Protein AF-A3DPK4-F1 (afdb_monomer_lite)

Sequence (381 aa):
MKELIEYVLAALIIVSFIPIFDVIVTDFSRTNPPIIESSTLVYMSSGIRDVLTNISSQGNFTPQLVDIAGAISSRLNISRNIGYNVRIVSSGVSKINVQDNNIQVYTTSPGKLYVCIVYNDLSYSNYQLYKPTTTLANGTFLYTIIPSRTDIIAVSAILETGVARYIGYWISDNIYEAHAYNVNNTVTIAIPDTVPQPNYYTVSGLEAIDAILIYYTQGHFYNYSIASGSFIVNLTWIQYYSYYWGAGYYKQYFSRYIASYYDQTTIDGITYSLHKLQNYVEKDTHYILYEYYSGNLIIYYDSIVGTESRFFNIQYPIYNLVFIFLRDADNNIYYAVIYPHELSIGEPIPSNWVTYKTTYTARIGMVNYDIIITVWRRFQR

pLDDT: mean 85.28, std 12.18, range [42.0, 98.31]

Secondary structure (DSSP, 8-state):
-HHHHHHHHHHHHHHHHHHHHHHIIIIISS-PPPPPPHHHHHHHHHHHHHHHHHHHHHHS--TTTS-HHHHHHHHHT--TTEEEEEEEE-TTEEEEEEETTEEEEEESS--EEEEEEEETTS-EEEEEESS-SEE-TTS-EEEEE--S---EEEEEEEEE-SS-EEEEEEE-TTSEE-EEEEETTEEEEEEETTSPPPPPEEETTEEEEEEEEEEEETTEEEEE--EEEEEEEEEEEEEETTEEEEEEEEEEEEEEEEEEEEEEEEETTEEEEEEEEEEEEEEEEEEEEEEEETTEEEEEEEEEEEEEEEEEEPBSP-TTEEEEEEE-TT--EEEEESS-SEEEEESPPPTTS-EEEEEEEEEETTEEEEEEEEEEEPPP-

Foldseek 3Di:
DVVVVVVVVVVVVVVVVVVVVVCCVVPVVPPQFPDDDPVLVVLLVVQLVVLLVVQLVLFFDQPPFDQSQVSSCVSSVDDPQKFKKKKKFLQQFPDWDADFQKIKTKGQDWAWKWKWWAFLVRDIDIDIDGTAPDADPVRIGIHIGGDPGRRTAKMKMWGDPVVFIGIDMDGDPQAAEWTWDDDPQFTKIWGWPVDDDFAFDADVNFTKWFKWWWFDDDRHIDIPAKDKDKAFDDKDWDDDPQKIKIKGKIKIKIKTWIWTFDDWDADPRIIITMTTIKIKIKIFIWIWIWMDHPNDIDTPDIDGPDMDMDIGGDGHDPLGTAKMWTQGPVRHIYMYGRHDNMDMHTDDDDPPFDKDWDWDWDDRRRHIIIIIMIMGGHDDD

Organism: Staphylothermus marinus (strain ATCC 43588 / DSM 3639 / JCM 9404 / F1) (NCBI:txid399550)

Structure (mmCIF, N/CA/C/O backbone):
data_AF-A3DPK4-F1
#
_entry.id   AF-A3DPK4-F1
#
loop_
_atom_site.group_PDB
_atom_site.id
_atom_site.type_symbol
_atom_site.label_atom_id
_atom_site.label_alt_id
_atom_site.label_comp_id
_atom_site.label_asym_id
_atom_site.label_entity_id
_atom_site.label_seq_id
_atom_site.pdbx_PDB_ins_code
_atom_site.Cartn_x
_atom_site.Cartn_y
_atom_site.Cartn_z
_atom_site.occupancy
_atom_site.B_iso_or_equiv
_atom_site.auth_seq_id
_atom_site.auth_comp_id
_atom_site.auth_asym_id
_atom_site.auth_atom_id
_atom_site.pdbx_PDB_model_num
ATOM 1 N N . MET A 1 1 ? -74.441 -12.296 50.397 1.00 54.34 1 MET A N 1
ATOM 2 C CA . MET A 1 1 ? -73.593 -11.095 50.616 1.00 54.34 1 MET A CA 1
ATOM 3 C C . MET A 1 1 ? -72.146 -11.440 50.969 1.00 54.34 1 MET A C 1
ATOM 5 O O . MET A 1 1 ? -71.265 -10.737 50.502 1.00 54.34 1 MET A O 1
ATOM 9 N N . LYS A 1 2 ? -71.889 -12.514 51.733 1.00 53.78 2 LYS A N 1
ATOM 10 C CA . LYS A 1 2 ? -70.531 -12.966 52.087 1.00 53.78 2 LYS A CA 1
ATOM 11 C C . LYS A 1 2 ? -69.697 -13.411 50.872 1.00 53.78 2 LYS A C 1
ATOM 13 O O . LYS A 1 2 ? -68.580 -12.947 50.708 1.00 53.78 2 LYS A O 1
ATOM 18 N N . GLU A 1 3 ? -70.299 -14.181 49.964 1.00 62.78 3 GLU A N 1
ATOM 19 C CA . GLU A 1 3 ? -69.639 -14.657 48.734 1.00 62.78 3 GLU A CA 1
ATOM 20 C C . GLU A 1 3 ? -69.214 -13.511 47.804 1.00 62.78 3 GLU A C 1
ATOM 22 O O . GLU A 1 3 ? -68.103 -13.513 47.292 1.00 62.78 3 GLU A O 1
ATOM 27 N N . LEU A 1 4 ? -70.052 -12.479 47.633 1.00 68.94 4 LEU A N 1
ATOM 28 C CA . LEU A 1 4 ? -69.716 -11.325 46.787 1.00 68.94 4 LEU A CA 1
ATOM 29 C C . LEU A 1 4 ? -68.495 -10.563 47.331 1.00 68.94 4 LEU A C 1
ATOM 31 O O . LEU A 1 4 ? -67.636 -10.141 46.564 1.00 68.94 4 LEU A O 1
ATOM 35 N N . ILE A 1 5 ? -68.408 -10.413 48.657 1.00 71.25 5 ILE A N 1
ATOM 36 C CA . ILE A 1 5 ? -67.281 -9.752 49.326 1.00 71.25 5 ILE A CA 1
ATOM 37 C C . ILE A 1 5 ? -66.005 -10.588 49.173 1.00 71.25 5 ILE A C 1
ATOM 39 O O . ILE A 1 5 ? -64.955 -10.023 48.889 1.00 71.25 5 ILE A O 1
ATOM 43 N N . GLU A 1 6 ? -66.093 -11.914 49.290 1.00 67.88 6 GLU A N 1
ATOM 44 C CA . GLU A 1 6 ? -64.956 -12.824 49.103 1.00 67.88 6 GLU A CA 1
ATOM 45 C C . GLU A 1 6 ? -64.440 -12.822 47.655 1.00 67.88 6 GLU A C 1
ATOM 47 O O . GLU A 1 6 ? -63.230 -12.753 47.451 1.00 67.88 6 GLU A O 1
ATOM 52 N N . TYR A 1 7 ? -65.323 -12.787 46.649 1.00 68.50 7 TYR A N 1
ATOM 53 C CA . TYR A 1 7 ? -64.912 -12.660 45.243 1.00 68.50 7 TYR A CA 1
ATOM 54 C C . TYR A 1 7 ? -64.275 -11.301 44.933 1.00 68.50 7 TYR A C 1
ATOM 56 O O . TYR A 1 7 ? -63.282 -11.241 44.208 1.00 68.50 7 TYR A O 1
ATOM 64 N N . VAL A 1 8 ? -64.800 -10.212 45.502 1.00 69.94 8 VAL A N 1
ATOM 65 C CA . VAL A 1 8 ? -64.223 -8.867 45.338 1.00 69.94 8 VAL A CA 1
ATOM 66 C C . VAL A 1 8 ? -62.863 -8.761 46.037 1.00 69.94 8 VAL A C 1
ATOM 68 O O . VAL A 1 8 ? -61.930 -8.204 45.462 1.00 69.94 8 VAL A O 1
ATOM 71 N N . LEU A 1 9 ? -62.708 -9.343 47.230 1.00 68.75 9 LEU A N 1
ATOM 72 C CA . LEU A 1 9 ? -61.423 -9.418 47.934 1.00 68.75 9 LEU A CA 1
ATOM 73 C C . LEU A 1 9 ? -60.410 -10.289 47.188 1.00 68.75 9 LEU A C 1
ATOM 75 O O . LEU A 1 9 ? -59.261 -9.881 47.048 1.00 68.75 9 LEU A O 1
ATOM 79 N N . ALA A 1 10 ? -60.823 -11.442 46.661 1.00 70.38 10 ALA A N 1
ATOM 80 C CA . ALA A 1 10 ? -59.959 -12.295 45.850 1.00 70.38 10 ALA A CA 1
ATOM 81 C C . ALA A 1 10 ? -59.498 -11.576 44.571 1.00 70.38 10 ALA A C 1
ATOM 83 O O . ALA A 1 10 ? -58.316 -11.625 44.235 1.00 70.38 10 ALA A O 1
ATOM 84 N N . ALA A 1 11 ? -60.394 -10.844 43.900 1.00 67.19 11 ALA A N 1
ATOM 85 C CA . ALA A 1 11 ? -60.046 -10.033 42.737 1.00 67.19 11 ALA A CA 1
ATOM 86 C C . ALA A 1 11 ? -59.081 -8.888 43.096 1.00 67.19 11 ALA A C 1
ATOM 88 O O . ALA A 1 11 ? -58.105 -8.677 42.384 1.00 67.19 11 ALA A O 1
ATOM 89 N N . LEU A 1 12 ? -59.289 -8.190 44.218 1.00 69.31 12 LEU A N 1
ATOM 90 C CA . LEU A 1 12 ? -58.379 -7.145 44.712 1.00 69.31 12 LEU A CA 1
ATOM 91 C C . LEU A 1 12 ? -56.990 -7.690 45.064 1.00 69.31 12 LEU A C 1
ATOM 93 O O . LEU A 1 12 ? -55.981 -7.061 44.746 1.00 69.31 12 LEU A O 1
ATOM 97 N N . ILE A 1 13 ? -56.920 -8.874 45.676 1.00 70.44 13 ILE A N 1
ATOM 98 C CA . ILE A 1 13 ? -55.653 -9.561 45.944 1.00 70.44 13 ILE A CA 1
ATOM 99 C C . ILE A 1 13 ? -54.967 -9.906 44.617 1.00 70.44 13 ILE A C 1
ATOM 101 O O . ILE A 1 13 ? -53.836 -9.492 44.398 1.00 70.44 13 ILE A O 1
ATOM 105 N N . ILE A 1 14 ? -55.648 -10.565 43.677 1.00 66.75 14 ILE A N 1
ATOM 106 C CA . ILE A 1 14 ? -55.048 -10.943 42.385 1.00 66.75 14 ILE A CA 1
ATOM 107 C C . ILE A 1 14 ? -54.576 -9.708 41.601 1.00 66.75 14 ILE A C 1
ATOM 109 O O . ILE A 1 14 ? -53.455 -9.692 41.099 1.00 66.75 14 ILE A O 1
ATOM 113 N N . VAL A 1 15 ? -55.384 -8.645 41.542 1.00 65.69 15 VAL A N 1
ATOM 114 C CA . VAL A 1 15 ? -55.041 -7.407 40.823 1.00 65.69 15 VAL A CA 1
ATOM 115 C C . VAL A 1 15 ? -53.905 -6.644 41.511 1.00 65.69 15 VAL A C 1
ATOM 117 O O . VAL A 1 15 ? -53.112 -6.016 40.820 1.00 65.69 15 VAL A O 1
ATOM 120 N N . SER A 1 16 ? -53.753 -6.736 42.836 1.00 62.06 16 SER A N 1
ATOM 121 C CA . SER A 1 16 ? -52.602 -6.149 43.547 1.00 62.06 16 SER A CA 1
ATOM 122 C C . SER A 1 16 ? -51.300 -6.942 43.382 1.00 62.06 16 SER A C 1
ATOM 124 O O . SER A 1 16 ? -50.221 -6.364 43.515 1.00 62.06 16 SER A O 1
ATOM 126 N N . PHE A 1 17 ? -51.372 -8.226 43.012 1.00 62.78 17 PHE A N 1
ATOM 127 C CA . PHE A 1 17 ? -50.194 -9.014 42.648 1.00 62.78 17 PHE A CA 1
ATOM 128 C C . PHE A 1 17 ? -49.673 -8.699 41.242 1.00 62.78 17 PHE A C 1
ATOM 130 O O . PHE A 1 17 ? -48.476 -8.847 41.026 1.00 62.78 17 PHE A O 1
ATOM 137 N N . ILE A 1 18 ? -50.509 -8.227 40.309 1.00 66.06 18 ILE A N 1
ATOM 138 C CA . ILE A 1 18 ? -50.084 -7.924 38.929 1.00 66.06 18 ILE A CA 1
ATOM 139 C C . ILE A 1 18 ? -48.969 -6.855 38.888 1.00 66.06 18 ILE A C 1
ATOM 141 O O . ILE A 1 18 ? -47.926 -7.144 38.310 1.00 66.06 18 ILE A O 1
ATOM 145 N N . PRO A 1 19 ? -49.083 -5.686 39.556 1.00 56.84 19 PRO A N 1
ATOM 146 C CA . PRO A 1 19 ? -48.009 -4.690 39.588 1.00 56.84 19 PRO A CA 1
ATOM 147 C C . PRO A 1 19 ? -46.731 -5.196 40.263 1.00 56.84 19 PRO A C 1
ATOM 149 O O . PRO A 1 19 ? -45.632 -4.853 39.842 1.00 56.84 19 PRO A O 1
ATOM 152 N N . ILE A 1 20 ? -46.860 -6.017 41.312 1.00 60.09 20 ILE A N 1
ATOM 153 C CA . ILE A 1 20 ? -45.710 -6.585 42.031 1.00 60.09 20 ILE A CA 1
ATOM 154 C C . ILE A 1 20 ? -45.001 -7.616 41.152 1.00 60.09 20 ILE A C 1
ATOM 156 O O . ILE A 1 20 ? -43.776 -7.632 41.093 1.00 60.09 20 ILE A O 1
ATOM 160 N N . PHE A 1 21 ? -45.759 -8.456 40.450 1.00 59.06 21 PHE A N 1
ATOM 161 C CA . PHE A 1 21 ? -45.218 -9.440 39.523 1.00 59.06 21 PHE A CA 1
ATOM 162 C C . PHE A 1 21 ? -44.558 -8.754 38.326 1.00 59.06 21 PHE A C 1
ATOM 164 O O . PHE A 1 21 ? -43.453 -9.138 37.956 1.00 59.06 21 PHE A O 1
ATOM 171 N N . ASP A 1 22 ? -45.163 -7.688 37.795 1.00 54.25 22 ASP A N 1
ATOM 172 C CA . ASP A 1 22 ? -44.554 -6.867 36.749 1.00 54.25 22 ASP A CA 1
ATOM 173 C C . ASP A 1 22 ? -43.254 -6.225 37.229 1.00 54.25 22 ASP A C 1
ATOM 175 O O . ASP A 1 22 ? -42.270 -6.309 36.508 1.00 54.25 22 ASP A O 1
ATOM 179 N N . VAL A 1 23 ? -43.176 -5.669 38.444 1.00 54.03 23 VAL A N 1
ATOM 180 C CA . VAL A 1 23 ? -41.921 -5.117 39.003 1.00 54.03 23 VAL A CA 1
ATOM 181 C C . VAL A 1 23 ? -40.877 -6.215 39.243 1.00 54.03 23 VAL A C 1
ATOM 183 O O . VAL A 1 23 ? -39.708 -6.044 38.910 1.00 54.03 23 VAL A O 1
ATOM 186 N N . ILE A 1 24 ? -41.266 -7.383 39.757 1.00 56.16 24 ILE A N 1
ATOM 187 C CA . ILE A 1 24 ? -40.343 -8.515 39.950 1.00 56.16 24 ILE A CA 1
ATOM 188 C C . ILE A 1 24 ? -39.801 -9.013 38.602 1.00 56.16 24 ILE A C 1
ATOM 190 O O . ILE A 1 24 ? -38.606 -9.276 38.462 1.00 56.16 24 ILE A O 1
ATOM 194 N N . VAL A 1 25 ? -40.647 -9.100 37.579 1.00 53.09 25 VAL A N 1
ATOM 195 C CA . VAL A 1 25 ? -40.229 -9.519 36.240 1.00 53.09 25 VAL A CA 1
ATOM 196 C C . VAL A 1 25 ? -39.438 -8.414 35.536 1.00 53.09 25 VAL A C 1
ATOM 198 O O . VAL A 1 25 ? -38.434 -8.709 34.900 1.00 53.09 25 VAL A O 1
ATOM 201 N N . THR A 1 26 ? -39.804 -7.143 35.649 1.00 51.06 26 THR A N 1
ATOM 202 C CA . THR A 1 26 ? -39.123 -6.063 34.915 1.00 51.06 26 THR A CA 1
ATOM 203 C C . THR A 1 26 ? -37.828 -5.596 35.577 1.00 51.06 26 THR A C 1
ATOM 205 O O . THR A 1 26 ? -36.850 -5.383 34.856 1.00 51.06 26 THR A O 1
ATOM 208 N N . ASP A 1 27 ? -37.777 -5.521 36.911 1.00 48.84 27 ASP A N 1
ATOM 209 C CA . ASP A 1 27 ? -36.618 -5.006 37.653 1.00 48.84 27 ASP A CA 1
ATOM 210 C C . ASP A 1 27 ? -35.717 -6.110 38.226 1.00 48.84 27 ASP A C 1
ATOM 212 O O . ASP A 1 27 ? -34.496 -5.964 38.194 1.00 48.84 27 ASP A O 1
ATOM 216 N N . PHE A 1 28 ? -36.266 -7.237 38.706 1.00 42.81 28 PHE A N 1
ATOM 217 C CA . PHE A 1 28 ? -35.457 -8.296 39.340 1.00 42.81 28 PHE A CA 1
ATOM 218 C C . PHE A 1 28 ? -35.039 -9.433 38.396 1.00 42.81 28 PHE A C 1
ATOM 220 O O . PHE A 1 28 ? -34.034 -10.095 38.661 1.00 42.81 28 PHE A O 1
ATOM 227 N N . SER A 1 29 ? -35.748 -9.665 37.283 1.00 42.00 29 SER A N 1
ATOM 228 C CA . SER A 1 29 ? -35.330 -10.668 36.283 1.00 42.00 29 SER A CA 1
ATOM 229 C C . SER A 1 29 ? -34.277 -10.150 35.293 1.00 42.00 29 SER A C 1
ATOM 231 O O . SER A 1 29 ? -33.616 -10.941 34.612 1.00 42.00 29 SER A O 1
ATOM 233 N N . ARG A 1 30 ? -34.026 -8.830 35.275 1.00 43.38 30 ARG A N 1
ATOM 234 C CA . ARG A 1 30 ? -32.817 -8.254 34.678 1.00 43.38 30 ARG A CA 1
ATOM 235 C C . ARG A 1 30 ? -31.639 -8.584 35.583 1.00 43.38 30 ARG A C 1
ATOM 237 O O . ARG A 1 30 ? -31.162 -7.757 36.352 1.00 43.38 30 ARG A O 1
ATOM 244 N N . THR A 1 31 ? -31.163 -9.821 35.489 1.00 46.50 31 THR A N 1
ATOM 245 C CA . THR A 1 31 ? -29.823 -10.170 35.950 1.00 46.50 31 THR A CA 1
ATOM 246 C C . THR A 1 31 ? -28.876 -9.158 35.321 1.00 46.50 31 THR A C 1
ATOM 248 O O . THR A 1 31 ? -28.665 -9.174 34.107 1.00 46.50 31 THR A O 1
ATOM 251 N N . ASN A 1 32 ? -28.354 -8.227 36.130 1.00 45.78 32 ASN A N 1
ATOM 252 C CA . ASN A 1 32 ? -27.240 -7.393 35.704 1.00 45.78 32 ASN A CA 1
ATOM 253 C C . ASN A 1 32 ? -26.219 -8.357 35.097 1.00 45.78 32 ASN A C 1
ATOM 255 O O . ASN A 1 32 ? -25.852 -9.324 35.779 1.00 45.78 32 ASN A O 1
ATOM 259 N N . PRO A 1 33 ? -25.845 -8.189 33.814 1.00 52.38 33 PRO A N 1
ATOM 260 C CA . PRO A 1 33 ? -24.957 -9.132 33.165 1.00 52.38 33 PRO A CA 1
ATOM 261 C C . PRO A 1 33 ? -23.726 -9.294 34.061 1.00 52.38 33 PRO A C 1
ATOM 263 O O . PRO A 1 33 ? -23.196 -8.288 34.544 1.00 52.38 33 PRO A O 1
ATOM 266 N N . PRO A 1 34 ? -23.313 -10.537 34.360 1.00 56.12 34 PRO A N 1
ATOM 267 C CA . PRO A 1 34 ? -22.219 -10.777 35.281 1.00 56.12 34 PRO A CA 1
ATOM 268 C C . PRO A 1 34 ? -20.997 -9.953 34.882 1.00 56.12 34 PRO A C 1
ATOM 270 O O . PRO A 1 34 ? -20.621 -9.937 33.706 1.00 56.12 34 PRO A O 1
ATOM 273 N N . ILE A 1 35 ? -20.387 -9.295 35.864 1.00 64.62 35 ILE A N 1
ATOM 274 C CA . ILE A 1 35 ? -19.231 -8.429 35.650 1.00 64.62 35 ILE A CA 1
ATOM 275 C C . ILE A 1 35 ? -18.098 -9.242 35.012 1.00 64.62 35 ILE A C 1
ATOM 277 O O . ILE A 1 35 ? -17.796 -10.347 35.467 1.00 64.62 35 ILE A O 1
ATOM 281 N N . ILE A 1 36 ? -17.478 -8.714 33.952 1.00 70.56 36 ILE A N 1
ATOM 282 C CA . ILE A 1 36 ? -16.241 -9.293 33.419 1.00 70.56 36 ILE A CA 1
ATOM 283 C C . ILE A 1 36 ? -15.117 -8.961 34.395 1.00 70.56 36 ILE A C 1
ATOM 285 O O . ILE A 1 36 ? -14.846 -7.792 34.666 1.00 70.56 36 ILE A O 1
ATOM 289 N N . GLU A 1 37 ? -14.461 -9.990 34.924 1.00 69.88 37 GLU A N 1
ATOM 290 C CA . GLU A 1 37 ? -13.321 -9.809 35.817 1.00 69.88 37 GLU A CA 1
ATOM 291 C C . GLU A 1 37 ? -12.166 -9.099 35.098 1.00 69.88 37 GLU A C 1
ATOM 293 O O . GLU A 1 37 ? -11.840 -9.412 33.949 1.00 69.88 37 GLU A O 1
ATOM 298 N N . SER A 1 38 ? -11.475 -8.191 35.793 1.00 71.62 38 SER A N 1
ATOM 299 C CA . SER A 1 38 ? -10.306 -7.479 35.253 1.00 71.62 38 SER A CA 1
ATOM 300 C C . SER A 1 38 ? -9.205 -8.428 34.756 1.00 71.62 38 SER A C 1
ATOM 302 O O . SER A 1 38 ? -8.510 -8.117 33.791 1.00 71.62 38 SER A O 1
ATOM 304 N N . SER A 1 39 ? -9.084 -9.611 35.368 1.00 76.44 39 SER A N 1
ATOM 305 C CA . SER A 1 39 ? -8.199 -10.708 34.948 1.00 76.44 39 SER A CA 1
ATOM 306 C C . SER A 1 39 ? -8.456 -11.151 33.501 1.00 76.44 39 SER A C 1
ATOM 308 O O . SER A 1 39 ? -7.510 -11.396 32.753 1.00 76.44 39 SER A O 1
ATOM 310 N N . THR A 1 40 ? -9.723 -11.180 33.076 1.00 77.75 40 THR A N 1
ATOM 311 C CA . THR A 1 40 ? -10.133 -11.567 31.719 1.00 77.75 40 THR A CA 1
ATOM 312 C C . THR A 1 40 ? -9.677 -10.524 30.702 1.00 77.75 40 THR A C 1
ATOM 314 O O . THR A 1 40 ? -9.107 -10.879 29.675 1.00 77.75 40 THR A O 1
ATOM 317 N N . LEU A 1 41 ? -9.848 -9.231 30.999 1.00 80.81 41 LEU A N 1
ATOM 318 C CA . LEU A 1 41 ? -9.393 -8.148 30.116 1.00 80.81 41 LEU A CA 1
ATOM 319 C C . LEU A 1 41 ? -7.868 -8.141 29.954 1.00 80.81 41 LEU A C 1
ATOM 321 O O . LEU A 1 41 ? -7.371 -7.935 28.846 1.00 80.81 41 LEU A O 1
ATOM 325 N N . VAL A 1 42 ? -7.125 -8.397 31.034 1.00 82.00 42 VAL A N 1
ATOM 326 C CA . VAL A 1 42 ? -5.658 -8.510 30.993 1.00 82.00 42 VAL A CA 1
ATOM 327 C C . VAL A 1 42 ? -5.230 -9.715 30.156 1.00 82.00 42 VAL A C 1
ATOM 329 O O . VAL A 1 42 ? -4.379 -9.575 29.277 1.00 82.00 42 VAL A O 1
ATOM 332 N N . TYR A 1 43 ? -5.853 -10.877 30.373 1.00 84.69 43 TYR A N 1
ATOM 333 C CA . TYR A 1 43 ? -5.587 -12.086 29.594 1.00 84.69 43 TYR A CA 1
ATOM 334 C C . TYR A 1 43 ? -5.861 -11.875 28.097 1.00 84.69 43 TYR A C 1
ATOM 336 O O . TYR A 1 43 ? -5.006 -12.179 27.264 1.00 84.69 43 TYR A O 1
ATOM 344 N N . MET A 1 44 ? -7.004 -11.270 27.755 1.00 85.69 44 MET A N 1
ATOM 345 C CA . MET A 1 44 ? -7.352 -10.934 26.373 1.00 85.69 44 MET A CA 1
ATOM 346 C C . MET A 1 44 ? -6.361 -9.952 25.755 1.00 85.69 44 MET A C 1
ATOM 348 O O . MET A 1 44 ? -5.896 -10.184 24.642 1.00 85.69 44 MET A O 1
ATOM 352 N N . SER A 1 45 ? -5.985 -8.899 26.483 1.00 86.38 45 SER A N 1
ATOM 353 C CA . SER A 1 45 ? -5.003 -7.919 26.003 1.00 86.38 45 SER A CA 1
ATOM 354 C C . SER A 1 45 ? -3.659 -8.571 25.700 1.00 86.38 45 SER A C 1
ATOM 356 O O . SER A 1 45 ? -3.078 -8.319 24.647 1.00 86.38 45 SER A O 1
ATOM 358 N N . SER A 1 46 ? -3.184 -9.451 26.586 1.00 86.00 46 SER A N 1
ATOM 359 C CA . SER A 1 46 ? -1.933 -10.178 26.372 1.00 86.00 46 SER A CA 1
ATOM 360 C C . SER A 1 46 ? -2.018 -11.120 25.171 1.00 86.00 46 SER A C 1
ATOM 362 O O . SER A 1 46 ? -1.133 -11.098 24.323 1.00 86.00 46 SER A O 1
ATOM 364 N N . GLY A 1 47 ? -3.079 -11.925 25.055 1.00 87.69 47 GLY A N 1
ATOM 365 C CA . GLY A 1 47 ? -3.188 -12.880 23.950 1.00 87.69 47 GLY A CA 1
ATOM 366 C C . GLY A 1 47 ? -3.437 -12.220 22.591 1.00 87.69 47 GLY A C 1
ATOM 367 O O . GLY A 1 47 ? -2.870 -12.664 21.597 1.00 87.69 47 GLY A O 1
ATOM 368 N N . ILE A 1 48 ? -4.204 -11.125 22.531 1.00 87.38 48 ILE A N 1
ATOM 369 C CA . ILE A 1 48 ? -4.363 -10.327 21.302 1.00 87.38 48 ILE A CA 1
ATOM 370 C C . ILE A 1 48 ? -3.026 -9.702 20.908 1.00 87.38 48 ILE A C 1
ATOM 372 O O . ILE A 1 48 ? -2.646 -9.752 19.739 1.00 87.38 48 ILE A O 1
ATOM 376 N N . ARG A 1 49 ? -2.267 -9.169 21.872 1.00 85.19 49 ARG A N 1
ATOM 377 C CA . ARG A 1 49 ? -0.920 -8.654 21.614 1.00 85.19 49 ARG A CA 1
ATOM 378 C C . ARG A 1 49 ? 0.002 -9.725 21.038 1.00 85.19 49 ARG A C 1
ATOM 380 O O . ARG A 1 49 ? 0.701 -9.429 20.071 1.00 85.19 49 ARG A O 1
ATOM 387 N N . ASP A 1 50 ? -0.015 -10.942 21.578 1.00 85.19 50 ASP A N 1
ATOM 388 C CA . ASP A 1 50 ? 0.783 -12.061 21.061 1.00 85.19 50 ASP A CA 1
ATOM 389 C C . ASP A 1 50 ? 0.419 -12.384 19.606 1.00 85.19 50 ASP A C 1
ATOM 391 O O . ASP A 1 50 ? 1.306 -12.522 18.765 1.00 85.19 50 ASP A O 1
ATOM 395 N N . VAL A 1 51 ? -0.879 -12.461 19.290 1.00 86.19 51 VAL A N 1
ATOM 396 C CA . VAL A 1 51 ? -1.361 -12.760 17.931 1.00 86.19 51 VAL A CA 1
ATOM 397 C C . VAL A 1 51 ? -0.949 -11.668 16.949 1.00 86.19 51 VAL A C 1
ATOM 399 O O . VAL A 1 51 ? -0.384 -11.973 15.901 1.00 86.19 51 VAL A O 1
ATOM 402 N N . LEU A 1 52 ? -1.153 -10.396 17.300 1.00 81.56 52 LEU A N 1
ATOM 403 C CA . LEU A 1 52 ? -0.755 -9.267 16.453 1.00 81.56 52 LEU A CA 1
ATOM 404 C C . LEU A 1 52 ? 0.766 -9.191 16.274 1.00 81.56 52 LEU A C 1
ATOM 406 O O . LEU A 1 52 ? 1.249 -8.885 15.184 1.00 81.56 52 LEU A O 1
ATOM 410 N N . THR A 1 53 ? 1.535 -9.508 17.318 1.00 79.62 53 THR A N 1
ATOM 411 C CA . THR A 1 53 ? 3.001 -9.575 17.238 1.00 79.62 53 THR A CA 1
ATOM 412 C C . THR A 1 53 ? 3.435 -10.703 16.306 1.00 79.62 53 THR A C 1
ATOM 414 O O . THR A 1 53 ? 4.285 -10.489 15.449 1.00 79.62 53 THR A O 1
ATOM 417 N N . ASN A 1 54 ? 2.808 -11.877 16.400 1.00 78.38 54 ASN A N 1
ATOM 418 C CA . ASN A 1 54 ? 3.100 -13.000 15.515 1.00 78.38 54 ASN A CA 1
ATOM 419 C C . ASN A 1 54 ? 2.773 -12.662 14.050 1.00 78.38 54 ASN A C 1
ATOM 421 O O . ASN A 1 54 ? 3.652 -12.743 13.197 1.00 78.38 54 ASN A O 1
ATOM 425 N N . ILE A 1 55 ? 1.562 -12.169 13.770 1.00 75.88 55 ILE A N 1
ATOM 426 C CA . ILE A 1 55 ? 1.139 -11.774 12.415 1.00 75.88 55 ILE A CA 1
ATOM 427 C C . ILE A 1 55 ? 2.063 -10.692 11.849 1.00 75.88 55 ILE A C 1
ATOM 429 O O . ILE A 1 55 ? 2.553 -10.813 10.731 1.00 75.88 55 ILE A O 1
ATOM 433 N N . SER A 1 56 ? 2.374 -9.658 12.634 1.00 71.75 56 SER A N 1
ATOM 434 C CA . SER A 1 56 ? 3.286 -8.601 12.185 1.00 71.75 56 SER A CA 1
ATOM 435 C C . SER A 1 56 ? 4.715 -9.101 11.943 1.00 71.75 56 SER A C 1
ATOM 437 O O . SER A 1 56 ? 5.368 -8.606 11.027 1.00 71.75 56 SER A O 1
ATOM 439 N N . SER A 1 57 ? 5.183 -10.099 12.704 1.00 67.94 57 SER A N 1
ATOM 440 C CA . SER A 1 57 ? 6.507 -10.716 12.530 1.00 67.94 57 SER A CA 1
ATOM 441 C C . SER A 1 57 ? 6.600 -11.637 11.311 1.00 67.94 57 SER A C 1
ATOM 443 O O . SER A 1 57 ? 7.643 -11.688 10.665 1.00 67.94 57 SER A O 1
ATOM 445 N N . GLN A 1 58 ? 5.505 -12.320 10.965 1.00 65.00 58 GLN A N 1
ATOM 446 C CA . GLN A 1 58 ? 5.378 -13.091 9.722 1.00 65.00 58 GLN A CA 1
ATOM 447 C C . GLN A 1 58 ? 5.172 -12.183 8.511 1.00 65.00 58 GLN A C 1
ATOM 449 O O . GLN A 1 58 ? 5.365 -12.596 7.370 1.00 65.00 58 GLN A O 1
ATOM 454 N N . GLY A 1 59 ? 4.860 -10.924 8.785 1.00 55.22 59 GLY A N 1
ATOM 455 C CA . GLY A 1 59 ? 5.065 -9.829 7.886 1.00 55.22 59 GLY A CA 1
ATOM 456 C C . GLY A 1 59 ? 3.770 -9.123 7.541 1.00 55.22 59 GLY A C 1
ATOM 457 O O . GLY A 1 59 ? 2.856 -9.743 7.021 1.00 55.22 59 GLY A O 1
ATOM 458 N N . ASN A 1 60 ? 3.806 -7.813 7.822 1.00 54.59 60 ASN A N 1
ATOM 459 C CA . ASN A 1 60 ? 2.812 -6.745 7.714 1.00 54.59 60 ASN A CA 1
ATOM 460 C C . ASN A 1 60 ? 1.318 -7.104 7.684 1.00 54.59 60 ASN A C 1
ATOM 462 O O . ASN A 1 60 ? 0.799 -8.070 7.136 1.00 54.59 60 ASN A O 1
ATOM 466 N N . PHE A 1 61 ? 0.603 -6.199 8.329 1.00 62.22 61 PHE A N 1
ATOM 467 C CA . PHE A 1 61 ? -0.755 -6.357 8.780 1.00 62.22 61 PHE A CA 1
ATOM 468 C C . PHE A 1 61 ? -1.743 -6.244 7.619 1.00 62.22 61 PHE A C 1
ATOM 470 O O . PHE A 1 61 ? -2.196 -5.155 7.285 1.00 62.22 61 PHE A O 1
ATOM 477 N N . THR A 1 62 ? -2.061 -7.385 7.013 1.00 63.41 62 THR A N 1
ATOM 478 C CA . THR A 1 62 ? -2.950 -7.506 5.849 1.00 63.41 62 THR A CA 1
ATOM 479 C C . THR A 1 62 ? -4.188 -8.324 6.227 1.00 63.41 62 THR A C 1
ATOM 481 O O . THR A 1 62 ? -4.333 -9.494 5.878 1.00 63.41 62 THR A O 1
ATOM 484 N N . PRO A 1 63 ? -5.058 -7.739 7.064 1.00 61.66 63 PRO A N 1
ATOM 485 C CA . PRO A 1 63 ? -6.090 -8.465 7.795 1.00 61.66 63 PRO A CA 1
ATOM 486 C C . PRO A 1 63 ? -7.231 -9.001 6.931 1.00 61.66 63 PRO A C 1
ATOM 488 O O . PRO A 1 63 ? -7.990 -9.830 7.415 1.00 61.66 63 PRO A O 1
ATOM 491 N N . GLN A 1 64 ? -7.379 -8.532 5.690 1.00 68.06 64 GLN A N 1
ATOM 492 C CA . GLN A 1 64 ? -8.522 -8.868 4.838 1.00 68.06 64 GLN A CA 1
ATOM 493 C C . GLN A 1 64 ? -8.518 -10.331 4.373 1.00 68.06 64 GLN A C 1
ATOM 495 O O . GLN A 1 64 ? -9.580 -10.876 4.105 1.00 68.06 64 GLN A O 1
ATOM 500 N N . LEU A 1 65 ? -7.344 -10.968 4.290 1.00 73.38 65 LEU A N 1
ATOM 501 C CA . LEU A 1 65 ? -7.196 -12.354 3.814 1.00 73.38 65 LEU A CA 1
ATOM 502 C C . LEU A 1 65 ? -6.647 -13.305 4.882 1.00 73.38 65 LEU A C 1
ATOM 504 O O . LEU A 1 65 ? -6.561 -14.512 4.661 1.00 73.38 65 LEU A O 1
ATOM 508 N N . VAL A 1 66 ? -6.246 -12.768 6.035 1.00 77.56 66 VAL A N 1
ATOM 509 C CA . VAL A 1 66 ? -5.709 -13.541 7.155 1.00 77.56 66 VAL A CA 1
ATOM 510 C C . VAL A 1 66 ? -6.804 -13.689 8.201 1.00 77.56 66 VAL A C 1
ATOM 512 O O . VAL A 1 66 ? -7.326 -12.690 8.689 1.00 77.56 66 VAL A O 1
ATOM 515 N N . ASP A 1 67 ? -7.108 -14.921 8.612 1.00 77.75 67 ASP A N 1
ATOM 516 C CA . ASP A 1 67 ? -8.090 -15.186 9.669 1.00 77.75 67 ASP A CA 1
ATOM 517 C C . ASP A 1 67 ? -7.544 -14.811 11.065 1.00 77.75 67 ASP A C 1
ATOM 519 O O . ASP A 1 67 ? -7.149 -15.649 11.884 1.00 77.75 67 ASP A O 1
ATOM 523 N N . ILE A 1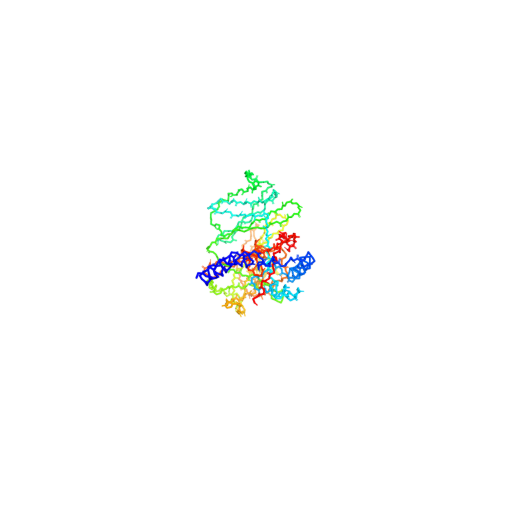 68 ? -7.491 -13.504 11.344 1.00 83.25 68 ILE A N 1
ATOM 524 C CA . ILE A 1 68 ? -7.028 -12.981 12.634 1.00 83.25 68 ILE A CA 1
ATOM 525 C C . ILE A 1 68 ? -8.022 -13.338 13.743 1.00 83.25 68 ILE A C 1
ATOM 527 O O . ILE A 1 68 ? -7.611 -13.623 14.869 1.00 83.25 68 ILE A O 1
ATOM 531 N N . ALA A 1 69 ? -9.322 -13.354 13.444 1.00 83.31 69 ALA A N 1
ATOM 532 C CA . ALA A 1 69 ? -10.352 -13.710 14.415 1.00 83.31 69 ALA A CA 1
ATOM 533 C C . ALA A 1 69 ? -10.199 -15.168 14.876 1.00 83.31 69 ALA A C 1
ATOM 535 O O . ALA A 1 69 ? -10.239 -15.445 16.080 1.00 83.31 69 ALA A O 1
ATOM 536 N N . GLY A 1 70 ? -9.949 -16.095 13.951 1.00 83.25 70 GLY A N 1
ATOM 537 C CA . GLY A 1 70 ? -9.634 -17.489 14.244 1.00 83.25 70 GLY A CA 1
ATOM 538 C C . GLY A 1 70 ? -8.330 -17.641 15.020 1.00 83.25 70 GLY A C 1
ATOM 539 O O . GLY A 1 70 ? -8.292 -18.385 16.005 1.00 83.25 70 GLY A O 1
ATOM 540 N N . ALA A 1 71 ? -7.286 -16.879 14.674 1.00 86.12 71 ALA A N 1
ATOM 541 C CA . ALA A 1 71 ? -6.024 -16.872 15.418 1.00 86.12 71 ALA A CA 1
ATOM 542 C C . ALA A 1 71 ? -6.193 -16.378 16.870 1.00 86.12 71 ALA A C 1
ATOM 544 O O . ALA A 1 71 ? -5.693 -17.013 17.804 1.00 86.12 71 ALA A O 1
ATOM 545 N N . ILE A 1 72 ? -6.946 -15.291 17.084 1.00 86.56 72 ILE A N 1
ATOM 546 C CA . ILE A 1 72 ? -7.289 -14.767 18.417 1.00 86.56 72 ILE A CA 1
ATOM 547 C C . ILE A 1 72 ? -8.097 -15.801 19.201 1.00 86.56 72 ILE A C 1
ATOM 549 O O . ILE A 1 72 ? -7.759 -16.113 20.344 1.00 86.56 72 ILE A O 1
ATOM 553 N N . SER A 1 73 ? -9.134 -16.365 18.584 1.00 84.75 73 SER A N 1
ATOM 554 C CA . SER A 1 73 ? -10.024 -17.335 19.228 1.00 84.75 73 SER A CA 1
ATOM 555 C C . SER A 1 73 ? -9.273 -18.606 19.633 1.00 84.75 73 SER A C 1
ATOM 557 O O . SER A 1 73 ? -9.446 -19.091 20.752 1.00 84.75 73 SER A O 1
ATOM 559 N N . SER A 1 74 ? -8.376 -19.092 18.769 1.00 85.19 74 SER A N 1
ATOM 560 C CA . SER A 1 74 ? -7.512 -20.248 19.036 1.00 85.19 74 SER A CA 1
ATOM 561 C C . SER A 1 74 ? -6.513 -19.972 20.159 1.00 85.19 74 SER A C 1
ATOM 563 O O . SER A 1 74 ? -6.282 -20.831 21.007 1.00 85.19 74 SER A O 1
ATOM 565 N N . ARG A 1 75 ? -5.932 -18.763 20.204 1.00 86.75 75 ARG A N 1
ATOM 566 C CA . ARG A 1 75 ? -4.956 -18.376 21.233 1.00 86.75 75 ARG A CA 1
ATOM 567 C C . ARG A 1 75 ? -5.588 -18.197 22.610 1.00 86.75 75 ARG A C 1
ATOM 569 O O . ARG A 1 75 ? -4.977 -18.576 23.607 1.00 86.75 75 ARG A O 1
ATOM 576 N N . LEU A 1 76 ? -6.764 -17.579 22.661 1.00 84.38 76 LEU A N 1
ATOM 577 C CA . LEU A 1 76 ? -7.426 -17.189 23.904 1.00 84.38 76 LEU A CA 1
ATOM 578 C C . LEU A 1 76 ? -8.390 -18.253 24.448 1.00 84.38 76 LEU A C 1
ATOM 580 O O . LEU A 1 76 ? -8.852 -18.108 25.576 1.00 84.38 76 LEU A O 1
ATOM 584 N N . ASN A 1 77 ? -8.718 -19.292 23.669 1.00 80.56 77 ASN A N 1
ATOM 585 C CA . ASN A 1 77 ? -9.693 -20.329 24.032 1.00 80.56 77 ASN A CA 1
ATOM 586 C C . ASN A 1 77 ? -10.972 -19.731 24.658 1.00 80.56 77 ASN A C 1
ATOM 588 O O . ASN A 1 77 ? -11.416 -20.116 25.744 1.00 80.56 77 ASN A O 1
ATOM 592 N N . ILE A 1 78 ? -11.506 -18.694 24.003 1.00 72.56 78 ILE A N 1
ATOM 593 C CA . ILE A 1 78 ? -12.574 -17.859 24.555 1.00 72.56 78 ILE A CA 1
ATOM 594 C C . ILE A 1 78 ? -13.831 -18.710 24.731 1.00 72.56 78 ILE A C 1
ATOM 596 O O . ILE A 1 78 ? -14.309 -19.354 23.796 1.00 72.56 78 ILE A O 1
ATOM 600 N N . SER A 1 79 ? -14.399 -18.691 25.940 1.00 73.62 79 SER A N 1
ATOM 601 C CA . SER A 1 79 ? -15.693 -19.323 26.198 1.00 73.62 79 SER A CA 1
ATOM 602 C C . SER A 1 79 ? -16.748 -18.771 25.240 1.00 73.62 79 SER A C 1
ATOM 604 O O . SER A 1 79 ? -16.857 -17.559 25.071 1.00 73.62 79 SER A O 1
ATOM 606 N N . ARG A 1 80 ? -17.618 -19.634 24.700 1.00 77.88 80 ARG A N 1
ATOM 607 C CA . ARG A 1 80 ? -18.752 -19.222 23.847 1.00 77.88 80 ARG A CA 1
ATOM 608 C C . ARG A 1 80 ? -19.685 -18.194 24.503 1.00 77.88 80 ARG A C 1
ATOM 610 O O . ARG A 1 80 ? -20.490 -17.584 23.805 1.00 77.88 80 ARG A O 1
ATOM 617 N N . ASN A 1 81 ? -19.592 -18.010 25.819 1.00 80.25 81 ASN A N 1
ATOM 618 C CA . ASN A 1 81 ? -20.358 -17.029 26.585 1.00 80.25 81 ASN A CA 1
ATOM 619 C C . ASN A 1 81 ? -19.746 -15.617 26.564 1.00 80.25 81 ASN A C 1
ATOM 621 O O . ASN A 1 81 ? -20.319 -14.713 27.165 1.00 80.25 81 ASN A O 1
ATOM 625 N N . ILE A 1 82 ? -18.590 -15.413 25.935 1.00 85.44 82 ILE A N 1
ATOM 626 C CA . ILE A 1 82 ? -17.911 -14.118 25.850 1.00 85.44 82 ILE A CA 1
ATOM 627 C C . ILE A 1 82 ? -17.888 -13.696 24.382 1.00 85.44 82 ILE A C 1
ATOM 629 O O . ILE A 1 82 ? -17.406 -14.441 23.532 1.00 85.44 82 ILE A O 1
ATOM 633 N N . GLY A 1 83 ? -18.431 -12.515 24.097 1.00 88.38 83 GLY A N 1
ATOM 634 C CA . GLY A 1 83 ? -18.279 -11.850 22.807 1.00 88.38 83 GLY A CA 1
ATOM 635 C C . GLY A 1 83 ? -17.210 -10.768 22.896 1.00 88.38 83 GLY A C 1
ATOM 636 O O . GLY A 1 83 ? -16.982 -10.191 23.968 1.00 88.38 83 GLY A O 1
ATOM 637 N N . TYR A 1 84 ? -16.532 -10.515 21.781 1.00 90.56 84 TYR A N 1
ATOM 638 C CA . TYR A 1 84 ? -15.454 -9.538 21.734 1.00 90.56 84 TYR A CA 1
ATOM 639 C C . TYR A 1 84 ? -15.367 -8.820 20.394 1.00 90.56 84 TYR A C 1
ATOM 641 O O . TYR A 1 84 ? -15.710 -9.364 19.346 1.00 90.56 84 TYR A O 1
ATOM 649 N N . ASN A 1 85 ? -14.842 -7.601 20.457 1.00 92.50 85 ASN A N 1
ATOM 650 C CA . ASN A 1 85 ? -14.448 -6.800 19.315 1.00 92.50 85 ASN A CA 1
ATOM 651 C C . ASN A 1 85 ? -13.078 -6.176 19.590 1.00 92.50 85 ASN A C 1
ATOM 653 O O . ASN A 1 85 ? -12.865 -5.579 20.649 1.00 92.50 85 ASN A O 1
ATOM 657 N N . VAL A 1 86 ? -12.154 -6.307 18.645 1.00 91.19 86 VAL A N 1
ATOM 658 C CA . VAL A 1 86 ? -10.852 -5.643 18.675 1.00 91.19 86 VAL A CA 1
ATOM 659 C C . VAL A 1 86 ? -10.822 -4.624 17.556 1.00 91.19 86 VAL A C 1
ATOM 661 O O . VAL A 1 86 ? -10.809 -4.988 16.383 1.00 91.19 86 VAL A O 1
ATOM 664 N N . ARG A 1 87 ? -10.774 -3.347 17.920 1.00 93.12 87 ARG A N 1
ATOM 665 C CA . ARG A 1 87 ? -10.599 -2.247 16.978 1.00 93.12 87 ARG A CA 1
ATOM 666 C C . ARG A 1 87 ? -9.153 -1.773 17.025 1.00 93.12 87 ARG A C 1
ATOM 668 O O . ARG A 1 87 ? -8.646 -1.454 18.095 1.00 93.12 87 ARG A O 1
ATOM 675 N N . ILE A 1 88 ? -8.494 -1.733 15.878 1.00 89.94 88 ILE A N 1
ATOM 676 C CA . ILE A 1 88 ? -7.101 -1.317 15.717 1.00 89.94 88 ILE A CA 1
ATOM 677 C C . ILE A 1 88 ? -7.121 -0.088 14.826 1.00 89.94 88 ILE A C 1
ATOM 679 O O . ILE A 1 88 ? -7.556 -0.177 13.684 1.00 89.94 88 ILE A O 1
ATOM 683 N N . VAL A 1 89 ? -6.703 1.063 15.346 1.00 92.19 89 VAL A N 1
ATOM 684 C CA . VAL A 1 89 ? -6.844 2.338 14.633 1.00 92.19 89 VAL A CA 1
ATOM 685 C C . VAL A 1 89 ? -5.601 3.202 14.773 1.00 92.19 89 VAL A C 1
ATOM 687 O O . VAL A 1 89 ? -5.028 3.344 15.853 1.00 92.19 89 VAL A O 1
ATOM 690 N N . SER A 1 90 ? -5.172 3.792 13.663 1.00 92.38 90 SER A N 1
ATOM 691 C CA . SER A 1 90 ? -4.115 4.797 13.640 1.00 92.38 90 SER A CA 1
ATOM 692 C C . SER A 1 90 ? -4.719 6.176 13.940 1.00 92.38 90 SER A C 1
ATOM 694 O O . SER A 1 90 ? -5.008 6.973 13.050 1.00 92.38 90 SER A O 1
ATOM 696 N N . SER A 1 91 ? -4.946 6.453 15.224 1.00 88.94 91 SER A N 1
ATOM 697 C CA . SER A 1 91 ? -5.763 7.577 15.717 1.00 88.94 91 SER A CA 1
ATOM 698 C C . SER A 1 91 ? -5.162 8.979 15.527 1.00 88.94 91 SER A C 1
ATOM 700 O O . SER A 1 91 ? -5.858 9.984 15.703 1.00 88.94 91 SER A O 1
ATOM 702 N N . GLY A 1 92 ? -3.873 9.083 15.188 1.00 91.00 92 GLY A N 1
ATOM 703 C CA . GLY A 1 92 ? -3.186 10.371 15.061 1.00 91.00 92 GLY A CA 1
ATOM 704 C C . GLY A 1 92 ? -3.621 11.203 13.856 1.00 91.00 92 GLY A C 1
ATOM 705 O O . GLY A 1 92 ? -3.661 12.428 13.955 1.00 91.00 92 GLY A O 1
ATOM 706 N N . VAL A 1 93 ? -3.962 10.556 12.739 1.00 94.81 93 VAL A N 1
ATOM 707 C CA . VAL A 1 93 ? -4.489 11.205 11.527 1.00 94.81 93 VAL A CA 1
ATOM 708 C C . VAL A 1 93 ? -5.976 10.891 11.454 1.00 94.81 93 VAL A C 1
ATOM 710 O O . VAL A 1 93 ? -6.342 9.785 11.093 1.00 94.81 93 VAL A O 1
ATOM 713 N N . SER A 1 94 ? -6.840 11.830 11.825 1.00 93.50 94 SER A N 1
ATOM 714 C CA . SER A 1 94 ? -8.277 11.558 11.956 1.00 93.50 94 SER A CA 1
ATOM 715 C C . SER A 1 94 ? -9.027 11.604 10.629 1.00 93.50 94 SER A C 1
ATOM 717 O O . SER A 1 94 ? -10.032 10.916 10.470 1.00 93.50 94 SER A O 1
ATOM 719 N N . LYS A 1 95 ? -8.582 12.445 9.690 1.00 94.94 95 LYS A N 1
ATOM 720 C CA . LYS A 1 95 ? -9.224 12.598 8.383 1.00 94.94 95 LYS A CA 1
ATOM 721 C C . LYS A 1 95 ? -8.266 13.191 7.360 1.00 94.94 95 LYS A C 1
ATOM 723 O O . LYS A 1 95 ? -7.472 14.070 7.691 1.00 94.94 95 LYS A O 1
ATOM 728 N N . ILE A 1 96 ? -8.411 12.772 6.107 1.00 97.69 96 ILE A N 1
ATOM 729 C CA . ILE A 1 96 ? -7.820 13.432 4.945 1.00 97.69 96 ILE A CA 1
ATOM 730 C C . ILE A 1 96 ? -8.960 13.791 3.990 1.00 97.69 96 ILE A C 1
ATOM 732 O O . ILE A 1 96 ? -9.713 12.915 3.572 1.00 97.69 96 ILE A O 1
ATOM 736 N N . ASN A 1 97 ? -9.108 15.077 3.678 1.00 97.56 97 ASN A N 1
ATOM 737 C CA . ASN A 1 97 ? -10.013 15.553 2.635 1.00 97.56 97 ASN A CA 1
ATOM 738 C C . ASN A 1 97 ? -9.190 15.997 1.433 1.00 97.56 97 ASN A C 1
ATOM 740 O O . ASN A 1 97 ? -8.194 16.704 1.598 1.00 97.56 97 ASN A O 1
ATOM 744 N N . VAL A 1 98 ? -9.658 15.644 0.243 1.00 97.31 98 VAL A N 1
ATOM 745 C CA . VAL A 1 98 ? -9.112 16.125 -1.023 1.00 97.31 98 VAL A CA 1
ATOM 746 C C . VAL A 1 98 ? -10.250 16.759 -1.806 1.00 97.31 98 VAL A C 1
ATOM 748 O O . VAL A 1 98 ? -11.295 16.140 -1.997 1.00 97.31 98 VAL A O 1
ATOM 751 N N . GLN A 1 99 ? -10.056 18.007 -2.213 1.00 95.56 99 GLN A N 1
ATOM 752 C CA . GLN A 1 99 ? -10.960 18.732 -3.094 1.00 95.56 99 GLN A CA 1
ATOM 753 C C . GLN A 1 99 ? -10.113 19.452 -4.140 1.00 95.56 99 GLN A C 1
ATOM 755 O O . GLN A 1 99 ? -9.381 20.381 -3.800 1.00 95.56 99 GLN A O 1
ATOM 760 N N . ASP A 1 100 ? -10.187 19.001 -5.391 1.00 92.00 100 ASP A N 1
ATOM 761 C CA . ASP A 1 100 ? -9.320 19.453 -6.482 1.00 92.00 100 ASP A CA 1
ATOM 762 C C . ASP A 1 100 ? -7.836 19.378 -6.085 1.00 92.00 100 ASP A C 1
ATOM 764 O O . ASP A 1 100 ? -7.323 18.310 -5.762 1.00 92.00 100 ASP A O 1
ATOM 768 N N . ASN A 1 101 ? -7.139 20.513 -6.065 1.00 93.81 101 ASN A N 1
ATOM 769 C CA . ASN A 1 101 ? -5.754 20.626 -5.631 1.00 93.81 101 ASN A CA 1
ATOM 770 C C . ASN A 1 101 ? -5.623 21.124 -4.185 1.00 93.81 101 ASN A C 1
ATOM 772 O O . ASN A 1 101 ? -4.614 21.728 -3.844 1.00 93.81 101 ASN A O 1
ATOM 776 N N . ASN A 1 102 ? -6.629 20.936 -3.336 1.00 96.75 102 ASN A N 1
ATOM 777 C CA . ASN A 1 102 ? -6.574 21.303 -1.927 1.00 96.75 102 ASN A CA 1
ATOM 778 C C . ASN A 1 102 ? -6.701 20.054 -1.058 1.00 96.75 102 ASN A C 1
ATOM 780 O O . ASN A 1 102 ? -7.738 19.389 -1.036 1.00 96.75 102 ASN A O 1
ATOM 784 N N . ILE A 1 103 ? -5.637 19.755 -0.319 1.00 98.19 103 ILE A N 1
ATOM 785 C CA . ILE A 1 103 ? -5.576 18.619 0.594 1.00 98.19 103 ILE A CA 1
ATOM 786 C C . ILE A 1 103 ? -5.545 19.141 2.020 1.00 98.19 103 ILE A C 1
ATOM 788 O O . ILE A 1 103 ? -4.678 19.933 2.396 1.00 98.19 103 ILE A O 1
ATOM 792 N N . GLN A 1 104 ? -6.471 18.643 2.827 1.00 98.19 104 GLN A N 1
ATOM 793 C CA . GLN A 1 104 ? -6.597 18.971 4.237 1.00 98.19 104 GLN A CA 1
ATOM 794 C C . GLN A 1 104 ? -6.419 17.711 5.072 1.00 98.19 104 GLN A C 1
ATOM 796 O O . GLN A 1 104 ? -7.215 16.777 4.980 1.00 98.19 104 GLN A O 1
ATOM 801 N N . VAL A 1 105 ? -5.387 17.701 5.911 1.00 98.12 105 VAL A N 1
ATOM 802 C CA . VAL A 1 105 ? -5.106 16.605 6.840 1.00 98.12 105 VAL A CA 1
ATOM 803 C C . VAL A 1 105 ? -5.399 17.071 8.258 1.00 98.12 105 VAL A C 1
ATOM 805 O O . VAL A 1 105 ? -4.821 18.048 8.737 1.00 98.12 105 VAL A O 1
ATOM 808 N N . TYR A 1 106 ? -6.298 16.357 8.925 1.00 97.62 106 TYR A N 1
ATOM 809 C CA . TYR A 1 106 ? -6.720 16.614 10.295 1.00 97.62 106 TYR A CA 1
ATOM 810 C C . TYR A 1 106 ? -6.015 15.634 11.225 1.00 97.62 106 TYR A C 1
ATOM 812 O O . TYR A 1 106 ? -6.014 14.425 10.980 1.00 97.62 106 TYR A O 1
ATOM 820 N N . THR A 1 107 ? -5.422 16.145 12.299 1.00 97.12 107 THR A N 1
ATOM 821 C CA . THR A 1 107 ? -4.706 15.328 13.278 1.00 97.12 107 THR A CA 1
ATOM 822 C C . THR A 1 107 ? -5.149 15.626 14.703 1.00 97.12 107 THR A C 1
ATOM 824 O O . THR A 1 107 ? -5.566 16.736 15.041 1.00 97.12 107 THR A O 1
ATOM 827 N N . THR A 1 108 ? -5.054 14.615 15.563 1.00 94.44 108 THR A N 1
ATOM 828 C CA . THR A 1 108 ? -5.417 14.704 16.990 1.00 94.44 108 THR A CA 1
ATOM 829 C C . THR A 1 108 ? -4.269 15.210 17.863 1.00 94.44 108 THR A C 1
ATOM 831 O O . THR A 1 108 ? -4.459 15.526 19.033 1.00 94.44 108 THR A O 1
ATOM 834 N N . SER A 1 109 ? -3.059 15.291 17.308 1.00 91.69 109 SER A N 1
ATOM 835 C CA . SER A 1 109 ? -1.855 15.783 17.980 1.00 91.69 109 SER A CA 1
ATOM 836 C C . SER A 1 109 ? -1.022 16.645 17.029 1.00 91.69 109 SER A C 1
ATOM 838 O O . SER A 1 109 ? -1.052 16.408 15.814 1.00 91.69 109 SER A O 1
ATOM 840 N N . PRO A 1 110 ? -0.255 17.621 17.548 1.00 91.25 110 PRO A N 1
ATOM 841 C CA . PRO A 1 110 ? 0.682 18.371 16.731 1.00 91.25 110 PRO A CA 1
ATOM 842 C C . PRO A 1 110 ? 1.916 17.505 16.440 1.00 91.25 110 PRO A C 1
ATOM 844 O O . PRO A 1 110 ? 2.350 16.704 17.270 1.00 91.25 110 PRO A O 1
ATOM 847 N N . GLY A 1 111 ? 2.509 17.673 15.263 1.00 93.88 111 GLY A N 1
ATOM 848 C CA . GLY A 1 111 ? 3.718 16.948 14.875 1.00 93.88 111 GLY A CA 1
ATOM 849 C C . GLY A 1 111 ? 4.244 17.353 13.503 1.00 93.88 111 GLY A C 1
ATOM 850 O O . GLY A 1 111 ? 3.714 18.265 12.860 1.00 93.88 111 GLY A O 1
ATOM 851 N N . LYS A 1 112 ? 5.292 16.666 13.046 1.00 96.50 112 LYS A N 1
ATOM 852 C CA . LYS A 1 112 ? 5.752 16.773 11.659 1.00 96.50 112 LYS A CA 1
ATOM 853 C C . LYS A 1 112 ? 4.861 15.891 10.795 1.00 96.50 112 LYS A C 1
ATOM 855 O O . LYS A 1 112 ? 4.746 14.698 11.063 1.00 96.50 112 LYS A O 1
ATOM 860 N N . LEU A 1 113 ? 4.232 16.478 9.786 1.00 97.38 113 LEU A N 1
ATOM 861 C CA . LEU A 1 113 ? 3.402 15.759 8.833 1.00 97.38 113 LEU A CA 1
ATOM 862 C C . LEU A 1 113 ? 4.172 15.556 7.530 1.00 97.38 113 LEU A C 1
ATOM 864 O O . LEU A 1 113 ? 4.650 16.516 6.924 1.00 97.38 113 LEU A O 1
ATOM 868 N N . TYR A 1 114 ? 4.255 14.307 7.102 1.00 97.69 114 TYR A N 1
ATOM 869 C CA . TYR A 1 114 ? 4.832 13.890 5.836 1.00 97.69 114 TYR A CA 1
ATOM 870 C C . TYR A 1 114 ? 3.709 13.369 4.955 1.00 97.69 114 TYR A C 1
ATOM 872 O O . TYR A 1 114 ? 2.984 12.467 5.366 1.00 97.69 114 TYR A O 1
ATOM 880 N N . VAL A 1 115 ? 3.545 13.923 3.761 1.00 97.62 115 VAL A N 1
ATOM 881 C CA . VAL A 1 115 ? 2.439 13.572 2.865 1.00 97.62 115 VAL A CA 1
ATOM 882 C C . VAL A 1 115 ? 2.978 13.148 1.510 1.00 97.62 115 VAL A C 1
ATOM 884 O O . VAL A 1 115 ? 3.825 13.833 0.942 1.00 97.62 115 VAL A O 1
ATOM 887 N N . CYS A 1 116 ? 2.471 12.027 1.006 1.00 97.50 116 CYS A N 1
ATOM 888 C CA . CYS A 1 116 ? 2.663 11.552 -0.356 1.00 97.50 116 CYS A CA 1
ATOM 889 C C . CYS A 1 116 ? 1.344 11.697 -1.110 1.00 97.50 116 CYS A C 1
ATOM 891 O O . CYS A 1 116 ? 0.322 11.176 -0.661 1.00 97.50 116 CYS A O 1
ATOM 893 N N . ILE A 1 117 ? 1.374 12.409 -2.231 1.00 97.69 117 ILE A N 1
ATOM 894 C CA . ILE A 1 117 ? 0.248 12.577 -3.152 1.00 97.69 117 ILE A CA 1
ATOM 895 C C . ILE A 1 117 ? 0.581 11.784 -4.407 1.00 97.69 117 ILE A C 1
ATOM 897 O O . ILE A 1 117 ? 1.651 11.999 -4.971 1.00 97.69 117 ILE A O 1
ATOM 901 N N . VAL A 1 118 ? -0.316 10.905 -4.841 1.00 97.00 118 VAL A N 1
ATOM 902 C CA . VAL A 1 118 ? -0.179 10.097 -6.059 1.00 97.00 118 VAL A CA 1
ATOM 903 C C . VAL A 1 118 ? -1.206 10.573 -7.080 1.00 97.00 118 VAL A C 1
ATOM 905 O O . VAL A 1 118 ? -2.379 10.749 -6.740 1.00 97.00 118 VAL A O 1
ATOM 908 N N . TYR A 1 119 ? -0.764 10.783 -8.318 1.00 96.31 119 TYR A N 1
ATOM 909 C CA . TYR A 1 119 ? -1.596 11.264 -9.425 1.00 96.31 119 TYR A CA 1
ATOM 910 C C . TYR A 1 119 ? -2.011 10.127 -10.367 1.00 96.31 119 TYR A C 1
ATOM 912 O O . TYR A 1 119 ? -1.513 9.006 -10.245 1.00 96.31 119 TYR A O 1
ATOM 920 N N . ASN A 1 120 ? -2.914 10.398 -11.316 1.00 95.25 120 ASN A N 1
ATOM 921 C CA . ASN A 1 120 ? -3.448 9.380 -12.235 1.00 95.25 120 ASN A CA 1
ATOM 922 C C . ASN A 1 120 ? -2.363 8.679 -13.070 1.00 95.25 120 ASN A C 1
ATOM 924 O O . ASN A 1 120 ? -2.497 7.510 -13.426 1.00 95.25 120 ASN A O 1
ATOM 928 N N . ASP A 1 121 ? -1.253 9.370 -13.324 1.00 92.81 121 ASP A N 1
ATOM 929 C CA . ASP A 1 121 ? -0.112 8.873 -14.079 1.00 92.81 121 ASP A CA 1
ATOM 930 C C . ASP A 1 121 ? 0.825 8.024 -13.205 1.00 92.81 121 ASP A C 1
ATOM 932 O O . ASP A 1 121 ? 1.782 7.459 -13.730 1.00 92.81 121 ASP A O 1
ATOM 936 N N . LEU A 1 122 ? 0.475 7.813 -11.929 1.00 92.31 122 LEU A N 1
ATOM 937 C CA . LEU A 1 122 ? 1.253 7.141 -10.885 1.00 92.31 122 LEU A CA 1
ATOM 938 C C . LEU A 1 122 ? 2.580 7.837 -10.550 1.00 92.31 122 LEU A C 1
ATOM 940 O O . LEU A 1 122 ? 3.406 7.296 -9.809 1.00 92.31 122 LEU A O 1
ATOM 944 N N . SER A 1 123 ? 2.776 9.065 -11.033 1.00 93.12 123 SER A N 1
ATOM 945 C CA . SER A 1 123 ? 3.763 9.962 -10.448 1.00 93.12 123 SER A CA 1
ATOM 946 C C . SER A 1 123 ? 3.308 10.389 -9.053 1.00 93.12 123 SER A C 1
ATOM 948 O O . SER A 1 123 ? 2.128 10.302 -8.696 1.00 93.12 123 SER A O 1
ATOM 950 N N . TYR A 1 124 ? 4.256 10.850 -8.243 1.00 93.94 124 TYR A N 1
ATOM 951 C CA . TYR A 1 124 ? 3.968 11.268 -6.881 1.00 93.94 124 TYR A CA 1
ATOM 952 C C . TYR A 1 124 ? 4.702 12.551 -6.512 1.00 93.94 124 TYR A C 1
ATOM 954 O O . TYR A 1 124 ? 5.697 12.944 -7.122 1.00 93.94 124 TYR A O 1
ATOM 962 N N . SER A 1 125 ? 4.188 13.231 -5.496 1.00 95.38 125 SER A N 1
ATOM 963 C CA . SER A 1 125 ? 4.805 14.409 -4.896 1.00 95.38 125 SER A CA 1
ATOM 964 C C . SER A 1 125 ? 4.814 14.284 -3.384 1.00 95.38 125 SER A C 1
ATOM 966 O O . SER A 1 125 ? 3.865 13.786 -2.778 1.00 95.38 125 SER A O 1
ATOM 968 N N . ASN A 1 126 ? 5.891 14.776 -2.782 1.00 95.19 126 ASN A N 1
ATOM 969 C CA . ASN A 1 126 ? 6.108 14.703 -1.348 1.00 95.19 126 ASN A CA 1
ATOM 970 C C . ASN A 1 126 ? 6.042 16.087 -0.724 1.00 95.19 126 ASN A C 1
ATOM 972 O O . ASN A 1 126 ? 6.657 17.031 -1.219 1.00 95.19 126 ASN A O 1
ATOM 976 N N . TYR A 1 127 ? 5.363 16.175 0.410 1.00 96.06 127 TYR A N 1
ATOM 977 C CA . TYR A 1 127 ? 5.248 17.393 1.195 1.00 96.06 127 TYR A CA 1
ATOM 978 C C . TYR A 1 127 ? 5.654 17.116 2.632 1.00 96.06 127 TYR A C 1
ATOM 980 O O . TYR A 1 127 ? 5.329 16.075 3.202 1.00 96.06 127 TYR A O 1
ATOM 988 N N . GLN A 1 128 ? 6.353 18.077 3.223 1.00 96.25 128 GLN A N 1
ATOM 989 C CA . GLN A 1 128 ? 6.752 18.037 4.619 1.00 96.25 128 GLN A CA 1
ATOM 990 C C . GLN A 1 128 ? 6.290 19.317 5.305 1.00 96.25 128 GLN A C 1
ATOM 992 O O . GLN A 1 128 ? 6.695 20.417 4.929 1.00 96.25 128 GLN A O 1
ATOM 997 N N . LEU A 1 129 ? 5.465 19.170 6.338 1.00 96.00 129 LEU A N 1
ATOM 998 C CA . LEU A 1 129 ? 4.954 20.273 7.138 1.00 96.00 129 LEU A CA 1
ATOM 999 C C . LEU A 1 129 ? 5.398 20.095 8.586 1.00 96.00 129 LEU A C 1
ATOM 1001 O O . LEU A 1 129 ? 5.004 19.159 9.274 1.00 96.00 129 LEU A O 1
ATOM 1005 N N . TYR A 1 130 ? 6.228 21.017 9.066 1.00 94.44 130 TYR A N 1
ATOM 1006 C CA . TYR A 1 130 ? 6.792 20.949 10.417 1.00 94.44 130 TYR A CA 1
ATOM 1007 C C . TYR A 1 130 ? 5.813 21.353 11.524 1.00 94.44 130 TYR A C 1
ATOM 1009 O O . TYR A 1 130 ? 6.065 21.072 12.693 1.00 94.44 130 TYR A O 1
ATOM 1017 N N . LYS A 1 131 ? 4.732 22.048 11.165 1.00 93.75 131 LYS A N 1
ATOM 1018 C CA . LYS A 1 131 ? 3.707 22.551 12.080 1.00 93.75 131 LYS A CA 1
ATOM 1019 C C . LYS A 1 131 ? 2.358 22.625 11.359 1.00 93.75 131 LYS A C 1
ATOM 1021 O O . LYS A 1 131 ? 2.359 22.758 10.132 1.00 93.75 131 LYS A O 1
ATOM 1026 N N . PRO A 1 132 ? 1.236 22.559 12.092 1.00 95.81 132 PRO A N 1
ATOM 1027 C CA . PRO A 1 132 ? -0.080 22.724 11.496 1.00 95.81 132 PRO A CA 1
ATOM 1028 C C . PRO A 1 132 ? -0.251 24.126 10.910 1.00 95.81 132 PRO A C 1
ATOM 1030 O O . PRO A 1 132 ? 0.323 25.102 11.400 1.00 95.81 132 PRO A O 1
ATOM 1033 N N . THR A 1 133 ? -1.066 24.216 9.864 1.00 95.88 133 THR A N 1
ATOM 1034 C CA . THR A 1 133 ? -1.515 25.480 9.275 1.00 95.88 133 THR A CA 1
ATOM 1035 C C . THR A 1 133 ? -2.387 26.247 10.265 1.00 95.88 133 THR A C 1
ATOM 1037 O O . THR A 1 133 ? -2.259 27.462 10.387 1.00 95.88 133 THR A O 1
ATOM 1040 N N . THR A 1 134 ? -3.257 25.541 10.992 1.00 96.06 134 THR A N 1
ATOM 1041 C CA . THR A 1 134 ? -4.094 26.121 12.048 1.00 96.06 134 THR A CA 1
ATOM 1042 C C . THR A 1 134 ? -4.498 25.073 13.086 1.00 96.06 134 THR A C 1
ATOM 1044 O O . THR A 1 134 ? -4.438 23.869 12.828 1.00 96.06 134 THR A O 1
ATOM 1047 N N . THR A 1 135 ? -4.939 25.535 14.253 1.00 95.38 135 THR A N 1
ATOM 1048 C CA . THR A 1 135 ? -5.541 24.708 15.303 1.00 95.38 135 THR A CA 1
ATOM 1049 C C . THR A 1 135 ? -7.011 25.083 15.425 1.00 95.38 135 THR A C 1
ATOM 1051 O O . THR A 1 135 ? -7.347 26.250 15.625 1.00 95.38 135 THR A O 1
ATOM 1054 N N . LEU A 1 136 ? -7.892 24.098 15.288 1.00 94.69 136 LEU A N 1
ATOM 1055 C CA . LEU A 1 136 ? -9.335 24.280 15.379 1.00 94.69 136 LEU A CA 1
ATOM 1056 C C . LEU A 1 136 ? -9.783 24.364 16.844 1.00 94.69 136 LEU A C 1
ATOM 1058 O O . LEU A 1 136 ? -9.133 23.835 17.745 1.00 94.69 136 LEU A O 1
ATOM 1062 N N . ALA A 1 137 ? -10.938 24.989 17.086 1.00 90.88 137 ALA A N 1
ATOM 1063 C CA . ALA A 1 137 ? -11.472 25.206 18.436 1.00 90.88 137 ALA A CA 1
ATOM 1064 C C . ALA A 1 137 ? -11.733 23.906 19.224 1.00 90.88 137 ALA A C 1
ATOM 1066 O O . ALA A 1 137 ? -11.726 23.913 20.449 1.00 90.88 137 ALA A O 1
ATOM 1067 N N . ASN A 1 138 ? -11.930 22.783 18.529 1.00 90.88 138 ASN A N 1
ATOM 1068 C CA . ASN A 1 138 ? -12.103 21.458 19.126 1.00 90.88 138 ASN A CA 1
ATOM 1069 C C . ASN A 1 138 ? -10.769 20.756 19.471 1.00 90.88 138 ASN A C 1
ATOM 1071 O O . ASN A 1 138 ? -10.776 19.567 19.778 1.00 90.88 138 ASN A O 1
ATOM 1075 N N . GLY A 1 139 ? -9.629 21.448 19.362 1.00 90.06 139 GLY A N 1
ATOM 1076 C CA . GLY A 1 139 ? -8.299 20.891 19.624 1.00 90.06 139 GLY A CA 1
ATOM 1077 C C . GLY A 1 139 ? -7.718 20.041 18.488 1.00 90.06 139 GLY A C 1
ATOM 1078 O O . GLY A 1 139 ? -6.649 19.464 18.657 1.00 90.06 139 GLY A O 1
ATOM 1079 N N . THR A 1 140 ? -8.387 19.959 17.332 1.00 95.44 140 THR A N 1
ATOM 1080 C CA . THR A 1 140 ? -7.854 19.287 16.134 1.00 95.44 140 THR A CA 1
ATOM 1081 C C . THR A 1 140 ? -6.855 20.192 15.418 1.00 95.44 140 THR A C 1
ATOM 1083 O O . THR A 1 140 ? -7.102 21.386 15.242 1.00 95.44 140 THR A O 1
ATOM 1086 N N . PHE A 1 141 ? -5.745 19.631 14.951 1.00 97.44 141 PHE A N 1
ATOM 1087 C CA . PHE A 1 141 ? -4.741 20.355 14.177 1.00 97.44 141 PHE A CA 1
ATOM 1088 C C . PHE A 1 141 ? -4.970 20.119 12.683 1.00 97.44 141 PHE A C 1
ATOM 1090 O O . PHE A 1 141 ? -5.215 18.991 12.260 1.00 97.44 141 PHE A O 1
ATOM 1097 N N . LEU A 1 142 ? -4.915 21.184 11.886 1.00 97.81 142 LEU A N 1
ATOM 1098 C CA . LEU A 1 142 ? -5.158 21.142 10.446 1.00 97.81 142 LEU A CA 1
ATOM 1099 C C . LEU A 1 142 ? -3.882 21.489 9.682 1.00 97.81 142 LEU A C 1
ATOM 1101 O O . LEU A 1 142 ? -3.256 22.520 9.933 1.00 97.81 142 LEU A O 1
ATOM 1105 N N . TYR A 1 143 ? -3.547 20.653 8.708 1.00 98.31 143 TYR A N 1
ATOM 1106 C CA . TYR A 1 143 ? -2.479 20.862 7.740 1.00 98.31 143 TYR A CA 1
ATOM 1107 C C . TYR A 1 143 ? -3.096 21.002 6.352 1.00 98.31 143 TYR A C 1
ATOM 1109 O O . TYR A 1 143 ? -3.862 20.137 5.930 1.00 98.31 143 TYR A O 1
ATOM 1117 N N . THR A 1 144 ? -2.746 22.075 5.649 1.00 97.62 144 THR A N 1
ATOM 1118 C CA . THR A 1 144 ? -3.245 22.357 4.299 1.00 97.62 144 THR A CA 1
ATOM 1119 C C . THR A 1 144 ? -2.107 22.293 3.293 1.00 97.62 144 THR A C 1
ATOM 1121 O O . THR A 1 144 ? -1.046 22.881 3.512 1.00 97.62 144 THR A O 1
ATOM 1124 N N . ILE A 1 145 ? -2.336 21.598 2.181 1.00 97.56 145 ILE A N 1
ATOM 1125 C CA . ILE A 1 145 ? -1.379 21.425 1.089 1.00 97.56 145 ILE A CA 1
ATOM 1126 C C . ILE A 1 145 ? -2.088 21.762 -0.217 1.00 97.56 145 ILE A C 1
ATOM 1128 O O . ILE A 1 145 ? -3.194 21.284 -0.459 1.00 97.56 145 ILE A O 1
ATOM 1132 N N . ILE A 1 146 ? -1.436 22.570 -1.052 1.00 96.56 146 ILE A N 1
ATOM 1133 C CA . ILE A 1 146 ? -1.950 22.958 -2.366 1.00 96.56 146 ILE A CA 1
ATOM 1134 C C . ILE A 1 146 ? -0.974 22.452 -3.437 1.00 96.56 146 ILE A C 1
ATOM 1136 O O . ILE A 1 146 ? -0.001 23.152 -3.739 1.00 96.56 146 ILE A O 1
ATOM 1140 N N . PRO A 1 147 ? -1.139 21.220 -3.959 1.00 95.69 147 PRO A N 1
ATOM 1141 C CA . PRO A 1 147 ? -0.377 20.756 -5.113 1.00 95.69 147 PRO A CA 1
ATOM 1142 C C . PRO A 1 147 ? -0.622 21.590 -6.378 1.00 95.69 147 PRO A C 1
ATOM 1144 O O . PRO A 1 147 ? -1.607 22.316 -6.516 1.00 95.69 147 PRO A O 1
ATOM 1147 N N . SER A 1 148 ? 0.295 21.459 -7.337 1.00 94.25 148 SER A N 1
ATOM 1148 C CA . SER A 1 148 ? 0.180 22.074 -8.668 1.00 94.25 148 SER A CA 1
ATOM 1149 C C . SER A 1 148 ? -0.809 21.353 -9.590 1.00 94.25 148 SER A C 1
ATOM 1151 O O . SER A 1 148 ? -1.160 21.881 -10.641 1.00 94.25 148 SER A O 1
ATOM 1153 N N . ARG A 1 149 ? -1.235 20.147 -9.209 1.00 95.56 149 ARG A N 1
ATOM 1154 C CA . ARG A 1 149 ? -2.050 19.218 -9.995 1.00 95.56 149 ARG A CA 1
ATOM 1155 C C . ARG A 1 149 ? -3.325 18.843 -9.240 1.00 95.56 149 ARG A C 1
ATOM 1157 O O . ARG A 1 149 ? -3.327 18.824 -8.010 1.00 95.56 149 ARG A O 1
ATOM 1164 N N . THR A 1 150 ? -4.383 18.530 -9.985 1.00 95.38 150 THR A N 1
ATOM 1165 C CA . THR A 1 150 ? -5.719 18.176 -9.467 1.00 95.38 150 THR A CA 1
ATOM 1166 C C . THR A 1 150 ? -6.090 16.709 -9.691 1.00 95.38 150 THR A C 1
ATOM 1168 O O . THR A 1 150 ? -7.045 16.224 -9.097 1.00 95.38 150 THR A O 1
ATOM 1171 N N . ASP A 1 151 ? -5.353 15.981 -10.529 1.00 95.88 151 ASP A N 1
ATOM 1172 C CA . ASP A 1 151 ? -5.620 14.594 -10.921 1.00 95.88 151 ASP A CA 1
ATOM 1173 C C . ASP A 1 151 ? -5.123 13.583 -9.874 1.00 95.88 151 ASP A C 1
ATOM 1175 O O . ASP A 1 151 ? -4.423 12.619 -10.180 1.00 95.88 151 ASP A O 1
ATOM 1179 N N . ILE A 1 152 ? -5.457 13.843 -8.611 1.00 97.19 152 ILE A N 1
ATOM 1180 C CA . ILE A 1 152 ? -5.021 13.082 -7.441 1.00 97.19 152 ILE A CA 1
ATOM 1181 C C . ILE A 1 152 ? -5.873 11.818 -7.310 1.00 97.19 152 ILE A C 1
ATOM 1183 O O . ILE A 1 152 ? -7.099 11.895 -7.249 1.00 97.19 152 ILE A O 1
ATOM 1187 N N . ILE A 1 153 ? -5.223 10.659 -7.197 1.00 97.12 153 ILE A N 1
ATOM 1188 C CA . ILE A 1 153 ? -5.898 9.365 -7.007 1.00 97.12 153 ILE A CA 1
ATOM 1189 C C . ILE A 1 153 ? -5.706 8.793 -5.602 1.00 97.12 153 ILE A C 1
ATOM 1191 O O . ILE A 1 153 ? -6.534 8.014 -5.140 1.00 97.12 153 ILE A O 1
ATOM 1195 N N . ALA A 1 154 ? -4.637 9.178 -4.902 1.00 97.62 154 ALA A N 1
ATOM 1196 C CA . ALA A 1 154 ? -4.385 8.728 -3.540 1.00 97.62 154 ALA A CA 1
ATOM 1197 C C . ALA A 1 154 ? -3.531 9.731 -2.760 1.00 97.62 154 ALA A C 1
ATOM 1199 O O . ALA A 1 154 ? -2.657 10.404 -3.308 1.00 97.62 154 ALA A O 1
ATOM 1200 N N . VAL A 1 155 ? -3.756 9.791 -1.452 1.00 97.94 155 VAL A N 1
ATOM 1201 C CA . VAL A 1 155 ? -2.961 10.561 -0.497 1.00 97.94 155 VAL A CA 1
ATOM 1202 C C . VAL A 1 155 ? -2.651 9.673 0.699 1.00 97.94 155 VAL A C 1
ATOM 1204 O O . VAL A 1 155 ? -3.555 9.100 1.299 1.00 97.94 155 VAL A O 1
ATOM 1207 N N . SER A 1 156 ? -1.378 9.590 1.080 1.00 97.25 156 SER A N 1
ATOM 1208 C CA . SER A 1 156 ? -0.941 9.017 2.358 1.00 97.25 156 SER A CA 1
ATOM 1209 C C . SER A 1 156 ? -0.327 10.110 3.212 1.00 97.25 156 SER A C 1
ATOM 1211 O O . SER A 1 156 ? 0.546 10.840 2.745 1.00 97.25 156 SER A O 1
ATOM 1213 N N . ALA A 1 157 ? -0.723 10.182 4.478 1.00 97.25 157 ALA A N 1
ATOM 1214 C CA . ALA A 1 157 ? -0.148 11.100 5.447 1.00 97.25 157 ALA A CA 1
ATOM 1215 C C . ALA A 1 157 ? 0.428 10.334 6.638 1.00 97.25 157 ALA A C 1
ATOM 1217 O O . ALA A 1 157 ? -0.257 9.516 7.247 1.00 97.25 157 ALA A O 1
ATOM 1218 N N . ILE A 1 158 ? 1.677 10.635 6.987 1.00 96.56 158 ILE A N 1
ATOM 1219 C CA . ILE A 1 158 ? 2.368 10.121 8.164 1.00 96.56 158 ILE A CA 1
ATOM 1220 C C . ILE A 1 158 ? 2.633 11.275 9.129 1.00 96.56 158 ILE A C 1
ATOM 1222 O O . ILE A 1 158 ? 3.350 12.222 8.805 1.00 96.56 158 ILE A O 1
ATOM 1226 N N . LEU A 1 159 ? 2.065 11.184 10.328 1.00 96.44 159 LEU A N 1
ATOM 1227 C CA . LEU A 1 159 ? 2.285 12.123 11.422 1.00 96.44 159 LEU A CA 1
ATOM 1228 C C . LEU A 1 159 ? 3.338 11.570 12.380 1.00 96.44 159 LEU A C 1
ATOM 1230 O O . LEU A 1 159 ? 3.122 10.534 13.007 1.00 96.44 159 LEU A O 1
ATOM 1234 N N . GLU A 1 160 ? 4.438 12.296 12.555 1.00 95.25 160 GLU A N 1
ATOM 1235 C CA . GLU A 1 160 ? 5.452 12.011 13.569 1.00 95.25 160 GLU A CA 1
ATOM 1236 C C . GLU A 1 160 ? 5.369 13.024 14.717 1.00 95.25 160 GLU A C 1
ATOM 1238 O O . GLU A 1 160 ? 5.648 14.214 14.549 1.00 95.25 160 GLU A O 1
ATOM 1243 N N . THR A 1 161 ? 5.018 12.545 15.913 1.00 90.81 161 THR A N 1
ATOM 1244 C CA . THR A 1 161 ? 4.898 13.372 17.132 1.00 90.81 161 THR A CA 1
ATOM 1245 C C . THR A 1 161 ? 6.186 13.409 17.965 1.00 90.81 161 THR A C 1
ATOM 1247 O O . THR A 1 161 ? 6.224 14.006 19.036 1.00 90.81 161 THR A O 1
ATOM 1250 N N . GLY A 1 162 ? 7.244 12.733 17.504 1.00 83.75 162 GLY A N 1
ATOM 1251 C CA . GLY A 1 162 ? 8.499 12.515 18.235 1.00 83.75 162 GLY A CA 1
ATOM 1252 C C . GLY A 1 162 ? 8.514 11.232 19.073 1.00 83.75 162 GLY A C 1
ATOM 1253 O O . GLY A 1 162 ? 9.572 10.632 19.236 1.00 83.75 162 GLY A O 1
ATOM 1254 N N . VAL A 1 163 ? 7.350 10.762 19.535 1.00 82.38 163 VAL A N 1
ATOM 1255 C CA . VAL A 1 163 ? 7.210 9.504 20.302 1.00 82.38 163 VAL A CA 1
ATOM 1256 C C . VAL A 1 163 ? 6.396 8.436 19.571 1.00 82.38 163 VAL A C 1
ATOM 1258 O O . VAL A 1 163 ? 6.612 7.241 19.778 1.00 82.38 163 VAL A O 1
ATOM 1261 N N . ALA A 1 164 ? 5.493 8.850 18.682 1.00 88.31 164 ALA A N 1
ATOM 1262 C CA . ALA A 1 164 ? 4.632 7.965 17.913 1.00 88.31 164 ALA A CA 1
ATOM 1263 C C . ALA A 1 164 ? 4.611 8.363 16.434 1.00 88.31 164 ALA A C 1
ATOM 1265 O O . ALA A 1 164 ? 4.875 9.516 16.075 1.00 88.31 164 ALA A O 1
ATOM 1266 N N . ARG A 1 165 ? 4.292 7.382 15.588 1.00 90.94 165 ARG A N 1
ATOM 1267 C CA . ARG A 1 165 ? 4.068 7.567 14.157 1.00 90.94 165 ARG A CA 1
ATOM 1268 C C . ARG A 1 165 ? 2.682 7.065 13.791 1.00 90.94 165 ARG A C 1
ATOM 1270 O O . ARG A 1 165 ? 2.409 5.887 13.981 1.00 90.94 165 ARG A O 1
ATOM 1277 N N . TYR A 1 166 ? 1.849 7.926 13.231 1.00 93.69 166 TYR A N 1
ATOM 1278 C CA . TYR A 1 166 ? 0.503 7.574 12.785 1.00 93.69 166 TYR A CA 1
ATOM 1279 C C . TYR A 1 166 ? 0.396 7.718 11.277 1.00 93.69 166 TYR A C 1
ATOM 1281 O O . TYR A 1 166 ? 1.079 8.556 10.696 1.00 93.69 166 TYR A O 1
ATOM 1289 N N . ILE A 1 167 ? -0.462 6.916 10.663 1.00 94.44 167 ILE A N 1
ATOM 1290 C CA . ILE A 1 167 ? -0.748 6.935 9.234 1.00 94.44 167 ILE A CA 1
ATOM 1291 C C . ILE A 1 167 ? -2.242 7.137 8.954 1.00 94.44 167 ILE A C 1
ATOM 1293 O O . ILE A 1 167 ? -3.104 6.704 9.726 1.00 94.44 167 ILE A O 1
ATOM 1297 N N . GLY A 1 168 ? -2.547 7.791 7.843 1.00 95.56 168 GLY A N 1
ATOM 1298 C CA . GLY A 1 168 ? -3.898 7.923 7.316 1.00 95.56 168 GLY A CA 1
ATOM 1299 C C . GLY A 1 168 ? -3.877 8.025 5.800 1.00 95.56 168 GLY A C 1
ATOM 1300 O O . GLY A 1 168 ? -2.846 8.358 5.208 1.00 95.56 168 GLY A O 1
ATOM 1301 N N . TYR A 1 169 ? -5.026 7.746 5.191 1.00 96.38 169 TYR A N 1
ATOM 1302 C CA . TYR A 1 169 ? -5.166 7.674 3.743 1.00 96.38 169 TYR A CA 1
ATOM 1303 C C . TYR A 1 169 ? -6.426 8.380 3.264 1.00 96.38 169 TYR A C 1
ATOM 1305 O O . TYR A 1 169 ? -7.435 8.426 3.966 1.00 96.38 169 TYR A O 1
ATOM 1313 N N . TRP A 1 170 ? -6.356 8.887 2.043 1.00 97.38 170 TRP A N 1
ATOM 1314 C CA . TRP A 1 170 ? -7.507 9.168 1.200 1.00 97.38 170 TRP A CA 1
ATOM 1315 C C . TRP A 1 170 ? -7.259 8.488 -0.139 1.00 97.38 170 TRP A C 1
ATOM 1317 O O . TRP A 1 170 ? -6.155 8.593 -0.674 1.00 97.38 170 TRP A O 1
ATOM 1327 N N . ILE A 1 171 ? -8.255 7.783 -0.658 1.00 97.06 171 ILE A N 1
ATOM 1328 C CA . ILE A 1 171 ? -8.181 7.066 -1.928 1.00 97.06 171 ILE A CA 1
ATOM 1329 C C . ILE A 1 171 ? -9.381 7.499 -2.765 1.00 97.06 171 ILE A C 1
ATOM 1331 O O . ILE A 1 171 ? -10.479 7.629 -2.231 1.00 97.06 171 ILE A O 1
ATOM 1335 N N . SER A 1 172 ? -9.155 7.778 -4.046 1.00 96.00 172 SER A N 1
ATOM 1336 C CA . SER A 1 172 ? -10.214 8.123 -4.990 1.00 96.00 172 SER A CA 1
ATOM 1337 C C . SER A 1 172 ? -11.064 6.898 -5.323 1.00 96.00 172 SER A C 1
ATOM 1339 O O . SER A 1 172 ? -10.530 5.809 -5.504 1.00 96.00 172 SER A O 1
ATOM 1341 N N . ASP A 1 173 ? -12.366 7.100 -5.519 1.00 94.38 173 ASP A N 1
ATOM 1342 C CA . ASP A 1 173 ? -13.296 6.047 -5.951 1.00 94.38 173 ASP A CA 1
ATOM 1343 C C . ASP A 1 173 ? -13.034 5.545 -7.391 1.00 94.38 173 ASP A C 1
ATOM 1345 O O . ASP A 1 173 ? -13.643 4.577 -7.835 1.00 94.38 173 ASP A O 1
ATOM 1349 N N . ASN A 1 174 ? -12.135 6.199 -8.140 1.00 93.06 174 ASN A N 1
ATOM 1350 C CA . ASN A 1 174 ? -11.806 5.860 -9.531 1.00 93.06 174 ASN A CA 1
ATOM 1351 C C . ASN A 1 174 ? -10.732 4.767 -9.674 1.00 93.06 174 ASN A C 1
ATOM 1353 O O . ASN A 1 174 ? -10.302 4.481 -10.792 1.00 93.06 174 ASN A O 1
ATOM 1357 N N . ILE A 1 175 ? -10.242 4.210 -8.567 1.00 97.00 175 ILE A N 1
ATOM 1358 C CA . ILE A 1 175 ? -9.231 3.148 -8.558 1.00 97.00 175 ILE A CA 1
ATOM 1359 C C . ILE A 1 175 ? -9.709 1.974 -7.707 1.00 97.00 175 ILE A C 1
ATOM 1361 O O . ILE A 1 175 ? -10.515 2.138 -6.794 1.00 97.00 175 ILE A O 1
ATOM 1365 N N . TYR A 1 176 ? -9.226 0.776 -8.018 1.00 97.06 176 TYR A N 1
ATOM 1366 C CA . TYR A 1 176 ? -9.781 -0.465 -7.486 1.00 97.06 176 TYR A CA 1
ATOM 1367 C C . TYR A 1 176 ? -8.954 -1.006 -6.322 1.00 97.06 176 TYR A C 1
ATOM 1369 O O . TYR A 1 176 ? -7.725 -1.045 -6.373 1.00 97.06 176 TYR A O 1
ATOM 1377 N N . GLU A 1 177 ? -9.619 -1.444 -5.258 1.00 94.81 177 GLU A N 1
ATOM 13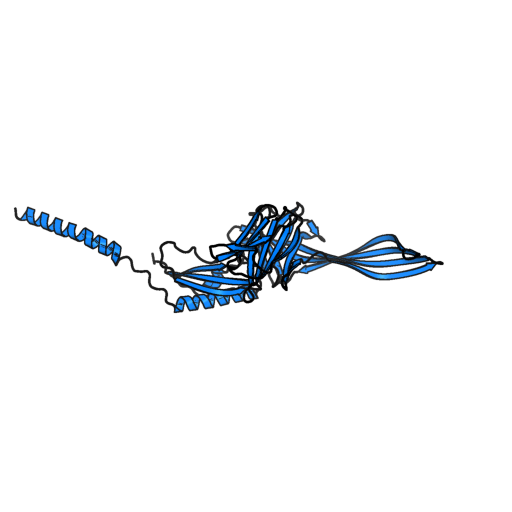78 C CA . GLU A 1 177 ? -8.927 -2.028 -4.112 1.00 94.81 177 GLU A CA 1
ATOM 1379 C C . GLU A 1 177 ? -8.391 -3.430 -4.437 1.00 94.81 177 GLU A C 1
ATOM 1381 O O . GLU A 1 177 ? -9.068 -4.271 -5.029 1.00 94.81 177 GLU A O 1
ATOM 1386 N N . ALA A 1 178 ? -7.159 -3.678 -4.013 1.00 94.44 178 ALA A N 1
ATOM 1387 C CA . ALA A 1 178 ? -6.499 -4.970 -3.989 1.00 94.44 178 ALA A CA 1
ATOM 1388 C C . ALA A 1 178 ? -5.891 -5.205 -2.599 1.00 94.44 178 ALA A C 1
ATOM 1390 O O . ALA A 1 178 ? -5.669 -4.279 -1.813 1.00 94.44 178 ALA A O 1
ATOM 1391 N N . HIS A 1 179 ? -5.566 -6.456 -2.294 1.00 91.56 179 HIS A N 1
ATOM 1392 C CA . HIS A 1 179 ? -5.014 -6.833 -0.997 1.00 91.56 179 HIS A CA 1
ATOM 1393 C C . HIS A 1 179 ? -3.629 -7.445 -1.167 1.00 91.56 179 HIS A C 1
ATOM 1395 O O . HIS A 1 179 ? -3.454 -8.444 -1.858 1.00 91.56 179 HIS A O 1
ATOM 1401 N N . ALA A 1 180 ? -2.626 -6.856 -0.523 1.00 88.38 180 ALA A N 1
ATOM 1402 C CA . ALA A 1 180 ? -1.319 -7.489 -0.400 1.00 88.38 180 ALA A CA 1
ATOM 1403 C C . ALA A 1 180 ? -1.358 -8.501 0.748 1.00 88.38 180 ALA A C 1
ATOM 1405 O O . ALA A 1 180 ? -2.037 -8.241 1.726 1.00 88.38 180 ALA A O 1
ATOM 1406 N N . TYR A 1 181 ? -0.633 -9.614 0.672 1.00 84.88 181 TYR A N 1
ATOM 1407 C CA . TYR A 1 181 ? -0.434 -10.546 1.788 1.00 84.88 181 TYR A CA 1
ATOM 1408 C C . TYR A 1 181 ? 0.796 -11.438 1.551 1.00 84.88 181 TYR A C 1
ATOM 1410 O O . TYR A 1 181 ? 1.408 -11.409 0.480 1.00 84.88 181 TYR A O 1
ATOM 1418 N N . ASN A 1 182 ? 1.212 -12.191 2.572 1.00 83.56 182 ASN A N 1
ATOM 1419 C CA . ASN A 1 182 ? 2.383 -13.066 2.502 1.00 83.56 182 ASN A CA 1
ATOM 1420 C C . ASN A 1 182 ? 1.988 -14.509 2.148 1.00 83.56 182 ASN A C 1
ATOM 1422 O O . ASN A 1 182 ? 1.240 -15.145 2.889 1.00 83.56 182 ASN A O 1
ATOM 1426 N N . VAL A 1 183 ? 2.562 -15.050 1.069 1.00 82.81 183 VAL A N 1
ATOM 1427 C CA . VAL A 1 183 ? 2.503 -16.481 0.730 1.00 82.81 183 VAL A CA 1
ATOM 1428 C C . VAL A 1 183 ? 3.926 -17.011 0.610 1.00 82.81 183 VAL A C 1
ATOM 1430 O O . VAL A 1 183 ? 4.667 -16.610 -0.286 1.00 82.81 183 VAL A O 1
ATOM 1433 N N . ASN A 1 184 ? 4.326 -17.925 1.501 1.00 82.25 184 ASN A N 1
ATOM 1434 C CA . ASN A 1 184 ? 5.655 -18.555 1.493 1.00 82.25 184 ASN A CA 1
ATOM 1435 C C . ASN A 1 184 ? 6.813 -17.544 1.370 1.00 82.25 184 ASN A C 1
ATOM 1437 O O . ASN A 1 184 ? 7.717 -17.708 0.549 1.00 82.25 184 ASN A O 1
ATOM 1441 N N . ASN A 1 185 ? 6.772 -16.483 2.180 1.00 80.62 185 ASN A N 1
ATOM 1442 C CA . ASN A 1 185 ? 7.768 -15.409 2.209 1.00 80.62 185 ASN A CA 1
ATOM 1443 C C . ASN A 1 185 ? 7.814 -14.528 0.946 1.00 80.62 185 ASN A C 1
ATOM 1445 O O . ASN A 1 185 ? 8.794 -13.817 0.728 1.00 80.62 185 ASN A O 1
ATOM 1449 N N . THR A 1 186 ? 6.775 -14.569 0.109 1.00 85.81 186 THR A N 1
ATOM 1450 C CA . THR A 1 186 ? 6.640 -13.757 -1.107 1.00 85.81 186 THR A CA 1
ATOM 1451 C C . THR A 1 186 ? 5.441 -12.823 -0.983 1.00 85.81 186 THR A C 1
ATOM 1453 O O . THR A 1 186 ? 4.353 -13.246 -0.584 1.00 85.81 186 THR A O 1
ATOM 1456 N N . VAL A 1 187 ? 5.628 -11.552 -1.351 1.00 87.75 187 VAL A N 1
ATOM 1457 C CA . VAL A 1 187 ? 4.528 -10.584 -1.446 1.00 87.75 187 VAL A CA 1
ATOM 1458 C C . VAL A 1 187 ? 3.594 -10.996 -2.580 1.00 87.75 187 VAL A C 1
ATOM 1460 O O . VAL A 1 187 ? 3.995 -11.058 -3.742 1.00 87.75 187 VAL A O 1
ATOM 1463 N N . THR A 1 188 ? 2.345 -11.274 -2.224 1.00 91.00 188 THR A N 1
ATOM 1464 C CA . THR A 1 188 ? 1.277 -11.653 -3.148 1.00 91.00 188 THR A CA 1
ATOM 1465 C C . THR A 1 188 ? 0.199 -10.581 -3.136 1.00 91.00 188 THR A C 1
ATOM 1467 O O . THR A 1 188 ? -0.170 -10.102 -2.066 1.00 91.00 188 THR A O 1
ATOM 1470 N N . ILE A 1 189 ? -0.293 -10.197 -4.311 1.00 93.56 189 ILE A N 1
ATOM 1471 C CA . ILE A 1 189 ? -1.428 -9.290 -4.475 1.00 93.56 189 ILE A CA 1
ATOM 1472 C C . ILE A 1 189 ? -2.641 -10.096 -4.922 1.00 93.56 189 ILE A C 1
ATOM 1474 O O . ILE A 1 189 ? -2.606 -10.772 -5.949 1.00 93.56 189 ILE A O 1
ATOM 1478 N N . ALA A 1 190 ? -3.708 -10.013 -4.146 1.00 93.75 190 ALA A N 1
ATOM 1479 C CA . ALA A 1 190 ? -5.009 -10.580 -4.440 1.00 93.75 190 ALA A CA 1
ATOM 1480 C C . ALA A 1 190 ? -5.941 -9.476 -4.938 1.00 93.75 190 ALA A C 1
ATOM 1482 O O . ALA A 1 190 ? -6.145 -8.474 -4.248 1.00 93.75 190 ALA A O 1
ATOM 1483 N N . ILE A 1 191 ? -6.513 -9.675 -6.119 1.00 95.69 191 ILE A N 1
ATOM 1484 C CA . ILE A 1 191 ? -7.512 -8.777 -6.700 1.00 95.69 191 ILE A CA 1
ATOM 1485 C C . ILE A 1 191 ? -8.856 -9.507 -6.649 1.00 95.69 191 ILE A C 1
ATOM 1487 O O . ILE A 1 191 ? -8.949 -10.589 -7.235 1.00 95.69 191 ILE A O 1
ATOM 1491 N N . PRO A 1 192 ? -9.860 -8.990 -5.920 1.00 95.00 192 PRO A N 1
ATOM 1492 C CA . PRO A 1 192 ? -11.156 -9.650 -5.817 1.00 95.00 192 PRO A CA 1
ATOM 1493 C C . PRO A 1 192 ? -11.918 -9.593 -7.145 1.00 95.00 192 PRO A C 1
ATOM 1495 O O . PRO A 1 192 ? -11.756 -8.667 -7.937 1.00 95.00 192 PRO A O 1
ATOM 1498 N N . ASP A 1 193 ? -12.798 -10.559 -7.373 1.00 95.38 193 ASP A N 1
ATOM 1499 C CA . ASP A 1 193 ? -13.737 -10.600 -8.501 1.00 95.38 193 ASP A CA 1
ATOM 1500 C C . ASP A 1 193 ? -14.858 -9.547 -8.417 1.00 95.38 193 ASP A C 1
ATOM 1502 O O . ASP A 1 193 ? -15.601 -9.342 -9.377 1.00 95.38 193 ASP A O 1
ATOM 1506 N N . THR A 1 194 ? -14.948 -8.828 -7.296 1.00 94.50 194 THR A N 1
ATOM 1507 C CA . THR A 1 194 ? -15.860 -7.695 -7.090 1.00 94.50 194 THR A CA 1
ATOM 1508 C C . THR A 1 194 ? -15.420 -6.412 -7.799 1.00 94.50 194 THR A C 1
ATOM 1510 O O . THR A 1 194 ? -16.214 -5.475 -7.902 1.00 94.50 194 THR A O 1
ATOM 1513 N N . VAL A 1 195 ? -14.182 -6.357 -8.302 1.00 95.19 195 VAL A N 1
ATOM 1514 C CA . VAL A 1 195 ? -13.657 -5.260 -9.130 1.00 95.19 195 VAL A CA 1
ATOM 1515 C C . VAL A 1 195 ? -13.338 -5.763 -10.545 1.00 95.19 195 VAL A C 1
ATOM 1517 O O . VAL A 1 195 ? -13.169 -6.973 -10.741 1.00 95.19 195 VAL A O 1
ATOM 1520 N N . PRO A 1 196 ? -13.250 -4.873 -11.557 1.00 95.12 196 PRO A N 1
ATOM 1521 C CA . PRO A 1 196 ? -12.858 -5.268 -12.907 1.00 95.12 196 PRO A CA 1
ATOM 1522 C C . PRO A 1 196 ? -11.554 -6.062 -12.890 1.00 95.12 196 PRO A C 1
ATOM 1524 O O . PRO A 1 196 ? -10.582 -5.648 -12.256 1.00 95.12 196 PRO A O 1
ATOM 1527 N N . GLN A 1 197 ? -11.536 -7.211 -13.566 1.00 95.06 197 GLN A N 1
ATOM 1528 C CA . GLN A 1 197 ? -10.332 -8.034 -13.623 1.00 95.06 197 GLN A CA 1
ATOM 1529 C C . GLN A 1 197 ? -9.269 -7.372 -14.507 1.00 95.06 197 GLN A C 1
ATOM 1531 O O . GLN A 1 197 ? -9.633 -6.766 -15.516 1.00 95.06 197 GLN A O 1
ATOM 1536 N N . PRO A 1 198 ? -7.979 -7.469 -14.140 1.00 95.19 198 PRO A N 1
ATOM 1537 C CA . PRO A 1 198 ? -6.928 -6.779 -14.872 1.00 95.19 198 PRO A CA 1
ATOM 1538 C C . PRO A 1 198 ? -6.748 -7.336 -16.276 1.00 95.19 198 PRO A C 1
ATOM 1540 O O . PRO A 1 198 ? -6.727 -8.553 -16.469 1.00 95.19 198 PRO A O 1
ATOM 1543 N N . ASN A 1 199 ? -6.494 -6.449 -17.233 1.00 95.75 199 ASN A N 1
ATOM 1544 C CA . ASN A 1 199 ? -5.962 -6.854 -18.528 1.00 95.75 199 ASN A CA 1
ATOM 1545 C C . ASN A 1 199 ? -4.432 -6.926 -18.482 1.00 95.75 199 ASN A C 1
ATOM 1547 O O . ASN A 1 199 ? -3.745 -5.962 -18.146 1.00 95.75 199 ASN A O 1
ATOM 1551 N N . TYR A 1 200 ? -3.879 -8.092 -18.800 1.00 95.44 200 TYR A N 1
ATOM 1552 C CA . TYR A 1 200 ? -2.461 -8.378 -18.598 1.00 95.44 200 TYR A CA 1
ATOM 1553 C C . TYR A 1 200 ? -1.581 -7.952 -19.776 1.00 95.44 200 TYR A C 1
ATOM 1555 O O . TYR A 1 200 ? -1.935 -8.122 -20.943 1.00 95.44 200 TYR A O 1
ATOM 1563 N N . TYR A 1 201 ? -0.368 -7.496 -19.465 1.00 92.81 201 TYR A N 1
ATOM 1564 C CA . TYR A 1 201 ? 0.742 -7.476 -20.412 1.00 92.81 201 TYR A CA 1
ATOM 1565 C C . TYR A 1 201 ? 1.439 -8.837 -20.438 1.00 92.81 201 TYR A C 1
ATOM 1567 O O . TYR A 1 201 ? 1.415 -9.586 -19.462 1.00 92.81 201 TYR A O 1
ATOM 1575 N N . THR A 1 202 ? 2.142 -9.140 -21.529 1.00 91.38 202 THR A N 1
ATOM 1576 C CA . THR A 1 202 ? 3.063 -10.283 -21.573 1.00 91.38 202 THR A CA 1
ATOM 1577 C C . THR A 1 202 ? 4.489 -9.823 -21.278 1.00 91.38 202 THR A C 1
ATOM 1579 O O . THR A 1 202 ? 5.061 -9.039 -22.033 1.00 91.38 202 THR A O 1
ATOM 1582 N N . VAL A 1 203 ? 5.097 -10.348 -20.212 1.00 88.12 203 VAL A N 1
ATOM 1583 C CA . VAL A 1 203 ? 6.499 -10.093 -19.846 1.00 88.12 203 VAL A CA 1
ATOM 1584 C C . VAL A 1 203 ? 7.250 -11.419 -19.814 1.00 88.12 203 VAL A C 1
ATOM 1586 O O . VAL A 1 203 ? 7.029 -12.239 -18.928 1.00 88.12 203 VAL A O 1
ATOM 1589 N N . SER A 1 204 ? 8.129 -11.651 -20.797 1.00 86.88 204 SER A N 1
ATOM 1590 C CA . SER A 1 204 ? 8.871 -12.919 -20.952 1.00 86.88 204 SER A CA 1
ATOM 1591 C C . SER A 1 204 ? 7.975 -14.174 -20.849 1.00 86.88 204 SER A C 1
ATOM 1593 O O . SER A 1 204 ? 8.339 -15.163 -20.218 1.00 86.88 204 SER A O 1
ATOM 1595 N N . GLY A 1 205 ? 6.785 -14.122 -21.463 1.00 87.25 205 GLY A N 1
ATOM 1596 C CA . GLY A 1 205 ? 5.821 -15.231 -21.503 1.00 87.25 205 GLY A CA 1
ATOM 1597 C C . GLY A 1 205 ? 4.897 -15.358 -20.286 1.00 87.25 205 GLY A C 1
ATOM 1598 O O . GLY A 1 205 ? 4.090 -16.281 -20.260 1.00 87.25 205 GLY A O 1
ATOM 1599 N N . LEU A 1 206 ? 4.988 -14.456 -19.303 1.00 91.00 206 LEU A N 1
ATOM 1600 C CA . LEU A 1 206 ? 4.073 -14.400 -18.159 1.00 91.00 206 LEU A CA 1
ATOM 1601 C C . LEU A 1 206 ? 3.052 -13.274 -18.319 1.00 91.00 206 LEU A C 1
ATOM 1603 O O . LEU A 1 206 ? 3.400 -12.182 -18.773 1.00 91.00 206 LEU A O 1
ATOM 1607 N N . GLU A 1 207 ? 1.821 -13.534 -17.887 1.00 95.19 207 GLU A N 1
ATOM 1608 C CA . GLU A 1 207 ? 0.785 -12.517 -17.702 1.00 95.19 207 GLU A CA 1
ATOM 1609 C C . GLU A 1 207 ? 1.133 -11.659 -16.485 1.00 95.19 207 GLU A C 1
ATOM 1611 O O . GLU A 1 207 ? 1.276 -12.159 -15.364 1.00 95.19 207 GLU A O 1
ATOM 1616 N N . ALA A 1 208 ? 1.338 -10.365 -16.714 1.00 94.31 208 ALA A N 1
ATOM 1617 C CA . ALA A 1 208 ? 1.855 -9.452 -15.713 1.00 94.31 208 ALA A CA 1
ATOM 1618 C C . ALA A 1 208 ? 1.219 -8.064 -15.793 1.00 94.31 208 ALA A C 1
ATOM 1620 O O . ALA A 1 208 ? 0.765 -7.613 -16.842 1.00 94.31 208 ALA A O 1
ATOM 1621 N N . ILE A 1 209 ? 1.240 -7.383 -14.654 1.00 95.00 209 ILE A N 1
ATOM 1622 C CA . ILE A 1 209 ? 0.786 -6.006 -14.471 1.00 95.00 209 ILE A CA 1
ATOM 1623 C C . ILE A 1 209 ? 1.973 -5.190 -13.958 1.00 95.00 209 ILE A C 1
ATOM 1625 O O . ILE A 1 209 ? 2.713 -5.679 -13.101 1.00 95.00 209 ILE A O 1
ATOM 1629 N N . ASP A 1 210 ? 2.171 -3.965 -14.446 1.00 92.62 210 ASP A N 1
ATOM 1630 C CA . ASP A 1 210 ? 3.234 -3.101 -13.926 1.00 92.62 210 ASP A CA 1
ATOM 1631 C C . ASP A 1 210 ? 2.908 -2.662 -12.495 1.00 92.62 210 ASP A C 1
ATOM 1633 O O . ASP A 1 210 ? 1.765 -2.328 -12.178 1.00 92.62 210 ASP A O 1
ATOM 1637 N N . ALA A 1 211 ? 3.919 -2.652 -11.625 1.00 93.88 211 ALA A N 1
ATOM 1638 C CA . ALA A 1 211 ? 3.770 -2.326 -10.214 1.00 93.88 211 ALA A CA 1
ATOM 1639 C C . ALA A 1 211 ? 4.642 -1.132 -9.806 1.00 93.88 211 ALA A C 1
ATOM 1641 O O . ALA A 1 211 ? 5.820 -1.045 -10.152 1.00 93.88 211 ALA A O 1
ATOM 1642 N N . ILE A 1 212 ? 4.083 -0.238 -8.992 1.00 93.19 212 ILE A N 1
ATOM 1643 C CA . ILE A 1 212 ? 4.795 0.861 -8.337 1.00 93.19 212 ILE A CA 1
ATOM 1644 C C . ILE A 1 212 ? 4.630 0.711 -6.831 1.00 93.19 212 ILE A C 1
ATOM 1646 O O . ILE A 1 212 ? 3.525 0.715 -6.292 1.00 93.19 212 ILE A O 1
ATOM 1650 N N . LEU A 1 213 ? 5.756 0.581 -6.140 1.00 91.81 213 LEU A N 1
ATOM 1651 C CA . LEU A 1 213 ? 5.803 0.369 -4.701 1.00 91.81 213 LEU A CA 1
ATOM 1652 C C . LEU A 1 213 ? 6.241 1.674 -4.036 1.00 91.81 213 LEU A C 1
ATOM 1654 O O . LEU A 1 213 ? 7.372 2.111 -4.254 1.00 91.81 213 LEU A O 1
ATOM 1658 N N . ILE A 1 214 ? 5.384 2.279 -3.214 1.00 93.00 214 ILE A N 1
ATOM 1659 C CA . ILE A 1 214 ? 5.709 3.500 -2.464 1.00 93.00 214 ILE A CA 1
ATOM 1660 C C . ILE A 1 214 ? 6.061 3.127 -1.030 1.00 93.00 214 ILE A C 1
ATOM 1662 O O . ILE A 1 214 ? 5.268 2.497 -0.327 1.00 93.00 214 ILE A O 1
ATOM 1666 N N . TYR A 1 215 ? 7.236 3.553 -0.577 1.00 90.81 215 TYR A N 1
ATOM 1667 C CA . TYR A 1 215 ? 7.743 3.297 0.764 1.00 90.81 215 TYR A CA 1
ATOM 1668 C C . TYR A 1 215 ? 8.094 4.592 1.496 1.00 90.81 215 TYR A C 1
ATOM 1670 O O . TYR A 1 215 ? 8.346 5.625 0.881 1.00 90.81 215 TYR A O 1
ATOM 1678 N N . TYR A 1 216 ? 8.138 4.530 2.825 1.00 90.88 216 TYR A N 1
ATOM 1679 C CA . TYR A 1 216 ? 8.466 5.661 3.688 1.00 90.88 216 TYR A CA 1
ATOM 1680 C C . TYR A 1 216 ? 9.704 5.382 4.539 1.00 90.88 216 TYR A C 1
ATOM 1682 O O . TYR A 1 216 ? 9.735 4.448 5.337 1.00 90.88 216 TYR A O 1
ATOM 1690 N N . THR A 1 217 ? 10.732 6.217 4.422 1.00 87.81 217 THR A N 1
ATOM 1691 C CA . THR A 1 217 ? 11.929 6.124 5.263 1.00 87.81 217 THR A CA 1
ATOM 1692 C C . THR A 1 217 ? 12.464 7.507 5.607 1.00 87.81 217 THR A C 1
ATOM 1694 O O . THR A 1 217 ? 12.416 8.417 4.788 1.00 87.81 217 THR A O 1
ATOM 1697 N N . GLN A 1 218 ? 12.977 7.666 6.831 1.00 81.62 218 GLN A N 1
ATOM 1698 C CA . GLN A 1 218 ? 13.685 8.874 7.280 1.00 81.62 218 GLN A CA 1
ATOM 1699 C C . GLN A 1 218 ? 12.947 10.206 7.009 1.00 81.62 218 GLN A C 1
ATOM 1701 O O . GLN A 1 218 ? 13.579 11.206 6.686 1.00 81.62 218 GLN A O 1
ATOM 1706 N N . GLY A 1 219 ? 11.616 10.248 7.151 1.00 84.38 219 GLY A N 1
ATOM 1707 C CA . GLY A 1 219 ? 10.853 11.479 6.907 1.00 84.38 219 GLY A CA 1
ATOM 1708 C C . GLY A 1 219 ? 10.551 11.753 5.433 1.00 84.38 219 GLY A C 1
ATOM 1709 O O . GLY A 1 219 ? 10.186 12.865 5.076 1.00 84.38 219 GLY A O 1
ATOM 1710 N N . HIS A 1 220 ? 10.707 10.774 4.550 1.00 89.44 220 HIS A N 1
ATOM 1711 C CA . HIS A 1 220 ? 10.443 10.960 3.131 1.00 89.44 220 HIS A CA 1
ATOM 1712 C C . HIS A 1 220 ? 9.780 9.724 2.533 1.00 89.44 220 HIS A C 1
ATOM 1714 O O . HIS A 1 220 ? 10.053 8.589 2.929 1.00 89.44 220 HIS A O 1
ATOM 1720 N N . PHE A 1 221 ? 8.894 9.963 1.570 1.00 92.69 221 PHE A N 1
ATOM 1721 C CA . PHE A 1 221 ? 8.373 8.905 0.721 1.00 92.69 221 PHE A CA 1
ATOM 1722 C C . PHE A 1 221 ? 9.236 8.777 -0.524 1.00 92.69 221 PHE A C 1
ATOM 1724 O O . PHE A 1 221 ? 9.730 9.763 -1.069 1.00 92.69 221 PHE A O 1
ATOM 1731 N N . TYR A 1 222 ? 9.381 7.553 -0.985 1.00 90.69 222 TYR A N 1
ATOM 1732 C CA . TYR A 1 222 ? 10.102 7.207 -2.194 1.00 90.69 222 TYR A CA 1
ATOM 1733 C C . TYR A 1 222 ? 9.330 6.106 -2.905 1.00 90.69 222 TYR A C 1
ATOM 1735 O O . TYR A 1 222 ? 8.447 5.474 -2.320 1.00 90.69 222 TYR A O 1
ATOM 1743 N N . ASN A 1 223 ? 9.694 5.838 -4.149 1.00 88.38 223 ASN A N 1
ATOM 1744 C CA . ASN A 1 223 ? 9.208 4.676 -4.864 1.00 88.38 223 ASN A CA 1
ATOM 1745 C C . ASN A 1 223 ? 10.356 3.755 -5.257 1.00 88.38 223 ASN A C 1
ATOM 1747 O O . ASN A 1 223 ? 11.476 4.190 -5.524 1.00 88.38 223 ASN A O 1
ATOM 1751 N N . TYR A 1 224 ? 10.049 2.467 -5.327 1.00 78.94 224 TYR A N 1
ATOM 1752 C CA . TYR A 1 224 ? 10.866 1.547 -6.094 1.00 78.94 224 TYR A CA 1
ATOM 1753 C C . TYR A 1 224 ? 10.493 1.726 -7.567 1.00 78.94 224 TYR A C 1
ATOM 1755 O O . TYR A 1 224 ? 9.423 1.301 -8.001 1.00 78.94 224 TYR A O 1
ATOM 1763 N N . SER A 1 225 ? 11.333 2.447 -8.304 1.00 66.44 225 SER A N 1
ATOM 1764 C CA . SER A 1 225 ? 11.117 2.765 -9.713 1.00 66.44 225 SER A CA 1
ATOM 1765 C C . SER A 1 225 ? 11.926 1.860 -10.636 1.00 66.44 225 SER A C 1
ATOM 1767 O O . SER A 1 225 ? 12.772 1.071 -10.205 1.00 66.44 225 SER A O 1
ATOM 1769 N N . ILE A 1 226 ? 11.645 2.003 -11.931 1.00 65.94 226 ILE A N 1
ATOM 1770 C CA . ILE A 1 226 ? 12.426 1.392 -12.993 1.00 65.94 226 ILE A CA 1
ATOM 1771 C C . ILE A 1 226 ? 13.867 1.899 -12.910 1.00 65.94 226 ILE A C 1
ATOM 1773 O O . ILE A 1 226 ? 14.106 3.107 -12.954 1.00 65.94 226 ILE A O 1
ATOM 1777 N N . ALA A 1 227 ? 14.823 0.979 -12.819 1.00 68.06 227 ALA A N 1
ATOM 1778 C CA . ALA A 1 227 ? 16.241 1.298 -12.912 1.00 68.06 227 ALA A CA 1
ATOM 1779 C C . ALA A 1 227 ? 16.768 0.824 -14.267 1.00 68.06 227 ALA A C 1
ATOM 1781 O O . ALA A 1 227 ? 16.715 -0.368 -14.575 1.00 68.06 227 ALA A O 1
ATOM 1782 N N . SER A 1 228 ? 17.286 1.755 -15.067 1.00 69.38 228 SER A N 1
ATOM 1783 C CA . SER A 1 228 ? 17.991 1.454 -16.313 1.00 69.38 228 SER A CA 1
ATOM 1784 C C . SER A 1 228 ? 19.463 1.826 -16.193 1.00 69.38 228 SER A C 1
ATOM 1786 O O . SER A 1 228 ? 19.786 2.903 -15.688 1.00 69.38 228 SER A O 1
ATOM 1788 N N . GLY A 1 229 ? 20.356 0.976 -16.689 1.00 70.75 229 GLY A N 1
ATOM 1789 C CA . GLY A 1 229 ? 21.787 1.265 -16.700 1.00 70.75 229 GLY A CA 1
ATOM 1790 C C . GLY A 1 229 ? 22.510 0.554 -17.832 1.00 70.75 229 GLY A C 1
ATOM 1791 O O . GLY A 1 229 ? 22.177 -0.580 -18.167 1.00 70.75 229 GLY A O 1
ATOM 1792 N N . SER A 1 230 ? 23.520 1.214 -18.393 1.00 77.06 230 SER A N 1
ATOM 1793 C CA . SER A 1 230 ? 24.357 0.658 -19.457 1.00 77.06 230 SER A CA 1
ATOM 1794 C C . SER A 1 230 ? 25.759 0.391 -18.926 1.00 77.06 230 SER A C 1
ATOM 1796 O O . SER A 1 230 ? 26.387 1.268 -18.335 1.00 77.06 230 SER A O 1
ATOM 1798 N N . PHE A 1 231 ? 26.264 -0.818 -19.155 1.00 75.00 231 PHE A N 1
ATOM 1799 C CA . PHE A 1 231 ? 27.609 -1.228 -18.770 1.00 75.00 231 PHE A CA 1
ATOM 1800 C C . PHE A 1 231 ? 28.364 -1.731 -19.991 1.00 75.00 231 PHE A C 1
ATOM 1802 O O . PHE A 1 231 ? 27.933 -2.656 -20.682 1.00 75.00 231 PHE A O 1
ATOM 1809 N N . ILE A 1 232 ? 29.521 -1.132 -20.244 1.00 73.69 232 ILE A N 1
ATOM 1810 C CA . ILE A 1 232 ? 30.402 -1.536 -21.333 1.00 73.69 232 ILE A CA 1
ATOM 18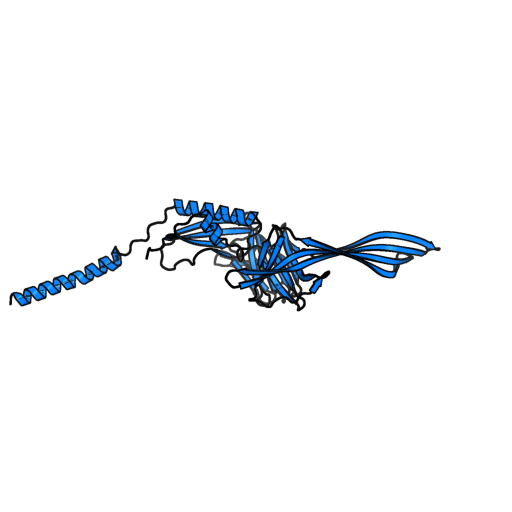11 C C . ILE A 1 232 ? 31.053 -2.874 -20.968 1.00 73.69 232 ILE A C 1
ATOM 1813 O O . ILE A 1 232 ? 31.664 -2.997 -19.909 1.00 73.69 232 ILE A O 1
ATOM 1817 N N . VAL A 1 233 ? 30.929 -3.876 -21.842 1.00 72.62 233 VAL A N 1
ATOM 1818 C CA . VAL A 1 233 ? 31.500 -5.213 -21.605 1.00 72.62 233 VAL A CA 1
ATOM 1819 C C . VAL A 1 233 ? 32.799 -5.388 -22.367 1.00 72.62 233 VAL A C 1
ATOM 1821 O O . VAL A 1 233 ? 33.777 -5.883 -21.815 1.00 72.62 233 VAL A O 1
ATOM 1824 N N . ASN A 1 234 ? 32.803 -5.005 -23.641 1.00 74.31 234 ASN A N 1
ATOM 1825 C CA . ASN A 1 234 ? 33.974 -5.121 -24.490 1.00 74.31 234 ASN A CA 1
ATOM 1826 C C . ASN A 1 234 ? 33.881 -4.090 -25.613 1.00 74.31 234 ASN A C 1
ATOM 1828 O O . ASN A 1 234 ? 32.973 -4.175 -26.434 1.00 74.31 234 ASN A O 1
ATOM 1832 N N . LEU A 1 235 ? 34.810 -3.139 -25.654 1.00 73.00 235 LEU A N 1
ATOM 1833 C CA . LEU A 1 235 ? 34.967 -2.238 -26.791 1.00 73.00 235 LEU A CA 1
ATOM 1834 C C . LEU A 1 235 ? 36.341 -2.458 -27.390 1.00 73.00 235 LEU A C 1
ATOM 1836 O O . LEU A 1 235 ? 37.355 -2.404 -26.695 1.00 73.00 235 LEU A O 1
ATOM 1840 N N . THR A 1 236 ? 36.354 -2.643 -28.700 1.00 74.38 236 THR A N 1
ATOM 1841 C CA . THR A 1 236 ? 37.571 -2.581 -29.494 1.00 74.38 236 THR A CA 1
ATOM 1842 C C . THR A 1 236 ? 37.512 -1.331 -30.344 1.00 74.38 236 THR A C 1
ATOM 1844 O O . THR A 1 236 ? 36.489 -1.039 -30.960 1.00 74.38 236 THR A O 1
ATOM 1847 N N . TRP A 1 237 ? 38.603 -0.578 -30.368 1.00 75.00 237 TRP A N 1
ATOM 1848 C CA . TRP A 1 237 ? 38.712 0.605 -31.202 1.00 75.00 237 TRP A CA 1
ATOM 1849 C C . TRP A 1 237 ? 40.025 0.596 -31.965 1.00 75.00 237 TRP A C 1
ATOM 1851 O O . TRP A 1 237 ? 41.027 0.032 -31.525 1.00 75.00 237 TRP A O 1
ATOM 1861 N N . ILE A 1 238 ? 39.990 1.225 -33.130 1.00 73.75 238 ILE A N 1
ATOM 1862 C CA . ILE A 1 238 ? 41.131 1.457 -33.997 1.00 73.75 238 ILE A CA 1
ATOM 1863 C C . ILE A 1 238 ? 41.157 2.953 -34.288 1.00 73.75 238 ILE A C 1
ATOM 1865 O O . ILE A 1 238 ? 40.145 3.557 -34.649 1.00 73.75 238 ILE A O 1
ATOM 1869 N N . GLN A 1 239 ? 42.321 3.565 -34.102 1.00 72.56 239 GLN A N 1
ATOM 1870 C CA . GLN A 1 239 ? 42.522 4.964 -34.440 1.00 72.56 239 GLN A CA 1
ATOM 1871 C C . GLN A 1 239 ? 42.920 5.090 -35.909 1.00 72.56 239 GLN A C 1
ATOM 1873 O O . GLN A 1 239 ? 43.905 4.497 -36.348 1.00 72.56 239 GLN A O 1
ATOM 1878 N N . TYR A 1 240 ? 42.183 5.918 -36.640 1.00 65.69 240 TYR A N 1
ATOM 1879 C CA . TYR A 1 240 ? 42.526 6.355 -37.986 1.00 65.69 240 TYR A CA 1
ATOM 1880 C C . TYR A 1 240 ? 42.635 7.882 -37.984 1.00 65.69 240 TYR A C 1
ATOM 1882 O O . TYR A 1 240 ? 41.638 8.593 -37.883 1.00 65.69 240 TYR A O 1
ATOM 1890 N N . TYR A 1 241 ? 43.860 8.404 -38.090 1.00 72.31 241 TYR A N 1
ATOM 1891 C CA . TYR A 1 241 ? 44.148 9.842 -37.976 1.00 72.31 241 TYR A CA 1
ATOM 1892 C C . TYR A 1 241 ? 43.609 10.446 -36.656 1.00 72.31 241 TYR A C 1
ATOM 1894 O O . TYR A 1 241 ? 43.981 9.994 -35.572 1.00 72.31 241 TYR A O 1
ATOM 1902 N N . SER A 1 242 ? 42.750 11.469 -36.737 1.00 70.31 242 SER A N 1
ATOM 1903 C CA . SER A 1 242 ? 42.100 12.124 -35.591 1.00 70.31 242 SER A CA 1
ATOM 1904 C C . SER A 1 242 ? 40.786 11.450 -35.165 1.00 70.31 242 SER A C 1
ATOM 1906 O O . SER A 1 242 ? 40.107 11.963 -34.276 1.00 70.31 242 SER A O 1
ATOM 1908 N N . TYR A 1 243 ? 40.410 10.342 -35.811 1.00 72.31 243 TYR A N 1
ATOM 1909 C CA . TYR A 1 243 ? 39.160 9.621 -35.593 1.00 72.31 243 TYR A CA 1
ATOM 1910 C C . TYR A 1 243 ? 39.421 8.309 -34.854 1.00 72.31 243 TYR A C 1
ATOM 1912 O O . TYR A 1 243 ? 40.369 7.583 -35.165 1.00 72.31 243 TYR A O 1
ATOM 1920 N N . TYR A 1 244 ? 38.553 7.976 -33.904 1.00 80.44 244 TYR A N 1
ATOM 1921 C CA . TYR A 1 244 ? 38.534 6.662 -33.267 1.00 80.44 244 TYR A CA 1
ATOM 1922 C C . TYR A 1 244 ? 37.306 5.909 -33.758 1.00 80.44 244 TYR A C 1
ATOM 1924 O O . TYR A 1 244 ? 36.188 6.275 -33.405 1.00 80.44 244 TYR A O 1
ATOM 1932 N N . TRP A 1 245 ? 37.515 4.868 -34.562 1.00 84.62 245 TRP A N 1
ATOM 1933 C CA . TRP A 1 245 ? 36.454 3.965 -35.004 1.00 84.62 245 TRP A CA 1
ATOM 1934 C C . TRP A 1 245 ? 36.420 2.757 -34.088 1.00 84.62 245 TRP A C 1
ATOM 1936 O O . TRP A 1 245 ? 37.446 2.114 -33.865 1.00 84.62 245 TRP A O 1
ATOM 1946 N N . GLY A 1 246 ? 35.251 2.446 -33.543 1.00 84.56 246 GLY A N 1
ATOM 1947 C CA . GLY A 1 246 ? 35.102 1.355 -32.598 1.00 84.56 246 GLY A CA 1
ATOM 1948 C C . GLY A 1 246 ? 33.885 0.500 -32.874 1.00 84.56 246 GLY A C 1
ATOM 1949 O O . GLY A 1 246 ? 32.853 0.970 -33.346 1.00 84.56 246 GLY A O 1
ATOM 1950 N N . ALA A 1 247 ? 34.031 -0.775 -32.546 1.00 87.69 247 ALA A N 1
ATOM 1951 C CA . ALA A 1 247 ? 32.941 -1.724 -32.488 1.00 87.69 247 ALA A CA 1
ATOM 1952 C C . ALA A 1 247 ? 33.035 -2.504 -31.180 1.00 87.69 247 ALA A C 1
ATOM 1954 O O . ALA A 1 247 ? 34.129 -2.759 -30.657 1.00 87.69 247 ALA A O 1
ATOM 1955 N N . GLY A 1 248 ? 31.895 -2.910 -30.645 1.00 86.88 248 GLY A N 1
ATOM 1956 C CA . GLY A 1 248 ? 31.901 -3.746 -29.462 1.00 86.88 248 GLY A CA 1
ATOM 1957 C C . GLY A 1 248 ? 30.524 -4.058 -28.929 1.00 86.88 248 GLY A C 1
ATOM 1958 O O . GLY A 1 248 ? 29.515 -3.871 -29.602 1.00 86.88 248 GLY A O 1
ATOM 1959 N N . TYR A 1 249 ? 30.519 -4.548 -27.697 1.00 86.81 249 TYR A N 1
ATOM 1960 C CA . TYR A 1 249 ? 29.323 -4.948 -26.991 1.00 86.81 249 TYR A CA 1
ATOM 1961 C C . TYR A 1 249 ? 29.191 -4.202 -25.671 1.00 86.81 249 TYR A C 1
ATOM 1963 O O . TYR A 1 249 ? 30.136 -4.107 -24.874 1.00 86.81 249 TYR A O 1
ATOM 1971 N N . TYR A 1 250 ? 27.978 -3.743 -25.402 1.00 87.25 250 TYR A N 1
ATOM 1972 C CA . TYR A 1 250 ? 27.582 -3.262 -24.089 1.00 87.25 250 TYR A CA 1
ATOM 1973 C C . TYR A 1 250 ? 26.317 -3.990 -23.633 1.00 87.25 250 TYR A C 1
ATOM 1975 O O . TYR A 1 250 ? 25.583 -4.564 -24.435 1.00 87.25 250 TYR A O 1
ATOM 1983 N N . LYS A 1 251 ? 26.107 -4.033 -22.320 1.00 87.31 251 LYS A N 1
ATOM 1984 C CA . LYS A 1 251 ? 24.906 -4.594 -21.708 1.00 87.31 251 LYS A CA 1
ATOM 1985 C C . LYS A 1 251 ? 24.039 -3.461 -21.205 1.00 87.31 251 LYS A C 1
ATOM 1987 O O . LYS A 1 251 ? 24.515 -2.640 -20.420 1.00 87.31 251 LYS A O 1
ATOM 1992 N N . GLN A 1 252 ? 22.785 -3.451 -21.619 1.00 88.56 252 GLN A N 1
ATOM 1993 C CA . GLN A 1 252 ? 21.763 -2.592 -21.055 1.00 88.56 252 GLN A CA 1
ATOM 1994 C C . GLN A 1 252 ? 20.924 -3.420 -20.088 1.00 88.56 252 GLN A C 1
ATOM 1996 O O . GLN A 1 252 ? 20.439 -4.495 -20.428 1.00 88.56 252 GLN A O 1
ATOM 2001 N N . TYR A 1 253 ? 20.805 -2.940 -18.857 1.00 87.38 253 TYR A N 1
ATOM 2002 C CA . TYR A 1 253 ? 19.952 -3.535 -17.843 1.00 87.38 253 TYR A CA 1
ATOM 2003 C C . TYR A 1 253 ? 18.717 -2.673 -17.682 1.00 87.38 253 TYR A C 1
ATOM 2005 O O . TYR A 1 253 ? 18.822 -1.453 -17.542 1.00 87.38 253 TYR A O 1
ATOM 2013 N N . PHE A 1 254 ? 17.570 -3.329 -17.645 1.00 87.44 254 PHE A N 1
ATOM 2014 C CA . PHE A 1 254 ? 16.288 -2.727 -17.346 1.00 87.44 254 PHE A CA 1
ATOM 2015 C C . PHE A 1 254 ? 15.647 -3.509 -16.206 1.00 87.44 254 PHE A C 1
ATOM 2017 O O . PHE A 1 254 ? 15.450 -4.717 -16.297 1.00 87.44 254 PHE A O 1
ATOM 2024 N N . SER A 1 255 ? 15.354 -2.831 -15.104 1.00 87.94 255 SER A N 1
ATOM 2025 C CA . SER A 1 255 ? 14.664 -3.412 -13.958 1.00 87.94 255 SER A CA 1
ATOM 2026 C C . SER A 1 255 ? 13.324 -2.720 -13.785 1.00 87.94 255 SER A C 1
ATOM 2028 O O . SER A 1 255 ? 13.291 -1.496 -13.742 1.00 87.94 255 SER A O 1
ATOM 2030 N N . ARG A 1 256 ? 12.236 -3.480 -13.650 1.00 89.25 256 ARG A N 1
ATOM 2031 C CA . ARG A 1 256 ? 10.899 -2.971 -13.307 1.00 89.25 256 ARG A CA 1
ATOM 2032 C C . ARG A 1 256 ? 10.222 -3.886 -12.299 1.00 89.25 256 ARG A C 1
ATOM 2034 O O . ARG A 1 256 ? 10.545 -5.068 -12.211 1.00 89.25 256 ARG A O 1
ATOM 2041 N N . TYR A 1 257 ? 9.276 -3.348 -11.545 1.00 92.50 257 TYR A N 1
ATOM 2042 C CA . TYR A 1 257 ? 8.444 -4.151 -10.657 1.00 92.50 257 TYR A CA 1
ATOM 2043 C C . TYR A 1 257 ? 7.165 -4.535 -11.384 1.00 92.50 257 TYR A C 1
ATOM 2045 O O . TYR A 1 257 ? 6.562 -3.707 -12.060 1.00 92.50 257 TYR A O 1
ATOM 2053 N N . ILE A 1 258 ? 6.777 -5.796 -11.245 1.00 94.06 258 ILE A N 1
ATOM 2054 C CA . ILE A 1 258 ? 5.579 -6.354 -11.862 1.00 94.06 258 ILE A CA 1
ATOM 2055 C C . ILE A 1 258 ? 4.837 -7.238 -10.860 1.00 94.06 258 ILE A C 1
ATOM 2057 O O . ILE A 1 258 ? 5.434 -7.754 -9.912 1.00 94.06 258 ILE A O 1
ATOM 2061 N N . ALA A 1 259 ? 3.553 -7.457 -11.101 1.00 95.56 259 ALA A N 1
ATOM 2062 C CA . ALA A 1 259 ? 2.747 -8.468 -10.437 1.00 95.56 259 ALA A CA 1
ATOM 2063 C C . ALA A 1 259 ? 2.336 -9.525 -11.473 1.00 95.56 259 ALA A C 1
ATOM 2065 O O . ALA A 1 259 ? 1.560 -9.222 -12.376 1.00 95.56 259 ALA A O 1
ATOM 2066 N N . SER A 1 260 ? 2.888 -10.738 -11.377 1.00 96.31 260 SER A N 1
ATOM 2067 C CA . SER A 1 260 ? 2.611 -11.830 -12.320 1.00 96.31 260 SER A CA 1
ATOM 2068 C C . SER A 1 260 ? 1.486 -12.724 -11.819 1.00 96.31 260 SER A C 1
ATOM 2070 O O . SER A 1 260 ? 1.546 -13.219 -10.690 1.00 96.31 260 SER A O 1
ATOM 2072 N N . TYR A 1 261 ? 0.462 -12.933 -12.645 1.00 96.31 261 TYR A N 1
ATOM 2073 C CA . TYR A 1 261 ? -0.630 -13.850 -12.327 1.00 96.31 261 TYR A CA 1
ATOM 2074 C C . TYR A 1 261 ? -0.094 -15.281 -12.195 1.00 96.31 261 TYR A C 1
ATOM 2076 O O . TYR A 1 261 ? 0.788 -15.698 -12.952 1.00 96.31 261 TYR A O 1
ATOM 2084 N N . TYR A 1 262 ? -0.586 -16.034 -11.209 1.00 94.94 262 TYR A N 1
ATOM 2085 C CA . TYR A 1 262 ? -0.166 -17.429 -11.044 1.00 94.94 262 TYR A CA 1
ATOM 2086 C C . TYR A 1 262 ? -1.250 -18.391 -10.559 1.00 94.94 262 TYR A C 1
ATOM 2088 O O . TYR A 1 262 ? -1.060 -19.594 -10.727 1.00 94.94 262 TYR A O 1
ATOM 2096 N N . ASP A 1 263 ? -2.316 -17.910 -9.915 1.00 94.88 263 ASP A N 1
ATOM 2097 C CA . ASP A 1 263 ? -3.375 -18.767 -9.373 1.00 94.88 263 ASP A CA 1
ATOM 2098 C C . ASP A 1 263 ? -4.625 -17.953 -9.003 1.00 94.88 263 ASP A C 1
ATOM 2100 O O . ASP A 1 263 ? -4.637 -16.723 -9.081 1.00 94.88 263 ASP A O 1
ATOM 2104 N N . GLN A 1 264 ? -5.664 -18.638 -8.535 1.00 94.50 264 GLN A N 1
ATOM 2105 C CA . GLN A 1 264 ? -6.852 -18.049 -7.929 1.00 94.50 264 GLN A CA 1
ATOM 2106 C C . GLN A 1 264 ? -7.238 -18.780 -6.638 1.00 94.50 264 GLN A C 1
ATOM 2108 O O . GLN A 1 264 ? -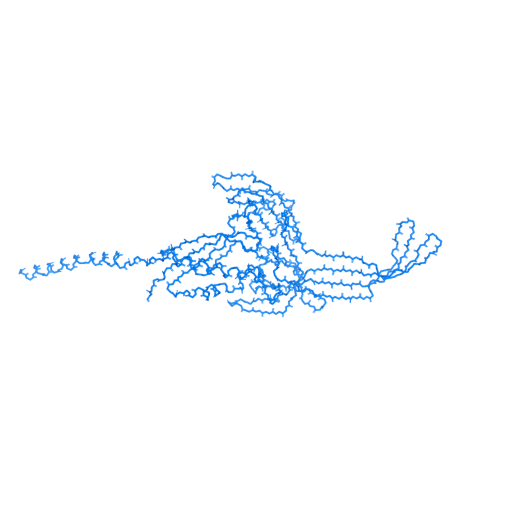7.018 -19.980 -6.490 1.00 94.50 264 GLN A O 1
ATOM 2113 N N . THR A 1 265 ? -7.852 -18.069 -5.695 1.00 91.62 265 THR A N 1
ATOM 2114 C CA . THR A 1 265 ? -8.377 -18.661 -4.452 1.00 91.62 265 THR A CA 1
ATOM 2115 C C . THR A 1 265 ? -9.745 -18.092 -4.111 1.00 91.62 265 THR A C 1
ATOM 2117 O O . THR A 1 265 ? -10.087 -17.011 -4.568 1.00 91.62 265 THR A O 1
ATOM 2120 N N . THR A 1 266 ? -10.543 -18.801 -3.313 1.00 91.06 266 THR A N 1
ATOM 2121 C CA . THR A 1 266 ? -11.849 -18.313 -2.843 1.00 91.06 266 THR A CA 1
ATOM 2122 C C . THR A 1 266 ? -11.881 -18.292 -1.322 1.00 91.06 266 THR A C 1
ATOM 2124 O O . THR A 1 266 ? -11.636 -19.318 -0.687 1.00 91.06 266 THR A O 1
ATOM 2127 N N . ILE A 1 267 ? -12.182 -17.128 -0.744 1.00 84.19 267 ILE A N 1
ATOM 2128 C CA . ILE A 1 267 ? -12.270 -16.901 0.706 1.00 84.19 267 ILE A CA 1
ATOM 2129 C C . ILE A 1 267 ? -13.614 -16.231 0.977 1.00 84.19 267 ILE A C 1
ATOM 2131 O O . ILE A 1 267 ? -13.959 -15.256 0.317 1.00 84.19 267 ILE A O 1
ATOM 2135 N N . ASP A 1 268 ? -14.400 -16.799 1.893 1.00 83.12 268 ASP A N 1
ATOM 2136 C CA . ASP A 1 268 ? -15.726 -16.290 2.277 1.00 83.12 268 ASP A CA 1
ATOM 2137 C C . ASP A 1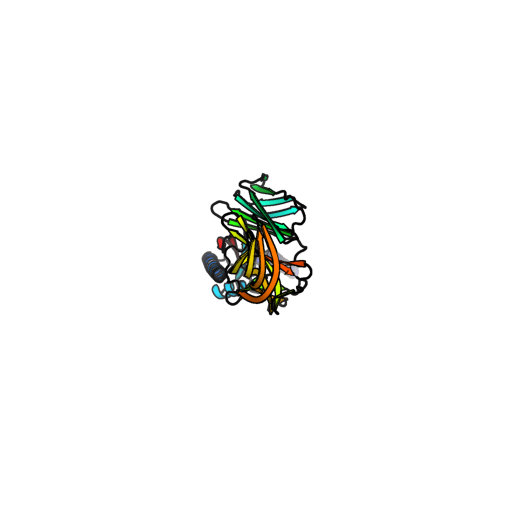 268 ? -16.669 -15.989 1.092 1.00 83.12 268 ASP A C 1
ATOM 2139 O O . ASP A 1 268 ? -17.513 -15.098 1.144 1.00 83.12 268 ASP A O 1
ATOM 2143 N N . GLY A 1 269 ? -16.543 -16.771 0.012 1.00 87.81 269 GLY A N 1
ATOM 2144 C CA . GLY A 1 269 ? -17.371 -16.657 -1.192 1.00 87.81 269 GLY A CA 1
ATOM 2145 C C . GLY A 1 269 ? -16.907 -15.619 -2.219 1.00 87.81 269 GLY A C 1
ATOM 2146 O O . GLY A 1 269 ? -17.566 -15.493 -3.245 1.00 87.81 269 GLY A O 1
ATOM 2147 N N . ILE A 1 270 ? -15.793 -14.921 -1.980 1.00 91.38 270 ILE A N 1
ATOM 2148 C CA . ILE A 1 270 ? -15.159 -14.002 -2.936 1.00 91.38 270 ILE A CA 1
ATOM 2149 C C . ILE A 1 270 ? -13.982 -14.721 -3.594 1.00 91.38 270 ILE A C 1
ATOM 2151 O O . ILE A 1 270 ? -13.132 -15.284 -2.892 1.00 91.38 270 ILE A O 1
ATOM 2155 N N . THR A 1 271 ? -13.923 -14.720 -4.927 1.00 94.38 271 THR A N 1
ATOM 2156 C CA . THR A 1 271 ? -12.776 -15.257 -5.666 1.00 94.38 271 THR A CA 1
ATOM 2157 C C . THR A 1 271 ? -11.733 -14.162 -5.880 1.00 94.38 271 THR A C 1
ATOM 2159 O O . THR A 1 271 ? -12.049 -13.031 -6.232 1.00 94.38 271 THR A O 1
ATOM 2162 N N . TYR A 1 272 ? -10.466 -14.499 -5.658 1.00 94.44 272 TYR A N 1
ATOM 2163 C CA . TYR A 1 272 ? -9.330 -13.598 -5.779 1.00 94.44 272 TYR A CA 1
ATOM 2164 C C . TYR A 1 272 ? -8.351 -14.115 -6.825 1.00 94.44 272 TYR A C 1
ATOM 2166 O O . TYR A 1 272 ? -7.859 -15.240 -6.712 1.00 94.44 272 TYR A O 1
ATOM 2174 N N . SER A 1 273 ? -8.002 -13.256 -7.778 1.00 95.44 273 SER A N 1
ATOM 2175 C CA . SER A 1 273 ? -6.899 -13.466 -8.715 1.00 95.44 273 SER A CA 1
ATOM 2176 C C . SER A 1 273 ? -5.577 -13.147 -8.019 1.00 95.44 273 SER A C 1
ATOM 2178 O O . SER A 1 273 ? -5.384 -12.035 -7.513 1.00 95.44 273 SER A O 1
ATOM 2180 N N . LEU A 1 274 ? -4.667 -14.120 -7.962 1.00 94.75 274 LEU A N 1
ATOM 2181 C CA . LEU A 1 274 ? -3.431 -14.036 -7.189 1.00 94.75 274 LEU A CA 1
ATOM 2182 C C . LEU A 1 274 ? -2.232 -13.713 -8.076 1.00 94.75 274 LEU A C 1
ATOM 2184 O O . LEU A 1 274 ? -1.971 -14.381 -9.079 1.00 94.75 274 LEU A O 1
ATOM 2188 N N . HIS A 1 275 ? -1.461 -12.716 -7.646 1.00 95.69 275 HIS A N 1
ATOM 2189 C CA . HIS A 1 275 ? -0.314 -12.204 -8.379 1.00 95.69 275 HIS A CA 1
ATOM 2190 C C . HIS A 1 275 ? 0.932 -12.165 -7.497 1.00 95.69 275 HIS A C 1
ATOM 2192 O O . HIS A 1 275 ? 0.898 -11.616 -6.397 1.00 95.69 275 HIS A O 1
ATOM 2198 N N . LYS A 1 276 ? 2.061 -12.698 -7.967 1.00 94.56 276 LYS A N 1
ATOM 2199 C CA . LYS A 1 276 ? 3.347 -12.582 -7.265 1.00 94.56 276 LYS A CA 1
ATOM 2200 C C . LYS A 1 276 ? 3.983 -11.248 -7.600 1.00 94.56 276 LYS A C 1
ATOM 2202 O O . LYS A 1 276 ? 4.233 -10.961 -8.768 1.00 94.56 276 LYS A O 1
ATOM 2207 N N . LEU A 1 277 ? 4.306 -10.461 -6.579 1.00 92.81 277 LEU A N 1
ATOM 2208 C CA . LEU A 1 277 ? 5.080 -9.243 -6.764 1.00 92.81 277 LEU A CA 1
ATOM 2209 C C . LEU A 1 277 ? 6.552 -9.602 -6.985 1.00 92.81 277 LEU A C 1
ATOM 2211 O O . LEU A 1 277 ? 7.182 -10.281 -6.167 1.00 92.81 277 LEU A O 1
ATOM 2215 N N . GLN A 1 278 ? 7.105 -9.148 -8.102 1.00 92.56 278 GLN A N 1
ATOM 2216 C CA . GLN A 1 278 ? 8.440 -9.511 -8.557 1.00 92.56 278 GLN A CA 1
ATOM 2217 C C . GLN A 1 278 ? 9.185 -8.288 -9.082 1.00 92.56 278 GLN A C 1
ATOM 2219 O O . GLN A 1 278 ? 8.599 -7.380 -9.667 1.00 92.56 278 GLN A O 1
ATOM 2224 N N . ASN A 1 279 ? 10.503 -8.287 -8.916 1.00 91.25 279 ASN A N 1
ATOM 2225 C CA . ASN A 1 279 ? 11.384 -7.459 -9.719 1.00 91.25 279 ASN A CA 1
ATOM 2226 C C . ASN A 1 279 ? 11.769 -8.243 -10.979 1.00 91.25 279 ASN A C 1
ATOM 2228 O O . ASN A 1 279 ? 12.404 -9.296 -10.899 1.00 91.25 279 ASN A O 1
ATOM 2232 N N . TYR A 1 280 ? 11.352 -7.739 -12.131 1.00 92.00 280 TYR A N 1
ATOM 2233 C CA . TYR A 1 280 ? 11.765 -8.223 -13.436 1.00 92.00 280 TYR A CA 1
ATOM 2234 C C . TYR A 1 280 ? 13.029 -7.488 -13.860 1.00 92.00 280 TYR A C 1
ATOM 2236 O O . TYR A 1 280 ? 13.039 -6.258 -13.901 1.00 92.00 280 TYR A O 1
ATOM 2244 N N . VAL A 1 281 ? 14.079 -8.237 -14.184 1.00 90.88 281 VAL A N 1
ATOM 2245 C CA . VAL A 1 281 ? 15.329 -7.702 -14.722 1.00 90.88 281 VAL A CA 1
ATOM 2246 C C . VAL A 1 281 ? 15.549 -8.282 -16.105 1.00 90.88 281 VAL A C 1
ATOM 2248 O O . VAL A 1 281 ? 15.693 -9.493 -16.263 1.00 90.88 281 VAL A O 1
ATOM 2251 N N . GLU A 1 282 ? 15.618 -7.400 -17.086 1.00 91.19 282 GLU A N 1
ATOM 2252 C CA . GLU A 1 282 ? 16.000 -7.688 -18.457 1.00 91.19 282 GLU A CA 1
ATOM 2253 C C . GLU A 1 282 ? 17.416 -7.183 -18.704 1.00 91.19 282 GLU A C 1
ATOM 2255 O O . GLU A 1 282 ? 17.832 -6.137 -18.196 1.00 91.19 282 GLU A O 1
ATOM 2260 N N . LYS A 1 283 ? 18.177 -7.974 -19.447 1.00 90.81 283 LYS A N 1
ATOM 2261 C CA . LYS A 1 283 ? 19.547 -7.688 -19.831 1.00 90.81 283 LYS A CA 1
ATOM 2262 C C . LYS A 1 283 ? 19.663 -7.883 -21.331 1.00 90.81 283 LYS A C 1
ATOM 2264 O O . LYS A 1 283 ? 19.793 -9.019 -21.796 1.00 90.81 283 LYS A O 1
ATOM 2269 N N . ASP A 1 284 ? 19.716 -6.773 -22.041 1.00 91.88 284 ASP A N 1
ATOM 2270 C CA . ASP A 1 284 ? 19.991 -6.753 -23.465 1.00 91.88 284 ASP A CA 1
ATOM 2271 C C . ASP A 1 284 ? 21.488 -6.620 -23.704 1.00 91.88 284 ASP A C 1
ATOM 2273 O O . ASP A 1 284 ? 22.190 -5.815 -23.088 1.00 91.88 284 ASP A O 1
ATOM 2277 N N . THR A 1 285 ? 22.004 -7.451 -24.598 1.00 91.44 285 THR A N 1
ATOM 2278 C CA . THR A 1 285 ? 23.356 -7.332 -25.131 1.00 91.44 285 THR A CA 1
ATOM 2279 C C . THR A 1 285 ? 23.253 -6.619 -26.462 1.00 91.44 285 THR A C 1
ATOM 2281 O O . THR A 1 285 ? 22.654 -7.135 -27.403 1.00 91.44 285 THR A O 1
ATOM 2284 N N . HIS A 1 286 ? 23.853 -5.441 -26.534 1.00 92.19 286 HIS A N 1
ATOM 2285 C CA . HIS A 1 286 ? 23.873 -4.607 -27.720 1.00 92.19 286 HIS A CA 1
ATOM 2286 C C . HIS A 1 286 ? 25.204 -4.760 -28.431 1.00 92.19 286 HIS A C 1
ATOM 2288 O O . HIS A 1 286 ? 26.251 -4.788 -27.783 1.00 92.19 286 HIS A O 1
ATOM 2294 N N . TYR A 1 287 ? 25.162 -4.830 -29.755 1.00 92.12 287 TYR A N 1
ATOM 2295 C CA . TYR A 1 287 ? 26.318 -4.590 -30.602 1.00 92.12 287 TYR A CA 1
ATOM 2296 C C . TYR A 1 287 ? 26.276 -3.143 -31.088 1.00 92.12 287 TYR A C 1
ATOM 2298 O O . TYR A 1 287 ? 25.275 -2.721 -31.667 1.00 92.12 287 TYR A O 1
ATOM 2306 N N . ILE A 1 288 ? 27.366 -2.408 -30.869 1.00 91.81 288 ILE A N 1
ATOM 2307 C CA . ILE A 1 288 ? 27.495 -1.001 -31.241 1.00 91.81 288 ILE A CA 1
ATOM 2308 C C . ILE A 1 288 ? 28.649 -0.798 -32.223 1.00 91.81 288 ILE A C 1
ATOM 2310 O O . ILE A 1 288 ? 29.737 -1.342 -32.031 1.00 91.81 288 ILE A O 1
ATOM 2314 N N . LEU A 1 289 ? 28.417 0.026 -33.244 1.00 90.62 289 LEU A N 1
ATOM 2315 C CA . LEU A 1 289 ? 29.440 0.621 -34.101 1.00 90.62 289 LEU A CA 1
ATOM 2316 C C . LEU A 1 289 ? 29.405 2.134 -33.896 1.00 90.62 289 LEU A C 1
ATOM 2318 O O . LEU A 1 289 ? 28.348 2.755 -34.032 1.00 90.62 289 LEU A O 1
ATOM 2322 N N . TYR A 1 290 ? 30.547 2.728 -33.578 1.00 88.44 290 TYR A N 1
ATOM 2323 C CA . TYR A 1 290 ? 30.634 4.147 -33.263 1.00 88.44 290 TYR A CA 1
ATOM 2324 C C . TYR A 1 290 ? 31.920 4.776 -33.790 1.00 88.44 290 TYR A C 1
ATOM 2326 O O . TYR A 1 290 ? 32.932 4.111 -34.013 1.00 88.44 290 TYR A O 1
ATOM 2334 N N . GLU A 1 291 ? 31.881 6.093 -33.926 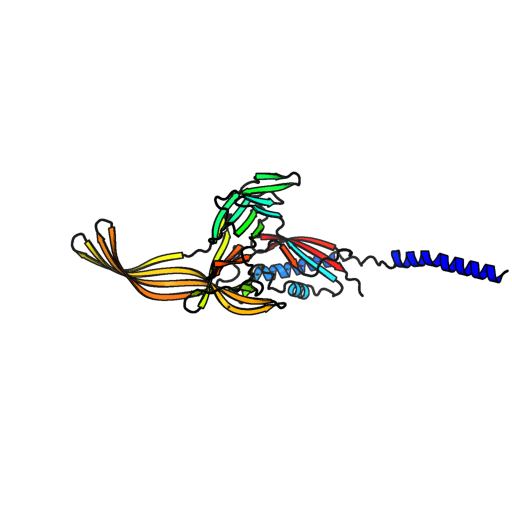1.00 88.75 291 GLU A N 1
ATOM 2335 C CA . GLU A 1 291 ? 33.051 6.927 -34.144 1.00 88.75 291 GLU A CA 1
ATOM 2336 C C . GLU A 1 291 ? 33.100 8.029 -33.098 1.00 88.75 291 GLU A C 1
ATOM 2338 O O . GLU A 1 291 ? 32.088 8.643 -32.762 1.00 88.75 291 GLU A O 1
ATOM 2343 N N . TYR A 1 292 ? 34.294 8.279 -32.575 1.00 81.94 292 TYR A N 1
ATOM 2344 C CA . TYR A 1 292 ? 34.551 9.388 -31.672 1.00 81.94 292 TYR A CA 1
ATOM 2345 C C . TYR A 1 292 ? 35.485 10.399 -32.335 1.00 81.94 292 TYR A C 1
ATOM 2347 O O . TYR A 1 292 ? 36.616 10.068 -32.707 1.00 81.94 292 TYR A O 1
ATOM 2355 N N . TYR A 1 293 ? 35.011 11.638 -32.465 1.00 80.44 293 TYR A N 1
ATOM 2356 C CA . TYR A 1 293 ? 35.743 12.736 -33.087 1.00 80.44 293 TYR A CA 1
ATOM 2357 C C . TYR A 1 293 ? 35.496 14.055 -32.356 1.00 80.44 293 TYR A C 1
ATOM 2359 O O . TYR A 1 293 ? 34.357 14.478 -32.166 1.00 80.44 293 TYR A O 1
ATOM 2367 N N . SER A 1 294 ? 36.579 14.736 -31.973 1.00 80.69 294 SER A N 1
ATOM 2368 C CA . SER A 1 294 ? 36.547 16.083 -31.378 1.00 80.69 294 SER A CA 1
ATOM 2369 C C . SER A 1 294 ? 35.566 16.238 -30.200 1.00 80.69 294 SER A C 1
ATOM 2371 O O . SER A 1 294 ? 34.836 17.219 -30.098 1.00 80.69 294 SER A O 1
ATOM 2373 N N . GLY A 1 295 ? 35.510 15.235 -29.315 1.00 78.75 295 GLY A N 1
ATOM 2374 C CA . GLY A 1 295 ? 34.614 15.244 -28.150 1.00 78.75 295 GLY A CA 1
ATOM 2375 C C . GLY A 1 295 ? 33.201 14.711 -28.407 1.00 78.75 295 GLY A C 1
ATOM 2376 O O . GLY A 1 295 ? 32.440 14.559 -27.457 1.00 78.75 295 GLY A O 1
ATOM 2377 N N . ASN A 1 296 ? 32.852 14.403 -29.659 1.00 83.75 296 ASN A N 1
ATOM 2378 C CA . ASN A 1 296 ? 31.534 13.900 -30.034 1.00 83.75 296 ASN A CA 1
ATOM 2379 C C . ASN A 1 296 ? 31.579 12.400 -30.330 1.00 83.75 296 ASN A C 1
ATOM 2381 O O . ASN A 1 296 ? 32.441 11.936 -31.077 1.00 83.75 296 ASN A O 1
ATOM 2385 N N . LEU A 1 297 ? 30.620 11.663 -29.766 1.00 84.44 297 LEU A N 1
ATOM 2386 C CA . LEU A 1 297 ? 30.357 10.260 -30.073 1.00 84.44 297 LEU A CA 1
ATOM 2387 C C . LEU A 1 297 ? 29.223 10.177 -31.102 1.00 84.44 297 LEU A C 1
ATOM 2389 O O . LEU A 1 297 ? 28.106 10.606 -30.821 1.00 84.44 297 LEU A O 1
ATOM 2393 N N . ILE A 1 298 ? 29.504 9.608 -32.270 1.00 86.88 298 ILE A N 1
ATOM 2394 C CA . ILE A 1 298 ? 28.517 9.297 -33.305 1.00 86.88 298 ILE A CA 1
ATOM 2395 C C . ILE A 1 298 ? 28.276 7.791 -33.277 1.00 86.88 298 ILE A C 1
ATOM 2397 O O . ILE A 1 298 ? 29.207 7.006 -33.447 1.00 86.88 298 ILE A O 1
ATOM 2401 N N . ILE A 1 299 ? 27.027 7.383 -33.058 1.00 89.12 299 ILE A N 1
ATOM 2402 C CA . ILE A 1 299 ? 26.618 5.977 -33.100 1.00 89.12 299 ILE A CA 1
ATOM 2403 C C . ILE A 1 299 ? 26.092 5.685 -34.505 1.00 89.12 299 ILE A C 1
ATOM 2405 O O . ILE A 1 299 ? 25.094 6.264 -34.929 1.00 89.12 299 ILE A O 1
ATOM 2409 N N . TYR A 1 300 ? 26.775 4.800 -35.227 1.00 89.00 300 TYR A N 1
ATOM 2410 C CA . TYR A 1 300 ? 26.394 4.387 -36.579 1.00 89.00 300 TYR A CA 1
ATOM 2411 C C . TYR A 1 300 ? 25.408 3.230 -36.581 1.00 89.00 300 TYR A C 1
ATOM 2413 O O . TYR A 1 300 ? 24.545 3.144 -37.452 1.00 89.00 300 TYR A O 1
ATOM 2421 N N . TYR A 1 301 ? 25.568 2.320 -35.627 1.00 90.75 301 TYR A N 1
ATOM 2422 C CA . TYR A 1 301 ? 24.755 1.125 -35.519 1.00 90.75 301 TYR A CA 1
ATOM 2423 C C . TYR A 1 301 ? 24.643 0.732 -34.053 1.00 90.75 301 TYR A C 1
ATOM 2425 O O . TYR A 1 301 ? 25.653 0.697 -33.354 1.00 90.75 301 TYR A O 1
ATOM 2433 N N . ASP A 1 302 ? 23.430 0.433 -33.609 1.00 91.69 302 ASP A N 1
ATOM 2434 C CA . ASP A 1 302 ? 23.146 -0.113 -32.287 1.00 91.69 302 ASP A CA 1
ATOM 2435 C C . ASP A 1 302 ? 22.001 -1.117 -32.431 1.00 91.69 302 ASP A C 1
ATOM 2437 O O . ASP A 1 302 ? 20.899 -0.755 -32.847 1.00 91.69 302 ASP A O 1
ATOM 2441 N N . SER A 1 303 ? 22.278 -2.393 -32.163 1.00 93.00 303 SER A N 1
ATOM 2442 C CA . SER A 1 303 ? 21.268 -3.446 -32.246 1.00 93.00 303 SER A CA 1
ATOM 2443 C C . SER A 1 303 ? 21.384 -4.435 -31.102 1.00 93.00 303 SER A C 1
ATOM 2445 O O . SER A 1 303 ? 22.486 -4.896 -30.787 1.00 93.00 303 SER A O 1
ATOM 2447 N N . ILE A 1 304 ? 20.238 -4.858 -30.575 1.00 92.25 304 ILE A N 1
ATOM 2448 C CA . ILE A 1 304 ? 20.147 -5.959 -29.618 1.00 92.25 304 ILE A CA 1
ATOM 2449 C C . ILE A 1 304 ? 20.495 -7.268 -30.339 1.00 92.25 304 ILE A C 1
ATOM 2451 O O . ILE A 1 304 ? 19.850 -7.647 -31.314 1.00 92.25 304 ILE A O 1
ATOM 2455 N N . VAL A 1 305 ? 21.526 -7.959 -29.855 1.00 93.25 305 VAL A N 1
ATOM 2456 C CA . VAL A 1 305 ? 21.980 -9.264 -30.370 1.00 93.25 305 VAL A CA 1
ATOM 2457 C C . VAL A 1 305 ? 21.628 -10.427 -29.440 1.00 93.25 305 VAL A C 1
ATOM 2459 O O . VAL A 1 305 ? 21.818 -11.587 -29.800 1.00 93.25 305 VAL A O 1
ATOM 2462 N N . GLY A 1 306 ? 21.119 -10.139 -28.242 1.00 91.25 306 GLY A N 1
ATOM 2463 C CA . GLY A 1 306 ? 20.624 -11.151 -27.317 1.00 91.25 306 GLY A CA 1
ATOM 2464 C C . GLY A 1 306 ? 19.982 -10.540 -26.079 1.00 91.25 306 GLY A C 1
ATOM 2465 O O . GLY A 1 306 ? 20.479 -9.543 -25.562 1.00 91.25 306 GLY A O 1
ATOM 2466 N N . THR A 1 307 ? 18.928 -11.184 -25.589 1.00 91.56 307 THR A N 1
ATOM 2467 C CA . THR A 1 307 ? 18.159 -10.759 -24.414 1.00 91.56 307 THR A CA 1
ATOM 2468 C C . THR A 1 307 ? 18.112 -11.899 -23.407 1.00 91.56 307 THR A C 1
ATOM 2470 O O . THR A 1 307 ? 17.798 -13.038 -23.750 1.00 91.56 307 THR A O 1
ATOM 2473 N N . GLU A 1 308 ? 18.426 -11.600 -22.151 1.00 90.88 308 GLU A N 1
ATOM 2474 C CA . GLU A 1 308 ? 18.210 -12.502 -21.021 1.00 90.88 308 GLU A CA 1
ATOM 2475 C C . GLU A 1 308 ? 17.310 -11.824 -19.997 1.00 90.88 308 GLU A C 1
ATOM 2477 O O . GLU A 1 308 ? 17.511 -10.654 -19.675 1.00 90.88 308 GLU A O 1
ATOM 2482 N N . SER A 1 309 ? 16.377 -12.572 -19.416 1.00 92.12 309 SER A N 1
ATOM 2483 C CA . SER A 1 309 ? 15.487 -12.056 -18.382 1.00 92.12 309 SER A CA 1
ATOM 2484 C C . SER A 1 309 ? 15.490 -12.921 -17.125 1.00 92.12 309 SER A C 1
ATOM 2486 O O . SER A 1 309 ? 15.765 -14.124 -17.156 1.00 92.12 309 SER A O 1
ATOM 2488 N N . ARG A 1 310 ? 15.242 -12.284 -15.977 1.00 91.75 310 ARG A N 1
ATOM 2489 C CA . ARG A 1 310 ? 15.135 -12.932 -14.666 1.00 91.75 310 ARG A CA 1
ATOM 2490 C C . ARG A 1 310 ? 14.042 -12.281 -13.834 1.00 91.75 310 ARG A C 1
ATOM 2492 O O . ARG A 1 310 ? 13.866 -11.067 -13.866 1.00 91.75 310 ARG A O 1
ATOM 2499 N N . PHE A 1 311 ? 13.371 -13.100 -13.033 1.00 91.25 311 PHE A N 1
ATOM 2500 C CA . PHE A 1 311 ? 12.379 -12.659 -12.061 1.00 91.25 311 PHE A CA 1
ATOM 2501 C C . PHE A 1 311 ? 12.907 -12.904 -10.652 1.00 91.25 311 PHE A C 1
ATOM 2503 O O . PHE A 1 311 ? 13.366 -14.003 -10.333 1.00 91.25 311 PHE A O 1
ATOM 2510 N N . PHE A 1 312 ? 12.816 -11.889 -9.802 1.00 90.19 312 PHE A N 1
ATOM 2511 C CA . PHE A 1 312 ? 13.163 -11.971 -8.391 1.00 90.19 312 PHE A CA 1
ATOM 2512 C C . PHE A 1 312 ? 11.915 -11.699 -7.566 1.00 90.19 312 PHE A C 1
ATOM 2514 O O . PHE A 1 312 ? 11.378 -10.594 -7.594 1.00 90.19 312 PHE A O 1
ATOM 2521 N N . ASN A 1 313 ? 11.444 -12.703 -6.829 1.00 89.25 313 ASN A N 1
ATOM 2522 C CA . ASN A 1 313 ? 10.312 -12.522 -5.927 1.00 89.25 313 ASN A CA 1
ATOM 2523 C C . ASN A 1 313 ? 10.647 -11.470 -4.874 1.00 89.25 313 ASN A C 1
ATOM 2525 O O . ASN A 1 313 ? 11.700 -11.532 -4.233 1.00 89.25 313 ASN A O 1
ATOM 2529 N N . ILE A 1 314 ? 9.725 -10.533 -4.675 1.00 85.44 314 ILE A N 1
ATOM 2530 C CA . ILE A 1 314 ? 9.837 -9.573 -3.590 1.00 85.44 314 ILE A CA 1
ATOM 2531 C C . ILE A 1 314 ? 9.519 -10.296 -2.289 1.00 85.44 314 ILE A C 1
ATOM 2533 O O . ILE A 1 314 ? 8.415 -10.810 -2.089 1.00 85.44 314 ILE A O 1
ATOM 2537 N N . GLN A 1 315 ? 10.525 -10.365 -1.422 1.00 80.56 315 GLN A N 1
ATOM 2538 C CA . GLN A 1 315 ? 10.413 -11.060 -0.152 1.00 80.56 315 GLN A CA 1
ATOM 2539 C C . GLN A 1 315 ? 9.649 -10.228 0.876 1.00 80.56 315 GLN A C 1
ATOM 2541 O O . GLN A 1 315 ? 9.730 -8.999 0.911 1.00 80.56 315 GLN A O 1
ATOM 2546 N N . TYR A 1 316 ? 8.915 -10.936 1.723 1.00 68.88 316 TYR A N 1
ATOM 2547 C CA . TYR A 1 316 ? 8.155 -10.385 2.835 1.00 68.88 316 TYR A CA 1
ATOM 2548 C C . TYR A 1 316 ? 8.989 -10.480 4.140 1.00 68.88 316 TYR A C 1
ATOM 2550 O O . TYR A 1 316 ? 9.723 -11.454 4.281 1.00 68.88 316 TYR A O 1
ATOM 2558 N N . PRO A 1 317 ? 8.904 -9.549 5.121 1.00 65.06 317 PRO A N 1
ATOM 2559 C CA . PRO A 1 317 ? 8.270 -8.227 5.101 1.00 65.06 317 PRO A CA 1
ATOM 2560 C C . PRO A 1 317 ? 9.116 -7.102 4.533 1.00 65.06 317 PRO A C 1
ATOM 2562 O O . PRO A 1 317 ? 10.305 -6.980 4.816 1.00 65.06 317 PRO A O 1
ATOM 2565 N N . ILE A 1 318 ? 8.434 -6.180 3.849 1.00 73.00 318 ILE A N 1
ATOM 2566 C CA . ILE A 1 318 ? 8.977 -4.858 3.544 1.00 73.00 318 ILE A CA 1
ATOM 2567 C C . ILE A 1 318 ? 8.445 -3.884 4.592 1.00 73.00 318 ILE A C 1
ATOM 2569 O O . ILE A 1 318 ? 7.322 -3.390 4.502 1.00 73.00 318 ILE A O 1
ATOM 2573 N N . TYR A 1 319 ? 9.255 -3.642 5.620 1.00 74.31 319 TYR A N 1
ATOM 2574 C CA . TYR A 1 319 ? 8.879 -2.860 6.802 1.00 74.31 319 TYR A CA 1
ATOM 2575 C C . TYR A 1 319 ? 8.379 -1.443 6.475 1.00 74.31 319 TYR A C 1
ATOM 2577 O O . TYR A 1 319 ? 7.498 -0.912 7.141 1.00 74.31 319 TYR A O 1
ATOM 2585 N N . ASN A 1 320 ? 8.943 -0.803 5.460 1.00 81.31 320 ASN A N 1
ATOM 2586 C CA . ASN A 1 320 ? 8.666 0.587 5.113 1.00 81.31 320 ASN A CA 1
ATOM 2587 C C . ASN A 1 320 ? 7.673 0.760 3.954 1.00 81.31 320 ASN A C 1
ATOM 2589 O O . ASN A 1 320 ? 7.397 1.898 3.580 1.00 81.31 320 ASN A O 1
ATOM 2593 N N . LEU A 1 321 ? 7.151 -0.322 3.373 1.00 86.38 321 LEU A N 1
ATOM 2594 C CA . LEU A 1 321 ? 6.206 -0.243 2.260 1.00 86.38 321 LEU A CA 1
ATOM 2595 C C . LEU A 1 321 ? 4.855 0.297 2.744 1.00 86.38 321 LEU A C 1
ATOM 2597 O O . LEU A 1 321 ? 4.343 -0.140 3.770 1.00 86.38 321 LEU A O 1
ATOM 2601 N N . VAL A 1 322 ? 4.290 1.256 2.015 1.00 90.25 322 VAL A N 1
ATOM 2602 C CA . VAL A 1 322 ? 3.032 1.934 2.362 1.00 90.25 322 VAL A CA 1
ATOM 2603 C C . VAL A 1 322 ? 1.940 1.578 1.369 1.00 90.25 322 VAL A C 1
ATOM 2605 O O . VAL A 1 322 ? 0.872 1.124 1.779 1.00 90.25 322 VAL A O 1
ATOM 2608 N N . PHE A 1 323 ? 2.236 1.766 0.082 1.00 91.94 323 PHE A N 1
ATOM 2609 C CA . PHE A 1 323 ? 1.333 1.476 -1.021 1.00 91.94 323 PHE A CA 1
ATOM 2610 C C . PHE A 1 323 ? 1.983 0.561 -2.044 1.00 91.94 323 PHE A C 1
ATOM 2612 O O . PHE A 1 323 ? 3.187 0.637 -2.302 1.00 91.94 323 PHE A O 1
ATOM 2619 N N . ILE A 1 324 ? 1.135 -0.224 -2.690 1.00 93.44 324 ILE A N 1
ATOM 2620 C CA . ILE A 1 324 ? 1.418 -0.883 -3.955 1.00 93.44 324 ILE A CA 1
ATOM 2621 C C . ILE A 1 324 ? 0.344 -0.415 -4.926 1.00 93.44 324 ILE A C 1
ATOM 2623 O O . ILE A 1 324 ? -0.838 -0.562 -4.632 1.00 93.44 324 ILE A O 1
ATOM 2627 N N . PHE A 1 325 ? 0.754 0.145 -6.056 1.00 96.00 325 PHE A N 1
ATOM 2628 C CA . PHE A 1 325 ? -0.129 0.453 -7.172 1.00 96.00 325 PHE A CA 1
ATOM 2629 C C . PHE A 1 325 ? 0.172 -0.494 -8.321 1.00 96.00 325 PHE A C 1
ATOM 2631 O O . PHE A 1 325 ? 1.342 -0.724 -8.623 1.00 96.00 325 PHE A O 1
ATOM 2638 N N . LEU A 1 326 ? -0.867 -1.018 -8.958 1.00 96.00 326 LEU A N 1
ATOM 2639 C CA . LEU A 1 326 ? -0.761 -1.820 -10.169 1.00 96.00 326 LEU A CA 1
ATOM 2640 C C . LEU A 1 326 ? -1.469 -1.090 -11.306 1.00 96.00 326 LEU A C 1
ATOM 2642 O O . LEU A 1 326 ? -2.567 -0.581 -11.089 1.00 96.00 326 LEU A O 1
ATOM 2646 N N . ARG A 1 327 ? -0.865 -1.046 -12.495 1.00 95.50 327 ARG A N 1
ATOM 2647 C CA . ARG A 1 327 ? -1.508 -0.526 -13.709 1.00 95.50 327 ARG A CA 1
ATOM 2648 C C . ARG A 1 327 ? -1.588 -1.611 -14.767 1.00 95.50 327 ARG A C 1
ATOM 2650 O O . ARG A 1 327 ? -0.555 -2.121 -15.201 1.00 95.50 327 ARG A O 1
ATOM 2657 N N . ASP A 1 328 ? -2.810 -1.939 -15.162 1.00 95.00 328 ASP A N 1
ATOM 2658 C CA . ASP A 1 328 ? -3.091 -2.937 -16.191 1.00 95.00 328 ASP A CA 1
ATOM 2659 C C . ASP A 1 328 ? -2.954 -2.377 -17.619 1.00 95.00 328 ASP A C 1
ATOM 2661 O O . ASP A 1 328 ? -2.683 -1.189 -17.817 1.00 95.00 328 ASP A O 1
ATOM 2665 N N . ALA A 1 329 ? -3.143 -3.245 -18.615 1.00 93.62 329 ALA A N 1
ATOM 2666 C CA . ALA A 1 329 ? -3.037 -2.917 -20.035 1.00 93.62 329 ALA A CA 1
ATOM 2667 C C . ALA A 1 329 ? -4.022 -1.847 -20.521 1.00 93.62 329 ALA A C 1
ATOM 2669 O O . ALA A 1 329 ? -3.712 -1.130 -21.475 1.00 93.62 329 ALA A O 1
ATOM 2670 N N . ASP A 1 330 ? -5.146 -1.683 -19.827 1.00 94.06 330 ASP A N 1
ATOM 2671 C CA . ASP A 1 330 ? -6.184 -0.704 -20.142 1.00 94.06 330 ASP A CA 1
ATOM 2672 C C . ASP A 1 330 ? -6.046 0.589 -19.323 1.00 94.06 330 ASP A C 1
ATOM 2674 O O . ASP A 1 330 ? -6.848 1.513 -19.468 1.00 94.06 330 ASP A O 1
ATOM 2678 N N . ASN A 1 331 ? -4.984 0.707 -18.520 1.00 93.06 331 ASN A N 1
ATOM 2679 C CA . ASN A 1 331 ? -4.725 1.787 -17.566 1.00 93.06 331 ASN A CA 1
ATOM 2680 C C . ASN A 1 331 ? -5.663 1.821 -16.349 1.00 93.06 331 ASN A C 1
ATOM 2682 O O . ASN A 1 331 ? -5.707 2.839 -15.650 1.00 93.06 331 ASN A O 1
ATOM 2686 N N . ASN A 1 332 ? -6.360 0.727 -16.038 1.00 95.81 332 ASN A N 1
ATOM 2687 C CA . ASN A 1 332 ? -7.007 0.570 -14.741 1.00 95.81 332 ASN A CA 1
ATOM 2688 C C . ASN A 1 332 ? -5.939 0.508 -13.651 1.00 95.81 332 ASN A C 1
ATOM 2690 O O . ASN A 1 332 ? -4.905 -0.154 -13.794 1.00 95.81 332 ASN A O 1
ATOM 2694 N N . ILE A 1 333 ? -6.195 1.209 -12.548 1.00 97.56 333 ILE A N 1
ATOM 2695 C CA . ILE A 1 333 ? -5.276 1.274 -11.419 1.00 97.56 333 ILE A CA 1
ATOM 2696 C C . ILE A 1 333 ? -5.874 0.507 -10.253 1.00 97.56 333 ILE A C 1
ATOM 2698 O O . ILE A 1 333 ? -6.996 0.779 -9.828 1.00 97.56 333 ILE A O 1
ATOM 2702 N N . TYR A 1 334 ? -5.077 -0.402 -9.707 1.00 97.50 334 TYR A N 1
ATOM 2703 C CA . TYR A 1 334 ? -5.376 -1.125 -8.483 1.00 97.50 334 TYR A CA 1
ATOM 2704 C C . TYR A 1 334 ? -4.447 -0.640 -7.380 1.00 97.50 334 TYR A C 1
ATOM 2706 O O . TYR A 1 334 ? -3.285 -0.325 -7.648 1.00 97.50 334 TYR A O 1
ATOM 2714 N N . TYR A 1 335 ? -4.921 -0.595 -6.140 1.00 95.94 335 TYR A N 1
ATOM 2715 C CA . TYR A 1 335 ? -4.107 -0.188 -5.000 1.00 95.94 335 TYR A CA 1
ATOM 2716 C C . TYR A 1 335 ? -4.213 -1.188 -3.854 1.00 95.94 335 TYR A C 1
ATOM 2718 O O . TYR A 1 335 ? -5.283 -1.704 -3.564 1.00 95.94 335 TYR A O 1
ATOM 2726 N N . ALA A 1 336 ? -3.106 -1.410 -3.153 1.00 92.75 336 ALA A N 1
ATOM 2727 C CA . ALA A 1 336 ? -3.085 -2.127 -1.887 1.00 92.75 336 ALA A CA 1
ATOM 2728 C C . ALA A 1 336 ? -2.354 -1.297 -0.830 1.00 92.75 336 ALA A C 1
ATOM 2730 O O . ALA A 1 336 ? -1.255 -0.784 -1.071 1.00 92.75 336 ALA A O 1
ATOM 2731 N N . VAL A 1 337 ? -2.955 -1.186 0.356 1.00 90.62 337 VAL A N 1
ATOM 2732 C CA . VAL A 1 337 ? -2.319 -0.594 1.540 1.00 90.62 337 VAL A CA 1
ATOM 2733 C C . VAL A 1 337 ? -1.697 -1.683 2.404 1.00 90.62 337 VAL A C 1
ATOM 2735 O O . VAL A 1 337 ? -2.293 -2.730 2.637 1.00 90.62 337 VAL A O 1
ATOM 2738 N N . ILE A 1 338 ? -0.492 -1.426 2.907 1.00 85.75 338 ILE A N 1
ATOM 2739 C CA . ILE A 1 338 ? 0.216 -2.355 3.806 1.00 85.75 338 ILE A CA 1
ATOM 2740 C C . ILE A 1 338 ? -0.155 -2.133 5.276 1.00 85.75 338 ILE A C 1
ATOM 2742 O O . ILE A 1 338 ? -0.074 -3.044 6.098 1.00 85.75 338 ILE A O 1
ATOM 2746 N N . TYR A 1 339 ? -0.547 -0.906 5.606 1.00 86.06 339 TYR A N 1
ATOM 2747 C CA . TYR A 1 339 ? -0.924 -0.476 6.943 1.00 86.06 339 TYR A CA 1
ATOM 2748 C C . TYR A 1 339 ? -2.354 0.064 6.871 1.00 86.06 339 TYR A C 1
ATOM 2750 O O . TYR A 1 339 ? -2.537 1.156 6.354 1.00 86.06 339 TYR A O 1
ATOM 2758 N N . PRO A 1 340 ? -3.389 -0.664 7.315 1.00 85.75 340 PRO A N 1
ATOM 2759 C CA . PRO A 1 340 ? -4.756 -0.151 7.277 1.00 85.75 340 PRO A CA 1
ATOM 2760 C C . PRO A 1 340 ? -4.919 1.023 8.248 1.00 85.75 340 PRO A C 1
ATOM 2762 O O . PRO A 1 340 ? -4.341 1.019 9.330 1.00 85.75 340 PRO A O 1
ATOM 2765 N N . HIS A 1 341 ? -5.733 2.024 7.905 1.00 87.88 341 HIS A N 1
ATOM 2766 C CA . HIS A 1 341 ? -6.030 3.117 8.841 1.00 87.88 341 HIS A CA 1
ATOM 2767 C C . HIS A 1 341 ? -6.810 2.618 10.069 1.00 87.88 341 HIS A C 1
ATOM 2769 O O . HIS A 1 341 ? -6.513 2.994 11.207 1.00 87.88 341 HIS A O 1
ATOM 2775 N N . GLU A 1 342 ? -7.783 1.743 9.826 1.00 89.25 342 GLU A N 1
ATOM 2776 C CA . GLU A 1 342 ? -8.624 1.122 10.836 1.00 89.25 342 GLU A CA 1
ATOM 2777 C C . GLU A 1 342 ? -8.909 -0.335 10.461 1.00 89.25 342 GLU A C 1
ATOM 2779 O O . GLU A 1 342 ? -9.069 -0.668 9.288 1.00 89.25 342 GLU A O 1
ATOM 2784 N N . LEU A 1 343 ? -9.004 -1.193 11.473 1.00 88.31 343 LEU A N 1
ATOM 2785 C CA . LEU A 1 343 ? -9.514 -2.548 11.362 1.00 88.31 343 LEU A CA 1
ATOM 2786 C C . LEU A 1 343 ? -10.401 -2.873 12.566 1.00 88.31 343 LEU A C 1
ATOM 2788 O O . LEU A 1 343 ? -10.071 -2.523 13.698 1.00 88.31 343 LEU A O 1
ATOM 2792 N N . SER A 1 344 ? -11.483 -3.608 12.327 1.00 89.88 344 SER A N 1
ATOM 2793 C CA . SER A 1 344 ? -12.327 -4.204 13.362 1.00 89.88 344 SER A CA 1
ATOM 2794 C C . SER A 1 344 ? -12.312 -5.725 13.218 1.00 89.88 344 SER A C 1
ATOM 2796 O O . SER A 1 344 ? -12.528 -6.239 12.124 1.00 89.88 344 SER A O 1
ATOM 2798 N N . ILE A 1 345 ? -12.032 -6.441 14.306 1.00 89.12 345 ILE A N 1
ATOM 2799 C CA . ILE A 1 345 ? -11.916 -7.903 14.345 1.00 89.12 345 ILE A CA 1
ATOM 2800 C C . ILE A 1 345 ? -12.882 -8.454 15.390 1.00 89.12 345 ILE A C 1
ATOM 2802 O O . ILE A 1 345 ? -12.946 -7.945 16.510 1.00 89.12 345 ILE A O 1
ATOM 2806 N N . GLY A 1 346 ? -13.573 -9.540 15.058 1.00 86.81 346 GLY A N 1
ATOM 2807 C CA . GLY A 1 346 ? -14.527 -10.196 15.945 1.00 86.81 346 GLY A CA 1
ATOM 2808 C C . GLY A 1 346 ? -15.957 -9.752 15.663 1.00 86.81 346 GLY A C 1
ATOM 2809 O O . GLY A 1 346 ? -16.321 -9.447 14.531 1.00 86.81 346 GLY A O 1
ATOM 2810 N N . GLU A 1 347 ? -16.788 -9.747 16.695 1.00 88.81 347 GLU A N 1
ATOM 2811 C CA . GLU A 1 347 ? -18.219 -9.493 16.555 1.00 88.81 347 GLU A CA 1
ATOM 2812 C C . GLU A 1 347 ? -18.544 -7.992 16.570 1.00 88.81 347 GLU A C 1
ATOM 2814 O O . GLU A 1 347 ? -17.829 -7.206 17.202 1.00 88.81 347 GLU A O 1
ATOM 2819 N N . PRO A 1 348 ? -19.652 -7.568 15.938 1.00 90.19 348 PRO A N 1
ATOM 2820 C CA . PRO A 1 348 ? -20.205 -6.237 16.148 1.00 90.19 348 PRO A CA 1
ATOM 2821 C C . PRO A 1 348 ? -20.539 -6.008 17.626 1.00 90.19 348 PRO A C 1
ATOM 2823 O O . PRO A 1 348 ? -21.123 -6.870 18.285 1.00 90.19 348 PRO A O 1
ATOM 2826 N N . ILE A 1 349 ? -20.197 -4.827 18.144 1.00 89.50 349 ILE A N 1
ATOM 2827 C CA . ILE A 1 349 ? -20.464 -4.479 19.542 1.00 89.50 349 ILE A CA 1
ATOM 2828 C C . ILE A 1 349 ? -21.986 -4.325 19.742 1.00 89.50 349 ILE A C 1
ATOM 2830 O O . ILE A 1 349 ? -22.600 -3.493 19.068 1.00 89.50 349 ILE A O 1
ATOM 2834 N N . PRO A 1 350 ? -22.613 -5.072 20.668 1.00 87.25 350 PRO A N 1
ATOM 2835 C CA . PRO A 1 350 ? -24.043 -4.956 20.944 1.00 87.25 350 PRO A CA 1
ATOM 2836 C C . PRO A 1 350 ? -24.384 -3.590 21.555 1.00 87.25 350 PRO A C 1
ATOM 2838 O O . PRO A 1 350 ? -23.765 -3.157 22.525 1.00 87.25 350 PRO A O 1
ATOM 2841 N N . SER A 1 351 ? -25.416 -2.929 21.026 1.00 83.44 351 SER A N 1
ATOM 2842 C CA . SER A 1 351 ? -25.813 -1.568 21.424 1.00 83.44 351 SER A CA 1
ATOM 2843 C C . SER A 1 351 ? -26.412 -1.460 22.831 1.00 83.44 351 SER A C 1
ATOM 2845 O O . SER A 1 351 ? -26.347 -0.394 23.435 1.00 83.44 351 SER A O 1
ATOM 2847 N N . ASN A 1 352 ? -26.968 -2.552 23.365 1.00 82.19 352 ASN A N 1
ATOM 2848 C CA . ASN A 1 352 ? -27.751 -2.549 24.609 1.00 82.19 352 ASN A CA 1
ATOM 2849 C C . ASN A 1 352 ? -27.157 -3.429 25.718 1.00 82.19 352 ASN A C 1
ATOM 2851 O O . ASN A 1 352 ? -27.840 -3.729 26.696 1.00 82.19 352 ASN A O 1
ATOM 2855 N N . TRP A 1 353 ? -25.933 -3.928 25.551 1.00 83.56 353 TRP A N 1
ATOM 2856 C CA . TRP A 1 353 ? -25.306 -4.801 26.545 1.00 83.56 353 TRP A CA 1
ATOM 2857 C C . TRP A 1 353 ? -24.230 -4.043 27.311 1.00 83.56 353 TRP A C 1
ATOM 2859 O O . TRP A 1 353 ? -23.611 -3.116 26.793 1.00 83.56 353 TRP A O 1
ATOM 2869 N N . VAL A 1 354 ? -23.982 -4.456 28.554 1.00 84.19 354 VAL A N 1
ATOM 2870 C CA . VAL A 1 354 ? -22.859 -3.919 29.326 1.00 84.19 354 VAL A CA 1
ATOM 2871 C C . VAL A 1 354 ? -21.564 -4.418 28.694 1.00 84.19 354 VAL A C 1
ATOM 2873 O O . VAL A 1 354 ? -21.314 -5.622 28.617 1.00 84.19 354 VAL A O 1
ATOM 2876 N N . THR A 1 355 ? -20.743 -3.475 28.242 1.00 88.06 355 THR A N 1
ATOM 2877 C CA . THR A 1 355 ? -19.442 -3.753 27.634 1.00 88.06 355 THR A CA 1
ATOM 2878 C C . THR A 1 355 ? -18.315 -3.251 28.517 1.00 88.06 355 THR A C 1
ATOM 2880 O O . THR A 1 355 ? -18.408 -2.167 29.093 1.00 88.06 355 THR A O 1
ATOM 2883 N N . TYR A 1 356 ? -17.213 -3.985 28.526 1.00 88.38 356 TYR A N 1
ATOM 2884 C CA . TYR A 1 356 ? -15.977 -3.614 29.193 1.00 88.38 356 TYR A CA 1
ATOM 2885 C C . TYR A 1 356 ? -14.925 -3.290 28.143 1.00 88.38 356 TYR A C 1
ATOM 2887 O O . TYR A 1 356 ? -14.821 -3.991 27.136 1.00 88.38 356 TYR A O 1
ATOM 2895 N N . LYS A 1 357 ? -14.167 -2.213 28.362 1.00 89.38 357 LYS A N 1
ATOM 2896 C CA . LYS A 1 357 ? -13.183 -1.716 27.399 1.00 89.38 357 LYS A CA 1
ATOM 2897 C C . LYS A 1 357 ? -11.809 -1.604 28.030 1.00 89.38 357 LYS A C 1
ATOM 2899 O O . LYS A 1 357 ? -11.675 -1.156 29.166 1.00 89.38 357 LYS A O 1
ATOM 2904 N N . THR A 1 358 ? -10.795 -1.969 27.263 1.00 88.12 358 THR A N 1
ATOM 2905 C CA . THR A 1 358 ? -9.399 -1.665 27.563 1.00 88.12 358 THR A CA 1
ATOM 2906 C C . THR A 1 358 ? -8.702 -1.211 26.290 1.00 88.12 358 THR A C 1
ATOM 2908 O O . THR A 1 358 ? -9.053 -1.654 25.195 1.00 88.12 358 THR A O 1
ATOM 2911 N N . THR A 1 359 ? -7.748 -0.298 26.434 1.00 89.38 359 THR A N 1
ATOM 2912 C CA . THR A 1 359 ? -7.023 0.294 25.312 1.00 89.38 359 THR A CA 1
ATOM 2913 C C . THR A 1 359 ? -5.539 0.278 25.617 1.00 89.38 359 THR A C 1
ATOM 2915 O O . THR A 1 359 ? -5.125 0.645 26.717 1.00 89.38 359 THR A O 1
ATOM 2918 N N . TYR A 1 360 ? -4.732 -0.106 24.636 1.00 85.75 360 TYR A N 1
ATOM 2919 C CA . TYR A 1 360 ? -3.287 0.066 24.690 1.00 85.75 360 TYR A CA 1
ATOM 2920 C C . TYR A 1 360 ? -2.737 0.417 23.312 1.00 85.75 360 TYR A C 1
ATOM 2922 O O . TYR A 1 360 ? -3.300 0.042 22.286 1.00 85.75 360 TYR A O 1
ATOM 2930 N N . THR A 1 361 ? -1.603 1.108 23.290 1.00 86.00 361 THR A N 1
ATOM 2931 C CA . THR A 1 361 ? -0.905 1.425 22.045 1.00 86.00 361 THR A CA 1
ATOM 2932 C C . THR A 1 361 ? 0.129 0.341 21.742 1.00 86.00 361 THR A C 1
ATOM 2934 O O . THR A 1 361 ? 0.907 -0.065 22.613 1.00 86.00 361 THR A O 1
ATOM 2937 N N . ALA A 1 362 ? 0.176 -0.124 20.496 1.00 82.75 362 ALA A N 1
ATOM 2938 C CA . ALA A 1 362 ? 1.227 -1.009 20.003 1.00 82.75 362 ALA A CA 1
ATOM 2939 C C . ALA A 1 362 ? 1.788 -0.494 18.681 1.00 82.75 362 ALA A C 1
ATOM 2941 O O . ALA A 1 362 ? 1.091 0.141 17.894 1.00 82.75 362 ALA A O 1
ATOM 2942 N N . ARG A 1 363 ? 3.068 -0.772 18.433 1.00 80.06 363 ARG A N 1
ATOM 2943 C CA . ARG A 1 363 ? 3.689 -0.506 17.139 1.00 80.06 363 ARG A CA 1
ATOM 2944 C C . ARG A 1 363 ? 3.600 -1.764 16.282 1.00 80.06 363 ARG A C 1
ATOM 2946 O O . ARG A 1 363 ? 4.077 -2.813 16.702 1.00 80.06 363 ARG A O 1
ATOM 2953 N N . ILE A 1 364 ? 3.011 -1.638 15.099 1.00 78.12 364 ILE A N 1
ATOM 2954 C CA . ILE A 1 364 ? 2.936 -2.683 14.079 1.00 78.12 364 ILE A CA 1
ATOM 2955 C C . ILE A 1 364 ? 3.720 -2.166 12.876 1.00 78.12 364 ILE A C 1
ATOM 2957 O O . ILE A 1 364 ? 3.357 -1.150 12.279 1.00 78.12 364 ILE A O 1
ATOM 2961 N N . GLY A 1 365 ? 4.843 -2.821 12.572 1.00 77.50 365 GLY A N 1
ATOM 2962 C CA . GLY A 1 365 ? 5.816 -2.301 11.616 1.00 77.50 365 GLY A CA 1
ATOM 2963 C C . GLY A 1 365 ? 6.286 -0.903 12.025 1.00 77.50 365 GLY A C 1
ATOM 2964 O O . GLY A 1 365 ? 6.786 -0.713 13.135 1.00 77.50 365 GLY A O 1
ATOM 2965 N N . MET A 1 366 ? 6.109 0.091 11.155 1.00 82.44 366 MET A N 1
ATOM 2966 C CA . MET A 1 366 ? 6.535 1.465 11.441 1.00 82.44 366 MET A CA 1
ATOM 2967 C C . MET A 1 366 ? 5.477 2.357 12.102 1.00 82.44 366 MET A C 1
ATOM 2969 O O . MET A 1 366 ? 5.814 3.487 12.467 1.00 82.44 366 MET A O 1
ATOM 2973 N N . VAL A 1 367 ? 4.238 1.876 12.247 1.00 86.69 367 VAL A N 1
ATOM 2974 C CA . VAL A 1 367 ? 3.063 2.662 12.658 1.00 86.69 367 VAL A CA 1
ATOM 2975 C C . VAL A 1 367 ? 2.624 2.284 14.072 1.00 86.69 367 VAL A C 1
ATOM 2977 O O . VAL A 1 367 ? 2.628 1.118 14.460 1.00 86.69 367 VAL A O 1
ATOM 2980 N N . ASN A 1 368 ? 2.251 3.286 14.858 1.00 88.50 368 ASN A N 1
ATOM 2981 C CA . ASN A 1 368 ? 1.628 3.149 16.162 1.00 88.50 368 ASN A CA 1
ATOM 2982 C C . ASN A 1 368 ? 0.102 3.096 16.000 1.00 88.50 368 ASN A C 1
ATOM 2984 O O . ASN A 1 368 ? -0.495 3.990 15.405 1.00 88.50 368 ASN A O 1
ATOM 2988 N N . TYR A 1 369 ? -0.508 2.060 16.565 1.00 88.38 369 TYR A N 1
ATOM 2989 C CA . TYR A 1 369 ? -1.949 1.844 16.586 1.00 88.38 369 TYR A CA 1
ATOM 2990 C C . TYR A 1 369 ? -2.469 1.854 18.012 1.00 88.38 369 TYR A C 1
ATOM 2992 O O . TYR A 1 369 ? -1.838 1.282 18.907 1.00 88.38 369 TYR A O 1
ATOM 3000 N N . ASP A 1 370 ? -3.656 2.418 18.191 1.00 90.69 370 ASP A N 1
ATOM 3001 C CA . ASP A 1 370 ? -4.463 2.191 19.377 1.00 90.69 370 ASP A CA 1
ATOM 3002 C C . ASP A 1 370 ? -5.282 0.921 19.175 1.00 90.69 370 ASP A C 1
ATOM 3004 O O . ASP A 1 370 ? -6.067 0.804 18.231 1.00 90.69 370 ASP A O 1
ATOM 3008 N N . ILE A 1 371 ? -5.071 -0.045 20.064 1.00 89.56 371 ILE A N 1
ATOM 3009 C CA . ILE A 1 371 ? -5.790 -1.311 20.097 1.00 89.56 371 ILE A CA 1
ATOM 3010 C C . ILE A 1 371 ? -6.825 -1.205 21.206 1.00 89.56 371 ILE A C 1
ATOM 3012 O O . ILE A 1 371 ? -6.489 -1.159 22.389 1.00 89.56 371 ILE A O 1
ATOM 3016 N N . ILE A 1 372 ? -8.086 -1.142 20.802 1.00 92.62 372 ILE A N 1
ATOM 3017 C CA . ILE A 1 372 ? -9.250 -0.999 21.666 1.00 92.62 372 ILE A CA 1
ATOM 3018 C C . ILE A 1 372 ? -9.956 -2.349 21.701 1.00 92.62 372 ILE A C 1
ATOM 3020 O O . ILE A 1 372 ? -10.537 -2.788 20.709 1.00 92.62 372 ILE A O 1
ATOM 3024 N N . ILE A 1 373 ? -9.925 -3.004 22.853 1.00 91.00 373 ILE A N 1
ATOM 3025 C CA . ILE A 1 373 ? -10.586 -4.288 23.069 1.00 91.00 373 ILE A CA 1
ATOM 3026 C C . ILE A 1 373 ? -11.880 -4.021 23.820 1.00 91.00 373 ILE A C 1
ATOM 3028 O O . ILE A 1 373 ? -11.865 -3.507 24.939 1.00 91.00 373 ILE A O 1
ATOM 3032 N N . THR A 1 374 ? -12.996 -4.385 23.200 1.00 91.75 374 THR A N 1
ATOM 3033 C CA . THR A 1 374 ? -14.324 -4.353 23.808 1.00 91.75 374 THR A CA 1
ATOM 3034 C C . THR A 1 374 ? -14.801 -5.779 24.031 1.00 91.75 374 THR A C 1
ATOM 3036 O O . THR A 1 374 ? -14.776 -6.589 23.109 1.00 91.75 374 THR A O 1
ATOM 3039 N N . VAL A 1 375 ? -15.244 -6.090 25.246 1.00 90.44 375 VAL A N 1
ATOM 3040 C CA . VAL A 1 375 ? -15.682 -7.433 25.641 1.00 90.44 375 VAL A CA 1
ATOM 3041 C C . VAL A 1 375 ? -17.039 -7.347 26.321 1.00 90.44 375 VAL A C 1
ATOM 3043 O O . VAL A 1 375 ? -17.310 -6.409 27.074 1.00 90.44 375 VAL A O 1
ATOM 3046 N N . TRP A 1 376 ? -17.895 -8.330 26.078 1.00 89.44 376 TRP A N 1
ATOM 3047 C CA . TRP A 1 376 ? -19.197 -8.448 26.725 1.00 89.44 376 TRP A CA 1
ATOM 3048 C C . TRP A 1 376 ? -19.535 -9.910 26.998 1.00 89.44 376 TRP A C 1
ATOM 3050 O O . TRP A 1 376 ? -19.035 -10.828 26.346 1.00 89.44 376 TRP A O 1
ATOM 3060 N N . ARG A 1 377 ? -20.415 -10.140 27.971 1.00 85.19 377 ARG A N 1
ATOM 3061 C CA . ARG A 1 377 ? -20.937 -11.477 28.250 1.00 85.19 377 ARG A CA 1
ATOM 3062 C C . ARG A 1 377 ? -22.215 -11.695 27.451 1.00 85.19 377 ARG A C 1
ATOM 3064 O O . ARG A 1 377 ? -23.108 -10.854 27.473 1.00 85.19 377 ARG A O 1
ATOM 3071 N N . ARG A 1 378 ? -22.298 -12.821 26.747 1.00 81.62 378 ARG A N 1
ATOM 3072 C CA . ARG A 1 378 ? -23.517 -13.254 26.068 1.00 81.62 378 ARG A CA 1
ATOM 3073 C C . ARG A 1 378 ? -24.536 -13.711 27.099 1.00 81.62 378 ARG A C 1
ATOM 3075 O O . ARG A 1 378 ? -24.213 -14.518 27.971 1.00 81.62 378 ARG A O 1
ATOM 3082 N N . PHE A 1 379 ? -25.761 -13.200 26.994 1.00 69.12 379 PHE A N 1
ATOM 3083 C CA . PHE A 1 379 ? -26.889 -13.793 27.701 1.00 69.12 379 PHE A CA 1
ATOM 3084 C C . PHE A 1 379 ? -27.075 -15.205 27.145 1.00 69.12 379 PHE A C 1
ATOM 3086 O O . PHE A 1 379 ? -27.217 -15.378 25.932 1.00 69.12 379 PHE A O 1
ATOM 3093 N N . GLN A 1 380 ? -26.988 -16.214 28.013 1.00 55.22 380 GLN A N 1
ATOM 3094 C CA . GLN A 1 380 ? -27.347 -17.573 27.624 1.00 55.22 380 GLN A CA 1
ATOM 3095 C C . GLN A 1 380 ? -28.820 -17.546 27.208 1.00 55.22 380 GLN A C 1
ATOM 3097 O O . GLN A 1 380 ? -29.658 -17.062 27.969 1.00 55.22 380 GLN A O 1
ATOM 3102 N N . ARG A 1 381 ? -29.098 -17.971 25.974 1.00 45.88 381 ARG A N 1
ATOM 3103 C CA . ARG A 1 381 ? -30.458 -18.304 25.552 1.00 45.88 381 ARG A CA 1
ATOM 3104 C C . ARG A 1 381 ? -30.838 -19.662 26.106 1.00 45.88 381 ARG A C 1
ATOM 3106 O O . ARG A 1 381 ? -29.947 -20.543 26.095 1.00 45.88 381 ARG A O 1
#

Radius of gyration: 31.4 Å; chains: 1; bounding box: 118×46×90 Å